Protein AF-0000000074148220 (afdb_homodimer)

Sequence (652 aa):
MRYFLGVDAGGTKTEAVILNEKGEIVGIGRSGPGNYEGIGIEEAKKNWIDAIEKAKGPLKNIEFDFACFGLAGADFPEDFVMLEKEVGDLSIAKEFVVENDAPIALRAGNKEFWGVIIVMGTGNNGYGRSKDGRWYRYFGEGYIFGDWGGASSIVQEMLFSAFRSYDGRGEKTVLEEMVLSFFGEKDYINLAKRLYYNSSEYHRALGLAPLLFEAVKMGDKVAIRIVERIVDETVISAYNLMKKLDLLNEETPVVIAGSIYKGAAWLPEYIQAKLRVYAERCRVVPLKIPPAVGAALIAYEKGGYILTEDMWSYLWDFDYNSAIRSMRYFLGVDAGGTKTEAVILNEKGEIVGIGRSGPGNYEGIGIEEAKKNWIDAIEKAKGPLKNIEFDFACFGLAGADFPEDFVMLEKEVGDLSIAKEFVVENDAPIALRAGNKEFWGVIIVMGTGNNGYGRSKDGRWYRYFGEGYIFGDWGGASSIVQEMLFSAFRSYDGRGEKTVLEEMVLSFFGEKDYINLAKRLYYNSSEYHRALGLAPLLFEAVKMGDKVAIRIVERIVDETVISAYNLMKKLDLLNEETPVVIAGSIYKGAAWLPEYIQAKLRVYAERCRVVPLKIPPAVGAALIAYEKGGYILTEDMWSYLWDFDYNSAIRS

Solvent-accessible surface area (backbone atoms only — not comparable to full-atom values): 32724 Å² total; per-residue (Å²): 136,57,34,15,31,4,29,30,19,29,77,72,35,14,34,17,26,32,28,40,83,78,57,43,79,76,24,52,13,65,40,44,38,25,19,32,87,80,65,35,60,70,53,13,49,52,17,51,49,46,4,43,52,48,14,38,56,85,57,71,86,73,64,26,57,20,25,16,39,15,28,34,76,44,77,49,74,68,36,44,56,54,49,48,50,56,53,54,71,64,62,68,39,78,38,71,46,78,41,31,48,57,62,21,34,36,30,33,46,33,96,50,79,43,30,33,28,41,35,23,37,62,45,30,40,40,34,26,28,23,90,87,66,54,68,52,65,58,84,47,77,38,49,52,60,45,35,69,35,22,25,56,47,45,28,41,51,48,35,17,47,17,39,16,28,71,74,54,64,39,67,79,49,66,51,36,59,52,54,34,57,74,71,69,41,93,46,68,67,61,42,49,51,50,54,70,76,30,70,69,48,56,67,60,42,43,70,48,35,67,54,44,46,57,41,36,74,72,65,30,67,65,40,42,52,54,50,50,47,50,41,49,45,50,36,41,52,50,51,41,43,28,57,77,51,72,35,52,90,34,74,31,44,33,24,38,39,46,62,58,64,68,54,42,90,59,48,58,57,53,38,39,60,58,36,30,78,80,24,67,48,48,40,68,33,74,49,82,48,59,35,17,52,11,13,15,48,52,13,36,41,72,70,71,47,79,87,46,70,68,39,47,52,50,58,73,68,51,63,64,72,64,52,62,77,99,137,58,35,15,31,4,28,28,19,29,78,73,34,13,34,17,25,30,28,39,83,78,59,44,78,76,24,52,14,66,39,45,38,24,19,32,86,80,65,34,60,68,54,12,49,50,18,51,49,47,4,44,54,48,16,41,54,84,55,69,88,73,65,27,57,19,25,17,38,14,27,34,76,45,76,48,74,68,36,43,57,53,50,48,50,57,54,55,73,64,63,67,38,78,37,72,47,76,41,31,48,57,62,21,35,36,31,32,47,34,95,50,77,43,30,34,27,41,36,23,36,64,46,31,41,41,34,26,28,24,92,87,67,54,68,52,65,57,83,47,78,37,49,52,61,45,32,69,35,22,24,57,46,46,28,41,50,47,36,17,47,17,39,16,27,71,74,54,65,40,68,80,48,66,50,35,59,50,54,33,58,75,71,69,43,92,47,69,68,61,42,48,51,50,54,69,76,31,69,71,47,56,68,60,44,44,70,46,36,66,53,45,46,56,40,36,74,72,64,30,66,64,42,42,52,54,51,50,46,48,40,49,44,50,36,41,50,50,50,40,42,28,56,76,50,72,35,50,90,33,75,32,44,34,24,39,40,46,63,58,64,67,56,41,89,60,49,59,57,52,40,38,62,59,34,30,76,81,22,67,48,48,41,69,33,76,48,83,48,59,36,17,55,12,13,16,48,52,13,35,41,73,69,71,46,80,86,46,72,68,38,48,53,50,59,72,68,51,63,63,71,66,53,61,78,99

Structure (mmCIF, N/CA/C/O backbone):
data_AF-0000000074148220-model_v1
#
loop_
_entity.id
_entity.type
_entity.pdbx_description
1 polymer 'Putative kinase'
#
loop_
_atom_site.group_PDB
_atom_site.id
_atom_site.type_symbol
_atom_site.label_atom_id
_atom_site.label_alt_id
_atom_site.label_comp_id
_atom_site.label_asym_id
_atom_site.label_entity_id
_atom_site.label_seq_id
_atom_site.pdbx_PDB_ins_code
_atom_site.Cartn_x
_atom_site.Cartn_y
_atom_site.Cartn_z
_atom_site.occupancy
_atom_site.B_iso_or_equiv
_atom_site.auth_seq_id
_atom_site.auth_comp_id
_atom_site.auth_asym_id
_atom_site.auth_atom_id
_atom_site.pdbx_PDB_model_num
ATOM 1 N N . MET A 1 1 ? 5.207 -38.625 -35.781 1 77.31 1 MET A N 1
ATOM 2 C CA . MET A 1 1 ? 5.539 -38.25 -34.406 1 77.31 1 MET A CA 1
ATOM 3 C C . MET A 1 1 ? 4.543 -37.25 -33.875 1 77.31 1 MET A C 1
ATOM 5 O O . MET A 1 1 ? 4.023 -36.406 -34.625 1 77.31 1 MET A O 1
ATOM 9 N N . ARG A 1 2 ? 4.125 -37.5 -32.531 1 90.62 2 ARG A N 1
ATOM 10 C CA . ARG A 1 2 ? 3.17 -36.594 -31.953 1 90.62 2 ARG A CA 1
ATOM 11 C C . ARG A 1 2 ? 3.879 -35.531 -31.094 1 90.62 2 ARG A C 1
ATOM 13 O O . ARG A 1 2 ? 4.891 -35.844 -30.453 1 90.62 2 ARG A O 1
ATOM 20 N N . TYR A 1 3 ? 3.398 -34.344 -31.156 1 94.62 3 TYR A N 1
ATOM 21 C CA . TYR A 1 3 ? 4.012 -33.25 -30.438 1 94.62 3 TYR A CA 1
ATOM 22 C C . TYR A 1 3 ? 2.99 -32.531 -29.547 1 94.62 3 TYR A C 1
ATOM 24 O O . TYR A 1 3 ? 1.806 -32.469 -29.891 1 94.62 3 TYR A O 1
ATOM 32 N N . PHE A 1 4 ? 3.463 -32.094 -28.406 1 96.88 4 PHE A N 1
ATOM 33 C CA . PHE A 1 4 ? 2.646 -31.406 -27.422 1 96.88 4 PHE A CA 1
ATOM 34 C C . PHE A 1 4 ? 3.236 -30.031 -27.094 1 96.88 4 PHE A C 1
ATOM 36 O O . PHE A 1 4 ? 4.43 -29.922 -26.812 1 96.88 4 PHE A O 1
ATOM 43 N N . LEU A 1 5 ? 2.375 -29.047 -27.094 1 97.62 5 LEU A N 1
ATOM 44 C CA . LEU A 1 5 ? 2.83 -27.656 -26.953 1 97.62 5 LEU A CA 1
ATOM 45 C C . LEU A 1 5 ? 2.396 -27.078 -25.625 1 97.62 5 LEU A C 1
ATOM 47 O O . LEU A 1 5 ? 1.241 -27.234 -25.219 1 97.62 5 LEU A O 1
ATOM 51 N N . GLY A 1 6 ? 3.354 -26.516 -24.891 1 98.31 6 GLY A N 1
ATOM 52 C CA . GLY A 1 6 ? 3.078 -25.688 -23.734 1 98.31 6 GLY A CA 1
ATOM 53 C C . GLY A 1 6 ? 3.551 -24.266 -23.891 1 98.31 6 GLY A C 1
ATOM 54 O O . GLY A 1 6 ? 4.688 -24.016 -24.297 1 98.31 6 GLY A O 1
ATOM 55 N N . VAL A 1 7 ? 2.668 -23.312 -23.609 1 98.06 7 VAL A N 1
ATOM 56 C CA . VAL A 1 7 ? 3.004 -21.906 -23.703 1 98.06 7 VAL A CA 1
ATOM 57 C C . VAL A 1 7 ? 2.783 -21.234 -22.344 1 98.06 7 VAL A C 1
ATOM 59 O O . VAL A 1 7 ? 1.74 -21.406 -21.719 1 98.06 7 VAL A O 1
ATOM 62 N N . ASP A 1 8 ? 3.742 -20.562 -21.828 1 97.38 8 ASP A N 1
ATOM 63 C CA . ASP A 1 8 ? 3.648 -19.656 -20.688 1 97.38 8 ASP A CA 1
ATOM 64 C C . ASP A 1 8 ? 3.787 -18.203 -21.125 1 97.38 8 ASP A C 1
ATOM 66 O O . ASP A 1 8 ? 4.879 -17.75 -21.469 1 97.38 8 ASP A O 1
ATOM 70 N N . ALA A 1 9 ? 2.689 -17.484 -21.078 1 96.5 9 ALA A N 1
ATOM 71 C CA . ALA A 1 9 ? 2.678 -16.094 -21.531 1 96.5 9 ALA A CA 1
ATOM 72 C C . ALA A 1 9 ? 2.445 -15.148 -20.359 1 96.5 9 ALA A C 1
ATOM 74 O O . ALA A 1 9 ? 1.321 -15.023 -19.859 1 96.5 9 ALA A O 1
ATOM 75 N N . GLY A 1 10 ? 3.465 -14.414 -19.969 1 90.81 10 GLY A N 1
ATOM 76 C CA . GLY A 1 10 ? 3.4 -13.492 -18.828 1 90.81 10 GLY A CA 1
ATOM 77 C C . GLY A 1 10 ? 3.514 -12.039 -19.25 1 90.81 10 GLY A C 1
ATOM 78 O O . GLY A 1 10 ? 3.367 -11.703 -20.422 1 90.81 10 GLY A O 1
ATOM 79 N N . GLY A 1 11 ? 3.652 -11.188 -18.312 1 85.38 11 GLY A N 1
ATOM 80 C CA . GLY A 1 11 ? 3.742 -9.75 -18.547 1 85.38 11 GLY A CA 1
ATOM 81 C C . GLY A 1 11 ? 5.055 -9.336 -19.188 1 85.38 11 GLY A C 1
ATOM 82 O O . GLY A 1 11 ? 5.117 -8.312 -19.859 1 85.38 11 GLY A O 1
ATOM 83 N N . THR A 1 12 ? 6.09 -10.141 -19.016 1 81.62 12 THR A N 1
ATOM 84 C CA . THR A 1 12 ? 7.414 -9.727 -19.453 1 81.62 12 THR A CA 1
ATOM 85 C C . THR A 1 12 ? 7.875 -10.57 -20.641 1 81.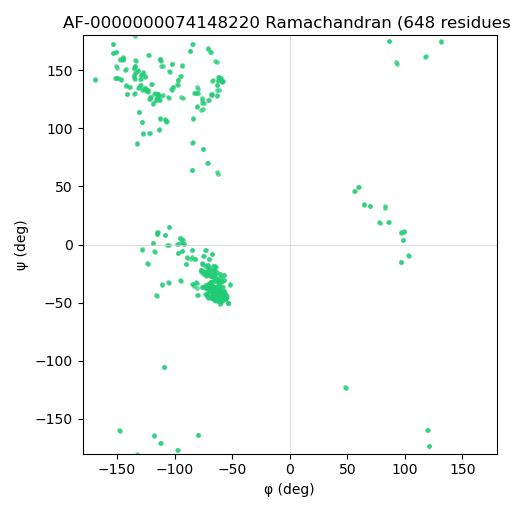62 12 THR A C 1
ATOM 87 O O . THR A 1 12 ? 8.586 -10.086 -21.516 1 81.62 12 THR A O 1
ATOM 90 N N . LYS A 1 13 ? 7.488 -11.828 -20.641 1 90.44 13 LYS A N 1
ATOM 91 C CA . LYS A 1 13 ? 7.953 -12.727 -21.703 1 90.44 13 LYS A CA 1
ATOM 92 C C . LYS A 1 13 ? 6.938 -13.828 -21.969 1 90.44 13 LYS A C 1
ATOM 94 O O . LYS A 1 13 ? 6.023 -14.055 -21.172 1 90.44 13 LYS A O 1
ATOM 99 N N . THR A 1 14 ? 7.156 -14.445 -23.062 1 96.25 14 THR A N 1
ATOM 100 C CA . THR A 1 14 ? 6.434 -15.648 -23.469 1 96.25 14 THR A CA 1
ATOM 101 C C . THR A 1 14 ? 7.406 -16.781 -23.766 1 96.25 14 THR A C 1
ATOM 103 O O . THR A 1 14 ? 8.438 -16.578 -24.406 1 96.25 14 THR A O 1
ATOM 106 N N . GLU A 1 15 ? 7.125 -17.922 -23.234 1 96.62 15 GLU A N 1
ATOM 107 C CA . GLU A 1 15 ? 7.949 -19.109 -23.469 1 96.62 15 GLU A CA 1
ATOM 108 C C . GLU A 1 15 ? 7.109 -20.266 -23.984 1 96.62 15 GLU A C 1
ATOM 110 O O . GLU A 1 15 ? 6.004 -20.516 -23.5 1 96.62 15 GLU A O 1
ATOM 115 N N . ALA A 1 16 ? 7.605 -20.922 -25 1 97.06 16 ALA A N 1
ATOM 116 C CA . ALA A 1 16 ? 6.969 -22.109 -25.562 1 97.06 16 ALA A CA 1
ATOM 117 C C . ALA A 1 16 ? 7.891 -23.328 -25.469 1 97.06 16 ALA A C 1
ATOM 119 O O . ALA A 1 16 ? 9.102 -23.203 -25.688 1 97.06 16 ALA A O 1
ATOM 120 N N . VAL A 1 17 ? 7.316 -24.422 -25.109 1 96.81 17 VAL A N 1
ATOM 121 C CA . VAL A 1 17 ? 8.055 -25.672 -25 1 96.81 17 VAL A CA 1
ATOM 122 C C . VAL A 1 17 ? 7.312 -26.766 -25.781 1 96.81 17 VAL A C 1
ATOM 124 O O . VAL A 1 17 ? 6.086 -26.859 -25.719 1 96.81 17 VAL A O 1
ATOM 127 N N . ILE A 1 18 ? 8.055 -27.594 -26.531 1 96.06 18 ILE A N 1
ATOM 128 C CA . ILE A 1 18 ? 7.48 -28.688 -27.297 1 96.06 18 ILE A CA 1
ATOM 129 C C . ILE A 1 18 ? 8.008 -30.016 -26.766 1 96.06 18 ILE A C 1
ATOM 131 O O . ILE A 1 18 ? 9.227 -30.219 -26.688 1 96.06 18 ILE A O 1
ATOM 135 N N . LEU A 1 19 ? 7.102 -30.875 -26.406 1 95.5 19 LEU A N 1
ATOM 136 C CA . LEU A 1 19 ? 7.441 -32.25 -26.016 1 95.5 19 LEU A CA 1
ATOM 137 C C . LEU A 1 19 ? 7.078 -33.219 -27.125 1 95.5 19 LEU A C 1
ATOM 139 O O . LEU A 1 19 ? 6.082 -33.031 -27.828 1 95.5 19 LEU A O 1
ATOM 143 N N . ASN A 1 20 ? 7.855 -34.344 -27.25 1 93.62 20 ASN A N 1
ATOM 144 C CA . ASN A 1 20 ? 7.453 -35.438 -28.109 1 93.62 20 ASN A CA 1
ATOM 145 C C . ASN A 1 20 ? 6.77 -36.562 -27.312 1 93.62 20 ASN A C 1
ATOM 147 O O . ASN A 1 20 ? 6.508 -36.375 -26.125 1 93.62 20 ASN A O 1
ATOM 151 N N . GLU A 1 21 ? 6.418 -37.656 -27.984 1 92.75 21 GLU A N 1
ATOM 152 C CA . GLU A 1 21 ? 5.66 -38.75 -27.375 1 92.75 21 GLU A CA 1
ATOM 153 C C . GLU A 1 21 ? 6.453 -39.406 -26.266 1 92.75 21 GLU A C 1
ATOM 155 O O . GLU A 1 21 ? 5.879 -40.094 -25.391 1 92.75 21 GLU A O 1
ATOM 160 N N . LYS A 1 22 ? 7.777 -39.219 -26.266 1 93.88 22 LYS A N 1
ATOM 161 C CA . LYS A 1 22 ? 8.625 -39.844 -25.25 1 93.88 22 LYS A CA 1
ATOM 162 C C . LYS A 1 22 ? 8.836 -38.906 -24.062 1 93.88 22 LYS A C 1
ATOM 164 O O . LYS A 1 22 ? 9.602 -39.219 -23.141 1 93.88 22 LYS A O 1
ATOM 169 N N . GLY A 1 23 ? 8.203 -37.75 -24.047 1 93.56 23 GLY A N 1
ATOM 170 C CA . GLY A 1 23 ? 8.344 -36.812 -22.953 1 93.56 23 GLY A CA 1
ATOM 171 C C . GLY A 1 23 ? 9.633 -36.031 -23.016 1 93.56 23 GLY A C 1
ATOM 172 O O . GLY A 1 23 ? 10.062 -35.469 -22 1 93.56 23 GLY A O 1
ATOM 173 N N . GLU A 1 24 ? 10.258 -36 -24.188 1 93.5 24 GLU A N 1
ATOM 174 C CA . GLU A 1 24 ? 11.5 -35.25 -24.375 1 93.5 24 GLU A CA 1
ATOM 175 C C . GLU A 1 24 ? 11.227 -33.844 -24.922 1 93.5 24 GLU A C 1
ATOM 177 O O . GLU A 1 24 ? 10.336 -33.656 -25.75 1 93.5 24 GLU A O 1
ATOM 182 N N . ILE A 1 25 ? 12.039 -32.906 -24.469 1 94.62 25 ILE A N 1
ATOM 183 C CA . ILE A 1 25 ? 11.953 -31.547 -25 1 94.62 25 ILE A CA 1
ATOM 184 C C . ILE A 1 25 ? 12.594 -31.5 -26.391 1 94.62 25 ILE A C 1
ATOM 186 O O . ILE A 1 25 ? 13.773 -31.812 -26.547 1 94.62 25 ILE A O 1
ATOM 190 N N . VAL A 1 26 ? 11.875 -31.031 -27.344 1 92.25 26 VAL A N 1
ATOM 191 C CA . VAL A 1 26 ? 12.406 -31.016 -28.703 1 92.25 26 VAL A CA 1
ATOM 192 C C . VAL A 1 26 ? 12.5 -29.578 -29.203 1 92.25 26 VAL A C 1
ATOM 194 O O . VAL A 1 26 ? 13.047 -29.312 -30.266 1 92.25 26 VAL A O 1
ATOM 197 N N . GLY A 1 27 ? 11.984 -28.641 -28.391 1 92.81 27 GLY A N 1
ATOM 198 C CA . GLY A 1 27 ? 12.07 -27.25 -28.766 1 92.81 27 GLY A CA 1
ATOM 199 C C . GLY A 1 27 ? 11.688 -26.297 -27.641 1 92.81 27 GLY A C 1
ATOM 200 O O . GLY A 1 27 ? 10.766 -26.578 -26.859 1 92.81 27 GLY A O 1
ATOM 201 N N . ILE A 1 28 ? 12.406 -25.203 -27.562 1 94.88 28 ILE A N 1
ATOM 202 C CA . ILE A 1 28 ? 12.109 -24.109 -26.656 1 94.88 28 ILE A CA 1
ATOM 203 C C . ILE A 1 28 ? 12.219 -22.766 -27.375 1 94.88 28 ILE A C 1
ATOM 205 O O . ILE A 1 28 ? 13.133 -22.562 -28.172 1 94.88 28 ILE A O 1
ATOM 209 N N . GLY A 1 29 ? 11.188 -21.938 -27.219 1 94.69 29 GLY A N 1
ATOM 210 C CA . GLY A 1 29 ? 11.195 -20.609 -27.812 1 94.69 29 GLY A CA 1
ATOM 211 C C . GLY A 1 29 ? 10.742 -19.531 -26.859 1 94.69 29 GLY A C 1
ATOM 212 O O . GLY A 1 29 ? 9.93 -19.781 -25.969 1 94.69 29 GLY A O 1
ATOM 213 N N . ARG A 1 30 ? 11.32 -18.344 -27.047 1 95.31 30 ARG A N 1
ATOM 214 C CA . ARG A 1 30 ? 10.953 -17.203 -26.219 1 95.31 30 ARG A CA 1
ATOM 215 C C . ARG A 1 30 ? 10.664 -15.969 -27.062 1 95.31 30 ARG A C 1
ATOM 217 O O . ARG A 1 30 ? 11.188 -15.828 -28.172 1 95.31 30 ARG A O 1
ATOM 224 N N . SER A 1 31 ? 9.805 -15.18 -26.547 1 96.19 31 SER A N 1
ATOM 225 C CA . SER A 1 31 ? 9.453 -13.914 -27.188 1 96.19 31 SER A CA 1
ATOM 226 C C . SER A 1 31 ? 9.086 -12.852 -26.156 1 96.19 31 SER A C 1
ATOM 228 O O . SER A 1 31 ? 9.523 -12.922 -25 1 96.19 31 SER A O 1
ATOM 230 N N . GLY A 1 32 ? 8.359 -11.812 -26.609 1 93 32 GLY A N 1
ATOM 231 C CA . GLY A 1 32 ? 8.031 -10.688 -25.75 1 93 32 GLY A CA 1
ATOM 232 C C . GLY A 1 32 ? 6.863 -10.969 -24.828 1 93 32 GLY A C 1
ATOM 233 O O . GLY A 1 32 ? 6.496 -12.133 -24.609 1 93 32 GLY A O 1
ATOM 234 N N . PRO A 1 33 ? 6.316 -9.875 -24.266 1 93.25 33 PRO A N 1
ATOM 235 C CA . PRO A 1 33 ? 5.207 -10.023 -23.328 1 93.25 33 PRO A CA 1
ATOM 236 C C . PRO A 1 33 ? 3.969 -10.656 -23.953 1 93.25 33 PRO A C 1
ATOM 238 O O . PRO A 1 33 ? 3.652 -10.383 -25.125 1 93.25 33 PRO A O 1
ATOM 241 N N . GLY A 1 34 ? 3.334 -11.492 -23.188 1 94.19 34 GLY A N 1
ATOM 242 C CA . GLY A 1 34 ? 2.186 -12.195 -23.719 1 94.19 34 GLY A CA 1
ATOM 243 C C . GLY A 1 34 ? 0.897 -11.906 -22.984 1 94.19 34 GLY A C 1
ATOM 244 O O . GLY A 1 34 ? -0.136 -12.523 -23.25 1 94.19 34 GLY A O 1
ATOM 245 N N . ASN A 1 35 ? 0.927 -11.047 -21.984 1 92.38 35 ASN A N 1
ATOM 246 C CA . ASN A 1 35 ? -0.279 -10.641 -21.266 1 92.38 35 ASN A CA 1
ATOM 247 C C . ASN A 1 35 ? -1.051 -9.57 -22.031 1 92.38 35 ASN A C 1
ATOM 249 O O . ASN A 1 35 ? -0.584 -8.438 -22.156 1 92.38 35 ASN A O 1
ATOM 253 N N . TYR A 1 36 ? -2.219 -9.859 -22.375 1 92.12 36 TYR A N 1
ATOM 254 C CA . TYR A 1 36 ? -3.012 -8.977 -23.219 1 92.12 36 TYR A CA 1
ATOM 255 C C . TYR A 1 36 ? -3.422 -7.715 -22.469 1 92.12 36 TYR A C 1
ATOM 257 O O . TYR A 1 36 ? -3.697 -6.68 -23.078 1 92.12 36 TYR A O 1
ATOM 265 N N . GLU A 1 37 ? -3.484 -7.766 -21.203 1 88.31 37 GLU A N 1
ATOM 266 C CA . GLU A 1 37 ? -3.938 -6.629 -20.406 1 88.31 37 GLU A CA 1
ATOM 267 C C . GLU A 1 37 ? -2.955 -5.465 -20.484 1 88.31 37 GLU A C 1
ATOM 269 O O . GLU A 1 37 ? -3.355 -4.301 -20.406 1 88.31 37 GLU A O 1
ATOM 274 N N . GLY A 1 38 ? -1.793 -5.785 -20.703 1 85.5 38 GLY A N 1
ATOM 275 C CA . GLY A 1 38 ? -0.766 -4.758 -20.734 1 85.5 38 GLY A CA 1
ATOM 276 C C . GLY A 1 38 ? -0.483 -4.234 -22.125 1 85.5 38 GLY A C 1
ATOM 277 O O . GLY A 1 38 ? -0.178 -3.053 -22.312 1 85.5 38 GLY A O 1
ATOM 278 N N . ILE A 1 39 ? -0.64 -5.074 -23.141 1 90.56 39 ILE A N 1
ATOM 279 C CA . ILE A 1 39 ? -0.099 -4.691 -24.438 1 90.56 39 ILE A CA 1
ATOM 280 C C . ILE A 1 39 ? -1.179 -4.828 -25.5 1 90.56 39 ILE A C 1
ATOM 282 O O . ILE A 1 39 ? -0.955 -4.492 -26.672 1 90.56 39 ILE A O 1
ATOM 286 N N . GLY A 1 40 ? -2.281 -5.309 -25.141 1 93.81 40 GLY A N 1
ATOM 287 C CA . GLY A 1 40 ? -3.338 -5.566 -26.094 1 93.81 40 GLY A CA 1
ATOM 288 C C . GLY A 1 40 ? -3.314 -6.984 -26.641 1 93.81 40 GLY A C 1
ATOM 289 O O . GLY A 1 40 ? -2.252 -7.605 -26.734 1 93.81 40 GLY A O 1
ATOM 290 N N . ILE A 1 41 ? -4.434 -7.445 -27.109 1 95.12 41 ILE A N 1
ATOM 291 C CA . ILE A 1 41 ? -4.613 -8.844 -27.469 1 95.12 41 ILE A CA 1
ATOM 292 C C . ILE A 1 41 ? -3.857 -9.141 -28.766 1 95.12 41 ILE A C 1
ATOM 294 O O . ILE A 1 41 ? -3.291 -10.219 -28.938 1 95.12 41 ILE A O 1
ATOM 298 N N . GLU A 1 42 ? -3.822 -8.266 -29.688 1 96.5 42 GLU A N 1
ATOM 299 C CA . GLU A 1 42 ? -3.166 -8.508 -30.953 1 96.5 42 GLU A CA 1
ATOM 300 C C . GLU A 1 42 ? -1.658 -8.664 -30.781 1 96.5 42 GLU A C 1
ATOM 302 O O . GLU A 1 42 ? -1.057 -9.586 -31.344 1 96.5 42 GLU A O 1
ATOM 307 N N . GLU A 1 43 ? -1.124 -7.781 -30 1 96.88 43 GLU A N 1
ATOM 308 C CA . GLU A 1 43 ? 0.308 -7.875 -29.734 1 96.88 43 GLU A CA 1
ATOM 309 C C . GLU A 1 43 ? 0.636 -9.133 -28.938 1 96.88 43 GLU A C 1
ATOM 311 O O . GLU A 1 43 ? 1.662 -9.773 -29.156 1 96.88 43 GLU A O 1
ATOM 316 N N . ALA A 1 44 ? -0.156 -9.445 -28.016 1 97 44 ALA A N 1
ATOM 317 C CA . ALA A 1 44 ? 0.03 -10.664 -27.234 1 97 44 ALA A CA 1
ATOM 318 C C . ALA A 1 44 ? 0.038 -11.898 -28.141 1 97 44 ALA A C 1
ATOM 320 O O . ALA A 1 44 ? 0.929 -12.742 -28.031 1 97 44 ALA A O 1
ATOM 321 N N . LYS A 1 45 ? -0.868 -11.938 -29.031 1 97.25 45 LYS A N 1
ATOM 322 C CA . LYS A 1 45 ? -0.973 -13.07 -29.953 1 97.25 45 LYS A CA 1
ATOM 323 C C . LYS A 1 45 ? 0.278 -13.188 -30.812 1 97.25 45 LYS A C 1
ATOM 325 O O . LYS A 1 45 ? 0.754 -14.297 -31.078 1 97.25 45 LYS A O 1
ATOM 330 N N . LYS A 1 46 ? 0.706 -12.07 -31.25 1 97.69 46 LYS A N 1
ATOM 331 C CA . LYS A 1 46 ? 1.937 -12.078 -32.031 1 97.69 46 LYS A CA 1
ATOM 332 C C . LYS A 1 46 ? 3.086 -12.703 -31.25 1 97.69 46 LYS A C 1
ATOM 334 O O . LYS A 1 46 ? 3.865 -13.484 -31.797 1 97.69 46 LYS A O 1
ATOM 339 N N . ASN A 1 47 ? 3.152 -12.406 -30.031 1 97.62 47 ASN A N 1
ATOM 340 C CA . ASN A 1 47 ? 4.227 -12.93 -29.188 1 97.62 47 ASN A CA 1
ATOM 341 C C . ASN A 1 47 ? 4.031 -14.414 -28.891 1 97.62 47 ASN A C 1
ATOM 343 O O . ASN A 1 47 ? 5.008 -15.156 -28.766 1 97.62 47 ASN A O 1
ATOM 347 N N . TRP A 1 48 ? 2.756 -14.836 -28.734 1 97.81 48 TRP A N 1
ATOM 348 C CA . TRP A 1 48 ? 2.496 -16.266 -28.594 1 97.81 48 TRP A CA 1
ATOM 349 C C . TRP A 1 48 ? 3.02 -17.047 -29.797 1 97.81 48 TRP A C 1
ATOM 351 O O . TRP A 1 48 ? 3.77 -18 -29.625 1 97.81 48 TRP A O 1
ATOM 361 N N . ILE A 1 49 ? 2.672 -16.5 -30.953 1 96.44 49 ILE A N 1
ATOM 362 C CA . ILE A 1 49 ? 3.014 -17.172 -32.188 1 96.44 49 ILE A CA 1
ATOM 363 C C . ILE A 1 49 ? 4.531 -17.156 -32.406 1 96.44 49 ILE A C 1
ATOM 365 O O . ILE A 1 49 ? 5.117 -18.172 -32.781 1 96.44 49 ILE A O 1
ATOM 369 N N . ASP A 1 50 ? 5.086 -16.031 -32.062 1 97.06 50 ASP A N 1
ATOM 370 C CA . ASP A 1 50 ? 6.531 -15.898 -32.219 1 97.06 50 ASP A CA 1
ATOM 371 C C . ASP A 1 50 ? 7.273 -16.922 -31.344 1 97.06 50 ASP A C 1
ATOM 373 O O . ASP A 1 50 ? 8.219 -17.562 -31.812 1 97.06 50 ASP A O 1
ATOM 377 N N . ALA A 1 51 ? 6.906 -17.094 -30.109 1 96.81 51 ALA A N 1
ATOM 378 C CA . ALA A 1 51 ? 7.531 -18.062 -29.219 1 96.81 51 ALA A CA 1
ATOM 379 C C . ALA A 1 51 ? 7.359 -19.484 -29.75 1 96.81 51 ALA A C 1
ATOM 381 O O . ALA A 1 51 ? 8.289 -20.297 -29.688 1 96.81 51 ALA A O 1
ATOM 382 N N . ILE A 1 52 ? 6.191 -19.75 -30.281 1 96.19 52 ILE A N 1
ATOM 383 C CA . ILE A 1 52 ? 5.875 -21.078 -30.781 1 96.19 52 ILE A CA 1
ATOM 384 C C . ILE A 1 52 ? 6.727 -21.375 -32.031 1 96.19 52 ILE A C 1
ATOM 386 O O . ILE A 1 52 ? 7.293 -22.469 -32.156 1 96.19 52 ILE A O 1
ATOM 390 N N . GLU A 1 53 ? 6.824 -20.391 -32.938 1 94.81 53 GLU A N 1
ATOM 391 C CA . GLU A 1 53 ? 7.613 -20.578 -34.125 1 94.81 53 GLU A CA 1
ATOM 392 C C . GLU A 1 53 ? 9.086 -20.781 -33.812 1 94.81 53 GLU A C 1
ATOM 394 O O . GLU A 1 53 ? 9.766 -21.609 -34.438 1 94.81 53 GLU A O 1
ATOM 399 N N . LYS A 1 54 ? 9.555 -20.062 -32.875 1 94.12 54 LYS A N 1
ATOM 400 C CA . LYS A 1 54 ? 10.945 -20.234 -32.438 1 94.12 54 LYS A CA 1
ATOM 401 C C . LYS A 1 54 ? 11.172 -21.609 -31.812 1 94.12 54 LYS A C 1
ATOM 403 O O . LYS A 1 54 ? 12.25 -22.188 -31.969 1 94.12 54 LYS A O 1
ATOM 408 N N . ALA A 1 55 ? 10.203 -22.078 -31.094 1 94.62 55 ALA A N 1
ATOM 409 C CA . ALA A 1 55 ? 10.305 -23.406 -30.5 1 94.62 55 ALA A CA 1
ATOM 410 C C . ALA A 1 55 ? 10.328 -24.484 -31.578 1 94.62 55 ALA A C 1
ATOM 412 O O . ALA A 1 55 ? 11.031 -25.484 -31.438 1 94.62 55 ALA A O 1
ATOM 413 N N . LYS A 1 56 ? 9.555 -24.297 -32.625 1 93.25 56 LYS A N 1
ATOM 414 C CA . LYS A 1 56 ? 9.539 -25.266 -33.719 1 93.25 56 LYS A CA 1
ATOM 415 C C . LYS A 1 56 ? 10.906 -25.375 -34.375 1 93.25 56 LYS A C 1
ATOM 417 O O . LYS A 1 56 ? 11.32 -26.469 -34.781 1 93.25 56 LYS A O 1
ATOM 422 N N . GLY A 1 57 ? 11.578 -24.188 -34.438 1 85.75 57 GLY A N 1
ATOM 423 C CA . GLY A 1 57 ? 12.883 -24.203 -35.094 1 85.75 57 GLY A CA 1
ATOM 424 C C . GLY A 1 57 ? 12.883 -24.891 -36.438 1 85.75 57 GLY A C 1
ATOM 425 O O . GLY A 1 57 ? 12.055 -24.578 -37.312 1 85.75 57 GLY A O 1
ATOM 426 N N . PRO A 1 58 ? 13.82 -25.906 -36.438 1 77.69 58 PRO A N 1
ATOM 427 C CA . PRO A 1 58 ? 13.945 -26.625 -37.719 1 77.69 58 PRO A CA 1
ATOM 428 C C . PRO A 1 58 ? 12.805 -27.625 -37.938 1 77.69 58 PRO A C 1
ATOM 430 O O . PRO A 1 58 ? 12.625 -28.125 -39.031 1 77.69 58 PRO A O 1
ATOM 433 N N . LEU A 1 59 ? 12.172 -28.031 -36.875 1 75 59 LEU A N 1
ATOM 434 C CA . LEU A 1 59 ? 11.047 -28.953 -37 1 75 59 LEU A CA 1
ATOM 435 C C . LEU A 1 59 ? 9.898 -28.312 -37.781 1 75 59 LEU A C 1
ATOM 437 O O . LEU A 1 59 ? 8.859 -27.984 -37.188 1 75 59 LEU A O 1
ATOM 441 N N . LYS A 1 60 ? 10.141 -27.953 -39.062 1 67.81 60 LYS A N 1
ATOM 442 C CA . LYS A 1 60 ? 9.156 -27.25 -39.875 1 67.81 60 LYS A CA 1
ATOM 443 C C . LYS A 1 60 ? 7.918 -28.109 -40.094 1 67.81 60 LYS A C 1
ATOM 445 O O . LYS A 1 60 ? 8.008 -29.344 -40.125 1 67.81 60 LYS A O 1
ATOM 450 N N . ASN A 1 61 ? 6.734 -27.656 -39.938 1 73.12 61 ASN A N 1
ATOM 451 C CA . ASN A 1 61 ? 5.445 -28.234 -40.281 1 73.12 61 ASN A CA 1
ATOM 452 C C . ASN A 1 61 ? 4.938 -29.203 -39.25 1 73.12 61 ASN A C 1
ATOM 454 O O . ASN A 1 61 ? 4.434 -30.281 -39.562 1 73.12 61 ASN A O 1
ATOM 458 N N . ILE A 1 62 ? 5.293 -28.891 -37.969 1 81.94 62 ILE A N 1
ATOM 459 C CA . ILE A 1 62 ? 4.734 -29.734 -36.938 1 81.94 62 ILE A CA 1
ATOM 460 C C . ILE A 1 62 ? 3.301 -29.297 -36.625 1 81.94 62 ILE A C 1
ATOM 462 O O . ILE A 1 62 ? 2.984 -28.109 -36.656 1 81.94 62 ILE A O 1
ATOM 466 N N . GLU A 1 63 ? 2.525 -30.328 -36.531 1 83.94 63 GLU A N 1
ATOM 467 C CA . GLU A 1 63 ? 1.167 -30.125 -36.062 1 83.94 63 GLU A CA 1
ATOM 468 C C . GLU A 1 63 ? 1.03 -30.578 -34.594 1 83.94 63 GLU A C 1
ATOM 470 O O . GLU A 1 63 ? 1.499 -31.672 -34.25 1 83.94 63 GLU A O 1
ATOM 475 N N . PHE A 1 64 ? 0.432 -29.812 -33.812 1 93.44 64 PHE A N 1
ATOM 476 C CA . PHE A 1 64 ? 0.251 -30.188 -32.406 1 93.44 64 PHE A CA 1
ATOM 477 C C . PHE A 1 64 ? -1.097 -30.859 -32.188 1 93.44 64 PHE A C 1
ATOM 479 O O . PHE A 1 64 ? -2.137 -30.328 -32.594 1 93.44 64 PHE A O 1
ATOM 486 N N . ASP A 1 65 ? -1.017 -32.031 -31.594 1 89.44 65 ASP A N 1
ATOM 487 C CA . ASP A 1 65 ? -2.264 -32.688 -31.234 1 89.44 65 ASP A CA 1
ATOM 488 C C . ASP A 1 65 ? -2.967 -31.969 -30.094 1 89.44 65 ASP A C 1
ATOM 490 O O . ASP A 1 65 ? -4.184 -31.766 -30.125 1 89.44 65 ASP A O 1
ATOM 494 N N . PHE A 1 66 ? -2.131 -31.656 -29.125 1 95.88 66 PHE A N 1
ATOM 495 C CA . PHE A 1 66 ? -2.662 -30.953 -27.953 1 95.88 66 PHE A CA 1
ATOM 496 C C . PHE A 1 66 ? -1.752 -29.797 -27.562 1 95.88 66 PHE A C 1
ATOM 498 O O . PHE A 1 66 ? -0.528 -29.906 -27.672 1 95.88 66 PHE A O 1
ATOM 505 N N . ALA A 1 67 ? -2.355 -28.719 -27.125 1 97.94 67 ALA A N 1
ATOM 506 C CA . ALA A 1 67 ? -1.615 -27.562 -26.625 1 97.94 67 ALA A CA 1
ATOM 507 C C . ALA A 1 67 ? -2.234 -27.031 -25.328 1 97.94 67 ALA A C 1
ATOM 509 O O . ALA A 1 67 ? -3.439 -27.172 -25.109 1 97.94 67 ALA A O 1
ATOM 510 N N . CYS A 1 68 ? -1.399 -26.578 -24.484 1 98.31 68 CYS A N 1
ATOM 511 C CA . CYS A 1 68 ? -1.849 -25.859 -23.297 1 98.31 68 CYS A CA 1
ATOM 512 C C . CYS A 1 68 ? -1.251 -24.453 -23.25 1 98.31 68 CYS A C 1
ATOM 514 O O . CYS A 1 68 ? -0.033 -24.297 -23.344 1 98.31 68 CYS A O 1
ATOM 516 N N . PHE A 1 69 ? -2.141 -23.484 -23.141 1 98.06 69 PHE A N 1
ATOM 517 C CA . PHE A 1 69 ? -1.729 -22.094 -23.016 1 98.06 69 PHE A CA 1
ATOM 518 C C . PHE A 1 69 ? -1.938 -21.578 -21.609 1 98.06 69 PHE A C 1
ATOM 520 O O . PHE A 1 69 ? -3.076 -21.406 -21.172 1 98.06 69 PHE A O 1
ATOM 527 N N . GLY A 1 70 ? -0.82 -21.422 -20.859 1 97.62 70 GLY A N 1
ATOM 528 C CA . GLY A 1 70 ? -0.866 -20.688 -19.594 1 97.62 70 GLY A CA 1
ATOM 529 C C . GLY A 1 70 ? -0.746 -19.188 -19.781 1 97.62 70 GLY A C 1
ATOM 530 O O . GLY A 1 70 ? 0.347 -18.672 -20.031 1 97.62 70 GLY A O 1
ATOM 531 N N . LEU A 1 71 ? -1.794 -18.5 -19.578 1 95.5 71 LEU A N 1
ATOM 532 C CA . LEU A 1 71 ? -1.846 -17.094 -19.969 1 95.5 71 LEU A CA 1
ATOM 533 C C . LEU A 1 71 ? -2.086 -16.203 -18.75 1 95.5 71 LEU A C 1
ATOM 535 O O . LEU A 1 71 ? -3.115 -16.328 -18.078 1 95.5 71 LEU A O 1
ATOM 539 N N . ALA A 1 72 ? -1.122 -15.281 -18.531 1 90.12 72 ALA A N 1
ATOM 540 C CA . ALA A 1 72 ? -1.402 -14.211 -17.578 1 90.12 72 ALA A CA 1
ATOM 541 C C . ALA A 1 72 ? -2.633 -13.414 -17.984 1 90.12 72 ALA A C 1
ATOM 543 O O . ALA A 1 72 ? -2.84 -13.148 -19.172 1 90.12 72 ALA A O 1
ATOM 544 N N . GLY A 1 73 ? -3.447 -13.039 -17 1 88.12 73 GLY A N 1
ATOM 545 C CA . GLY A 1 73 ? -4.652 -12.273 -17.297 1 88.12 73 GLY A CA 1
ATOM 546 C C . GLY A 1 73 ? -5.891 -13.141 -17.406 1 88.12 73 GLY A C 1
ATOM 547 O O . GLY A 1 73 ? -7.008 -12.633 -17.516 1 88.12 73 GLY A O 1
ATOM 548 N N . ALA A 1 74 ? -5.688 -14.461 -17.531 1 91.88 74 ALA A N 1
ATOM 549 C CA . ALA A 1 74 ? -6.824 -15.367 -17.438 1 91.88 74 ALA A CA 1
ATOM 550 C C . ALA A 1 74 ? -7.297 -15.531 -16 1 91.88 74 ALA A C 1
ATOM 552 O O . ALA A 1 74 ? -7.031 -16.562 -15.367 1 91.88 74 ALA A O 1
ATOM 553 N N . ASP A 1 75 ? -8.07 -14.641 -15.531 1 87 75 ASP A N 1
ATOM 554 C CA . ASP A 1 75 ? -8.359 -14.562 -14.102 1 87 75 ASP A CA 1
ATOM 555 C C . ASP A 1 75 ? -9.836 -14.836 -13.828 1 87 75 ASP A C 1
ATOM 557 O O . ASP A 1 75 ? -10.172 -15.57 -12.898 1 87 75 ASP A O 1
ATOM 561 N N . PHE A 1 76 ? -10.695 -14.242 -14.641 1 87.25 76 PHE A N 1
ATOM 562 C CA . PHE A 1 76 ? -12.141 -14.367 -14.461 1 87.25 76 PHE A CA 1
ATOM 563 C C . PHE A 1 76 ? -12.766 -15.156 -15.594 1 87.25 76 PHE A C 1
ATOM 565 O O . PHE A 1 76 ? -12.148 -15.344 -16.641 1 87.25 76 PHE A O 1
ATOM 572 N N . PRO A 1 77 ? -13.93 -15.68 -15.375 1 87.81 77 PRO A N 1
ATOM 573 C CA . PRO A 1 77 ? -14.578 -16.484 -16.406 1 87.81 77 PRO A CA 1
ATOM 574 C C . PRO A 1 77 ? -14.656 -15.781 -17.75 1 87.81 77 PRO A C 1
ATOM 576 O O . PRO A 1 77 ? -14.453 -16.406 -18.797 1 87.81 77 PRO A O 1
ATOM 579 N N . GLU A 1 78 ? -14.82 -14.531 -17.641 1 90.25 78 GLU A N 1
ATOM 580 C CA . GLU A 1 78 ? -14.93 -13.758 -18.875 1 90.25 78 GLU A CA 1
ATOM 581 C C . GLU A 1 78 ? -13.602 -13.719 -19.625 1 90.25 78 GLU A C 1
ATOM 583 O O . GLU A 1 78 ? -13.578 -13.719 -20.844 1 90.25 78 GLU A O 1
ATOM 588 N N . ASP A 1 79 ? -12.547 -13.711 -18.906 1 91.38 79 ASP A N 1
ATOM 589 C CA . ASP A 1 79 ? -11.219 -13.734 -19.516 1 91.38 79 ASP A CA 1
ATOM 590 C C . ASP A 1 79 ? -10.984 -15.047 -20.266 1 91.38 79 ASP A C 1
ATOM 592 O O . ASP A 1 79 ? -10.43 -15.047 -21.359 1 91.38 79 ASP A O 1
ATOM 596 N N . PHE A 1 80 ? -11.398 -16.125 -19.688 1 93.69 80 PHE A N 1
ATOM 597 C CA . PHE A 1 80 ? -11.211 -17.438 -20.281 1 93.69 80 PHE A CA 1
ATOM 598 C C . PHE A 1 80 ? -11.977 -17.562 -21.594 1 93.69 80 PHE A C 1
ATOM 600 O O . PHE A 1 80 ? -11.445 -18.047 -22.594 1 93.69 80 PHE A O 1
ATOM 607 N N . VAL A 1 81 ? -13.188 -17.109 -21.562 1 94.94 81 VAL A N 1
ATOM 608 C CA . VAL A 1 81 ? -14.016 -17.172 -22.766 1 94.94 81 VAL A CA 1
ATOM 609 C C . VAL A 1 81 ? -13.344 -16.406 -23.891 1 94.94 81 VAL A C 1
ATOM 611 O O . VAL A 1 81 ? -13.219 -16.922 -25.016 1 94.94 81 VAL A O 1
ATOM 614 N N . MET A 1 82 ? -12.883 -15.289 -23.578 1 95.12 82 MET A N 1
ATOM 615 C CA . MET A 1 82 ? -12.234 -14.445 -24.578 1 95.12 82 MET A CA 1
ATOM 616 C C . MET A 1 82 ? -10.93 -15.07 -25.047 1 95.12 82 MET A C 1
ATOM 618 O O . MET A 1 82 ? -10.695 -15.172 -26.25 1 95.12 82 MET A O 1
ATOM 622 N N . LEU A 1 83 ? -10.148 -15.531 -24.172 1 96 83 LEU A N 1
ATOM 623 C CA . LEU A 1 83 ? -8.828 -16.062 -24.5 1 96 83 LEU A CA 1
ATOM 624 C C . LEU A 1 83 ? -8.945 -17.391 -25.234 1 96 83 LEU A C 1
ATOM 626 O O . LEU A 1 83 ? -8.141 -17.688 -26.125 1 96 83 LEU A O 1
ATOM 630 N N . GLU A 1 84 ? -9.914 -18.188 -24.844 1 96.5 84 GLU A N 1
ATOM 631 C CA . GLU A 1 84 ? -10.164 -19.453 -25.547 1 96.5 84 GLU A CA 1
ATOM 632 C C . GLU A 1 84 ? -10.547 -19.203 -27 1 96.5 84 GLU A C 1
ATOM 634 O O . GLU A 1 84 ? -10.117 -19.938 -27.891 1 96.5 84 GLU A O 1
ATOM 639 N N . LYS A 1 85 ? -11.359 -18.188 -27.188 1 96.94 85 LYS A N 1
ATOM 640 C CA . LYS A 1 85 ? -11.719 -17.828 -28.562 1 96.94 85 LYS A CA 1
ATOM 641 C C . LYS A 1 85 ? -10.492 -17.391 -29.344 1 96.94 85 LYS A C 1
ATOM 643 O O . LYS A 1 85 ? -10.289 -17.812 -30.484 1 96.94 85 LYS A O 1
ATOM 648 N N . GLU A 1 86 ? -9.688 -16.562 -28.766 1 96.56 86 GLU A N 1
ATOM 649 C CA . GLU A 1 86 ? -8.5 -16.031 -29.438 1 96.56 86 GLU A CA 1
ATOM 650 C C . GLU A 1 86 ? -7.508 -17.141 -29.766 1 96.56 86 GLU A C 1
ATOM 652 O O . GLU A 1 86 ? -6.934 -17.172 -30.844 1 96.56 86 GLU A O 1
ATOM 657 N N . VAL A 1 87 ? -7.289 -18.031 -28.828 1 96.44 87 VAL A N 1
ATOM 658 C CA . VAL A 1 87 ? -6.379 -19.141 -29.047 1 96.44 87 VAL A CA 1
ATOM 659 C C . VAL A 1 87 ? -6.938 -20.078 -30.109 1 96.44 87 VAL A C 1
ATOM 661 O O . VAL A 1 87 ? -6.199 -20.562 -30.969 1 96.44 87 VAL A O 1
ATOM 664 N N . GLY A 1 88 ? -8.203 -20.328 -30.031 1 95.69 88 GLY A N 1
ATOM 665 C CA . GLY A 1 88 ? -8.867 -21.156 -31.031 1 95.69 88 GLY A CA 1
ATOM 666 C C . GLY A 1 88 ? -8.703 -20.625 -32.438 1 95.69 88 GLY A C 1
ATOM 667 O O . GLY A 1 88 ? -8.477 -21.406 -33.375 1 95.69 88 GLY A O 1
ATOM 668 N N . ASP A 1 89 ? -8.836 -19.359 -32.562 1 95.5 89 ASP A N 1
ATOM 669 C CA . ASP A 1 89 ? -8.758 -18.719 -33.844 1 95.5 89 ASP A CA 1
ATOM 670 C C . ASP A 1 89 ? -7.371 -18.891 -34.469 1 95.5 89 ASP A C 1
ATOM 672 O O . ASP A 1 89 ? -7.211 -18.797 -35.688 1 95.5 89 ASP A O 1
ATOM 676 N N . LEU A 1 90 ? -6.391 -19.109 -33.688 1 93.62 90 LEU A N 1
ATOM 677 C CA . LEU A 1 90 ? -5.027 -19.266 -34.188 1 93.62 90 LEU A CA 1
ATOM 678 C C . LEU A 1 90 ? -4.848 -20.625 -34.875 1 93.62 90 LEU A C 1
ATOM 680 O O . LEU A 1 90 ? -3.914 -20.812 -35.656 1 93.62 90 LEU A O 1
ATOM 684 N N . SER A 1 91 ? -5.652 -21.609 -34.5 1 93.19 91 SER A N 1
ATOM 685 C CA . SER A 1 91 ? -5.648 -22.938 -35.094 1 93.19 91 SER A CA 1
ATOM 686 C C . SER A 1 91 ? -4.266 -23.578 -35 1 93.19 91 SER A C 1
ATOM 688 O O . SER A 1 91 ? -3.771 -24.125 -36 1 93.19 91 SER A O 1
ATOM 690 N N . ILE A 1 92 ? -3.689 -23.469 -33.812 1 92.88 92 ILE A N 1
ATOM 691 C CA . ILE A 1 92 ? -2.324 -23.938 -33.625 1 92.88 92 ILE A CA 1
ATOM 692 C C . ILE A 1 92 ? -2.326 -25.438 -33.375 1 92.88 92 ILE A C 1
ATOM 694 O O . ILE A 1 92 ? -1.43 -26.141 -33.844 1 92.88 92 ILE A O 1
ATOM 698 N N . ALA A 1 93 ? -3.324 -25.922 -32.688 1 94.81 93 ALA A N 1
ATOM 699 C CA . ALA A 1 93 ? -3.408 -27.328 -32.312 1 94.81 93 ALA A CA 1
ATOM 700 C C . ALA A 1 93 ? -4.801 -27.891 -32.594 1 94.81 93 ALA A C 1
ATOM 702 O O . ALA A 1 93 ? -5.77 -27.141 -32.719 1 94.81 93 ALA A O 1
ATOM 703 N N . LYS A 1 94 ? -4.812 -29.188 -32.719 1 93.25 94 LYS A N 1
ATOM 704 C CA . LYS A 1 94 ? -6.109 -29.844 -32.875 1 93.25 94 LYS A CA 1
ATOM 705 C C . LYS A 1 94 ? -7.016 -29.594 -31.688 1 93.25 94 LYS A C 1
ATOM 707 O O . LYS A 1 94 ? -8.203 -29.312 -31.844 1 93.25 94 LYS A O 1
ATOM 712 N N . GLU A 1 95 ? -6.492 -29.812 -30.531 1 95.75 95 GLU A N 1
ATOM 713 C CA . GLU A 1 95 ? -7.16 -29.5 -29.266 1 95.75 95 GLU A CA 1
ATOM 714 C C . GLU A 1 95 ? -6.262 -28.656 -28.375 1 95.75 95 GLU A C 1
ATOM 716 O O . GLU A 1 95 ? -5.035 -28.781 -28.422 1 95.75 95 GLU A O 1
ATOM 721 N N . PHE A 1 96 ? -6.926 -27.812 -27.594 1 97.06 96 PHE A N 1
ATOM 722 C CA . PHE A 1 96 ? -6.125 -26.984 -26.703 1 97.06 96 PHE A CA 1
ATOM 723 C C . PHE A 1 96 ? -6.875 -26.703 -25.406 1 97.06 96 PHE A C 1
ATOM 725 O O . PHE A 1 96 ? -8.094 -26.906 -25.328 1 97.06 96 PHE A O 1
ATOM 732 N N . VAL A 1 97 ? -6.09 -26.328 -24.375 1 96.44 97 VAL A N 1
ATOM 733 C CA . VAL A 1 97 ? -6.652 -25.844 -23.125 1 96.44 97 VAL A CA 1
ATOM 734 C C . VAL A 1 97 ? -5.984 -24.531 -22.734 1 96.44 97 VAL A C 1
ATOM 736 O O . VAL A 1 97 ? -4.809 -24.312 -23.031 1 96.44 97 VAL A O 1
ATOM 739 N N . VAL A 1 98 ? -6.754 -23.656 -22.188 1 97.06 98 VAL A N 1
ATOM 740 C CA . VAL A 1 98 ? -6.242 -22.406 -21.641 1 97.06 98 VAL A CA 1
ATOM 741 C C . VAL A 1 98 ? -6.242 -22.469 -20.109 1 97.06 98 VAL A C 1
ATOM 743 O O . VAL A 1 98 ? -7.238 -22.859 -19.5 1 97.06 98 VAL A O 1
ATOM 746 N N . GLU A 1 99 ? -5.125 -22.188 -19.547 1 95.25 99 GLU A N 1
ATOM 747 C CA . GLU A 1 99 ? -4.957 -22.109 -18.094 1 95.25 99 GLU A CA 1
ATOM 748 C C . GLU A 1 99 ? -4.422 -20.734 -17.688 1 95.25 99 GLU A C 1
ATOM 750 O O . GLU A 1 99 ? -3.904 -19.984 -18.516 1 95.25 99 GLU A O 1
ATOM 755 N N . ASN A 1 100 ? -4.57 -20.422 -16.375 1 93.44 100 ASN A N 1
ATOM 756 C CA . ASN A 1 100 ? -3.824 -19.328 -15.773 1 93.44 100 ASN A CA 1
ATOM 757 C C . ASN A 1 100 ? -2.344 -19.672 -15.625 1 93.44 100 ASN A C 1
ATOM 759 O O . ASN A 1 100 ? -1.952 -20.828 -15.789 1 93.44 100 ASN A O 1
ATOM 763 N N . ASP A 1 101 ? -1.598 -18.688 -15.32 1 90.56 101 ASP A N 1
ATOM 764 C CA . ASP A 1 101 ? -0.157 -18.906 -15.219 1 90.56 101 ASP A CA 1
ATOM 765 C C . ASP A 1 101 ? 0.194 -19.672 -13.945 1 90.56 101 ASP A C 1
ATOM 767 O O . ASP A 1 101 ? 1.224 -20.344 -13.883 1 90.56 101 ASP A O 1
ATOM 771 N N . ALA A 1 102 ? -0.647 -19.734 -12.938 1 93.38 102 ALA A N 1
ATOM 772 C CA . ALA A 1 102 ? -0.324 -20.391 -11.672 1 93.38 102 ALA A CA 1
ATOM 773 C C . ALA A 1 102 ? -0.471 -21.906 -11.789 1 93.38 102 ALA A C 1
ATOM 775 O O . ALA A 1 102 ? 0.424 -22.656 -11.391 1 93.38 102 ALA A O 1
ATOM 776 N N . PRO A 1 103 ? -1.512 -22.422 -12.414 1 96.25 103 PRO A N 1
ATOM 777 C CA . PRO A 1 103 ? -1.648 -23.875 -12.523 1 96.25 103 PRO A CA 1
ATOM 778 C C . PRO A 1 103 ? -0.518 -24.5 -13.328 1 96.25 103 PRO A C 1
ATOM 780 O O . PRO A 1 103 ? -0.033 -25.578 -12.969 1 96.25 103 PRO A O 1
ATOM 783 N N . ILE A 1 104 ? -0.114 -23.891 -14.398 1 97.12 104 ILE A N 1
ATOM 784 C CA . ILE A 1 104 ? 0.929 -24.516 -15.211 1 97.12 104 ILE A CA 1
ATOM 785 C C . ILE A 1 104 ? 2.246 -24.516 -14.438 1 97.12 104 ILE A C 1
ATOM 787 O O . ILE A 1 104 ? 3.059 -25.438 -14.586 1 97.12 104 ILE A O 1
ATOM 791 N N . ALA A 1 105 ? 2.465 -23.531 -13.617 1 96.44 105 ALA A N 1
ATOM 792 C CA . ALA A 1 105 ? 3.648 -23.516 -12.758 1 96.44 105 ALA A CA 1
ATOM 793 C C . ALA A 1 105 ? 3.592 -24.625 -11.719 1 96.44 105 ALA A C 1
ATOM 795 O O . ALA A 1 105 ? 4.602 -25.266 -11.43 1 96.44 105 ALA A O 1
ATOM 796 N N . LEU A 1 106 ? 2.42 -24.844 -11.117 1 97.75 106 LEU A N 1
ATOM 797 C CA . LEU A 1 106 ? 2.262 -25.953 -10.18 1 97.75 106 LEU A CA 1
ATOM 798 C C . LEU A 1 106 ? 2.598 -27.281 -10.852 1 97.75 106 LEU A C 1
ATOM 800 O O . LEU A 1 106 ? 3.338 -28.094 -10.297 1 97.75 106 LEU A O 1
ATOM 804 N N . ARG A 1 107 ? 2.068 -27.438 -12.055 1 97.38 107 ARG A N 1
ATOM 805 C CA . ARG A 1 107 ? 2.303 -28.703 -12.766 1 97.38 107 ARG A CA 1
ATOM 806 C C . ARG A 1 107 ? 3.787 -28.891 -13.055 1 97.38 107 ARG A C 1
ATOM 808 O O . ARG A 1 107 ? 4.289 -30.016 -13.031 1 97.38 107 ARG A O 1
ATOM 815 N N . ALA A 1 108 ? 4.469 -27.828 -13.352 1 96.75 108 ALA A N 1
ATOM 816 C CA . ALA A 1 108 ? 5.906 -27.875 -13.594 1 96.75 108 ALA A CA 1
ATOM 817 C C . ALA A 1 108 ? 6.664 -28.266 -12.328 1 96.75 108 ALA A C 1
ATOM 819 O O . ALA A 1 108 ? 7.738 -28.875 -12.398 1 96.75 108 ALA A O 1
ATOM 820 N N . GLY A 1 109 ? 6.121 -27.969 -11.203 1 95.88 109 GLY A N 1
ATOM 821 C CA . GLY A 1 109 ? 6.84 -28.109 -9.945 1 95.88 109 GLY A CA 1
ATOM 822 C C . GLY A 1 109 ? 6.598 -29.453 -9.273 1 95.88 109 GLY A C 1
ATOM 823 O O . GLY A 1 109 ? 7.207 -29.75 -8.242 1 95.88 109 GLY A O 1
ATOM 824 N N . ASN A 1 110 ? 5.73 -30.219 -9.82 1 93.81 110 ASN A N 1
ATOM 825 C CA . ASN A 1 110 ? 5.398 -31.516 -9.219 1 93.81 110 ASN A CA 1
ATOM 826 C C . ASN A 1 110 ? 5.156 -32.594 -10.281 1 93.81 110 ASN A C 1
ATOM 828 O O . ASN A 1 110 ? 4.66 -32.281 -11.367 1 93.81 110 ASN A O 1
ATOM 832 N N . LYS A 1 111 ? 5.422 -33.812 -9.977 1 93.12 111 LYS A N 1
ATOM 833 C CA . LYS A 1 111 ? 5.273 -34.938 -10.891 1 93.12 111 LYS A CA 1
ATOM 834 C C . LYS A 1 111 ? 3.807 -35.188 -11.242 1 93.12 111 LYS A C 1
ATOM 836 O O . LYS A 1 111 ? 3.49 -35.594 -12.359 1 93.12 111 LYS A O 1
ATOM 841 N N . GLU A 1 112 ? 3.016 -34.969 -10.273 1 94.06 112 GLU A N 1
ATOM 842 C CA . GLU A 1 112 ? 1.572 -35.062 -10.477 1 94.06 112 GLU A CA 1
ATOM 843 C C . GLU A 1 112 ? 0.911 -33.688 -10.375 1 94.06 112 GLU A C 1
ATOM 845 O O . GLU A 1 112 ? 1.421 -32.812 -9.703 1 94.06 112 GLU A O 1
ATOM 850 N N . PHE A 1 113 ? -0.187 -33.625 -11.055 1 95.56 113 PHE A N 1
ATOM 851 C CA . PHE A 1 113 ? -0.842 -32.344 -11.148 1 95.56 113 PHE A CA 1
ATOM 852 C C . PHE A 1 113 ? -1.735 -32.094 -9.938 1 95.56 113 PHE A C 1
ATOM 854 O O . PHE A 1 113 ? -2.959 -32 -10.062 1 95.56 113 PHE A O 1
ATOM 861 N N . TRP A 1 114 ? -1.2 -32 -8.781 1 97.19 114 TRP A N 1
ATOM 862 C CA . TRP A 1 114 ? -1.884 -31.625 -7.543 1 97.19 114 TRP A CA 1
ATOM 863 C C . TRP A 1 114 ? -0.913 -31 -6.551 1 97.19 114 TRP A C 1
ATOM 865 O O . TRP A 1 114 ? 0.303 -31.031 -6.758 1 97.19 114 TRP A O 1
ATOM 875 N N . GLY A 1 115 ? -1.394 -30.359 -5.559 1 98.31 115 GLY A N 1
ATOM 876 C CA . GLY A 1 115 ? -0.596 -29.656 -4.574 1 98.31 115 GLY A CA 1
ATOM 877 C C . GLY A 1 115 ? -0.905 -28.172 -4.52 1 98.31 115 GLY A C 1
ATOM 878 O O . GLY A 1 115 ? -2.014 -27.75 -4.855 1 98.31 115 GLY A O 1
ATOM 879 N N . VAL A 1 116 ? 0.06 -27.406 -3.963 1 98.5 116 VAL A N 1
ATOM 880 C CA . VAL A 1 116 ? -0.101 -25.969 -3.801 1 98.5 116 VAL A CA 1
ATOM 881 C C . VAL A 1 116 ? 1.12 -25.234 -4.363 1 98.5 116 VAL A C 1
ATOM 883 O O . VAL A 1 116 ? 2.232 -25.781 -4.34 1 98.5 116 VAL A O 1
ATOM 886 N N . ILE A 1 117 ? 0.839 -24.062 -4.922 1 98.44 117 ILE A N 1
ATOM 887 C CA . ILE A 1 117 ? 1.953 -23.219 -5.34 1 98.44 117 ILE A CA 1
ATOM 888 C C . ILE A 1 117 ? 1.752 -21.797 -4.816 1 98.44 117 ILE A C 1
ATOM 890 O O . ILE A 1 117 ? 0.63 -21.281 -4.812 1 98.44 117 ILE A O 1
ATOM 894 N N . ILE A 1 118 ? 2.777 -21.219 -4.289 1 98.44 118 ILE A N 1
ATOM 895 C CA . ILE A 1 118 ? 2.844 -19.797 -3.961 1 98.44 118 ILE A CA 1
ATOM 896 C C . ILE A 1 118 ? 3.91 -19.125 -4.816 1 98.44 118 ILE A C 1
ATOM 898 O O . ILE A 1 118 ? 5.047 -19.594 -4.891 1 98.44 118 ILE A O 1
ATOM 902 N N . VAL A 1 119 ? 3.527 -18.062 -5.508 1 95.81 119 VAL A N 1
ATOM 903 C CA . VAL A 1 119 ? 4.426 -17.344 -6.406 1 95.81 119 VAL A CA 1
ATOM 904 C C . VAL A 1 119 ? 4.699 -15.945 -5.863 1 95.81 119 VAL A C 1
ATOM 906 O O . VAL A 1 119 ? 3.764 -15.188 -5.578 1 95.81 119 VAL A O 1
ATOM 909 N N . MET A 1 120 ? 5.961 -15.594 -5.672 1 95.12 120 MET A N 1
ATOM 910 C CA . MET A 1 120 ? 6.34 -14.234 -5.316 1 95.12 120 MET A CA 1
ATOM 911 C C . MET A 1 120 ? 7.402 -13.695 -6.27 1 95.12 120 MET A C 1
ATOM 913 O O . MET A 1 120 ? 8.586 -13.984 -6.113 1 95.12 120 MET A O 1
ATOM 917 N N . GLY A 1 121 ? 7.004 -12.977 -7.281 1 91.75 121 GLY A N 1
ATOM 918 C CA . GLY A 1 121 ? 7.855 -12.195 -8.164 1 91.75 121 GLY A CA 1
ATOM 919 C C . GLY A 1 121 ? 7.707 -10.695 -7.969 1 91.75 121 GLY A C 1
ATOM 920 O O . GLY A 1 121 ? 8.07 -10.164 -6.918 1 91.75 121 GLY A O 1
ATOM 921 N N . THR A 1 122 ? 6.984 -10.109 -8.984 1 87.75 122 THR A N 1
ATOM 922 C CA . THR A 1 122 ? 6.602 -8.719 -8.766 1 87.75 122 THR A CA 1
ATOM 923 C C . THR A 1 122 ? 5.477 -8.625 -7.738 1 87.75 122 THR A C 1
ATOM 925 O O . THR A 1 122 ? 5.527 -7.785 -6.832 1 87.75 122 THR A O 1
ATOM 928 N N . GLY A 1 123 ? 4.555 -9.516 -7.898 1 91.44 123 GLY A N 1
ATOM 929 C CA . GLY A 1 123 ? 3.461 -9.641 -6.953 1 91.44 123 GLY A CA 1
ATOM 930 C C . GLY A 1 123 ? 3.428 -10.984 -6.25 1 91.44 123 GLY A C 1
ATOM 931 O O . GLY A 1 123 ? 4.465 -11.633 -6.098 1 91.44 123 GLY A O 1
ATOM 932 N N . ASN A 1 124 ? 2.316 -11.242 -5.652 1 93.5 124 ASN A N 1
ATOM 933 C CA . ASN A 1 124 ? 2.051 -12.477 -4.926 1 93.5 124 ASN A CA 1
ATOM 934 C C . ASN A 1 124 ? 0.807 -13.188 -5.457 1 93.5 124 ASN A C 1
ATOM 936 O O . ASN A 1 124 ? -0.183 -12.531 -5.797 1 93.5 124 ASN A O 1
ATOM 940 N N . ASN A 1 125 ? 0.936 -14.477 -5.668 1 93.25 125 ASN A N 1
ATOM 941 C CA . ASN A 1 125 ? -0.198 -15.297 -6.09 1 93.25 125 ASN A CA 1
ATOM 942 C C . ASN A 1 125 ? -0.137 -16.688 -5.48 1 93.25 125 ASN A C 1
ATOM 944 O O . ASN A 1 125 ? 0.908 -17.109 -4.98 1 93.25 125 ASN A O 1
ATOM 948 N N . GLY A 1 126 ? -1.295 -17.359 -5.469 1 96.94 126 GLY A N 1
ATOM 949 C CA . GLY A 1 126 ? -1.379 -18.719 -4.938 1 96.94 126 GLY A CA 1
ATOM 950 C C . GLY A 1 126 ? -2.471 -19.547 -5.59 1 96.94 126 GLY A C 1
ATOM 951 O O . GLY A 1 126 ? -3.529 -19.016 -5.941 1 96.94 126 GLY A O 1
ATOM 952 N N . TYR A 1 127 ? -2.15 -20.812 -5.75 1 97.69 127 TYR A N 1
ATOM 953 C CA . TYR A 1 127 ? -3.057 -21.766 -6.371 1 97.69 127 TYR A CA 1
ATOM 954 C C . TYR A 1 127 ? -2.895 -23.156 -5.758 1 97.69 127 TYR A C 1
ATOM 956 O O . TYR A 1 127 ? -1.787 -23.547 -5.379 1 97.69 127 TYR A O 1
ATOM 964 N N . GLY A 1 128 ? -4.004 -23.844 -5.609 1 98.38 128 GLY A N 1
ATOM 965 C CA . GLY A 1 128 ? -3.986 -25.234 -5.164 1 98.38 128 GLY A CA 1
ATOM 966 C C . GLY A 1 128 ? -4.906 -26.125 -5.969 1 98.38 128 GLY A C 1
ATOM 967 O O . GLY A 1 128 ? -5.883 -25.656 -6.559 1 98.38 128 GLY A O 1
ATOM 968 N N . ARG A 1 129 ? -4.539 -27.359 -6.039 1 98.12 129 ARG A N 1
ATOM 969 C CA . ARG A 1 129 ? -5.32 -28.375 -6.719 1 98.12 129 ARG A CA 1
ATOM 970 C C . ARG A 1 129 ? -5.277 -29.703 -5.957 1 98.12 129 ARG A C 1
ATOM 972 O O . ARG A 1 129 ? -4.199 -30.188 -5.617 1 98.12 129 ARG A O 1
ATOM 979 N N . SER A 1 130 ? -6.414 -30.219 -5.734 1 98 130 SER A N 1
ATOM 980 C CA . SER A 1 130 ? -6.496 -31.516 -5.055 1 98 130 SER A CA 1
ATOM 981 C C . SER A 1 130 ? -6.332 -32.656 -6.035 1 98 130 SER A C 1
ATOM 983 O O . SER A 1 130 ? -6.324 -32.469 -7.25 1 98 130 SER A O 1
ATOM 985 N N . LYS A 1 131 ? -6.23 -33.875 -5.504 1 95.5 131 LYS A N 1
ATOM 986 C CA . LYS A 1 131 ? -6.051 -35.062 -6.324 1 95.5 131 LYS A CA 1
ATOM 987 C C . LYS A 1 131 ? -7.301 -35.344 -7.148 1 95.5 131 LYS A C 1
ATOM 989 O O . LYS A 1 131 ? -7.211 -35.906 -8.242 1 95.5 131 LYS A O 1
ATOM 994 N N . ASP A 1 132 ? -8.43 -34.906 -6.664 1 95.25 132 ASP A N 1
ATOM 995 C CA . ASP A 1 132 ? -9.688 -35.188 -7.348 1 95.25 132 ASP A CA 1
ATOM 996 C C . ASP A 1 132 ? -10.039 -34.062 -8.328 1 95.25 132 ASP A C 1
ATOM 998 O O . ASP A 1 132 ? -11.102 -34.062 -8.938 1 95.25 132 ASP A O 1
ATOM 1002 N N . GLY A 1 133 ? -9.203 -33.062 -8.422 1 94.44 133 GLY A N 1
ATOM 1003 C CA . GLY A 1 133 ? -9.359 -32.031 -9.453 1 94.44 133 GLY A CA 1
ATOM 1004 C C . GLY A 1 133 ? -9.945 -30.75 -8.938 1 94.44 133 GLY A C 1
ATOM 1005 O O . GLY A 1 133 ? -10.023 -29.766 -9.68 1 94.44 133 GLY A O 1
ATOM 1006 N N . ARG A 1 134 ? -10.438 -30.734 -7.637 1 96.31 134 ARG A N 1
ATOM 1007 C CA . ARG A 1 134 ? -10.867 -29.469 -7.055 1 96.31 134 ARG A CA 1
ATOM 1008 C C . ARG A 1 134 ? -9.711 -28.484 -6.973 1 96.31 134 ARG A C 1
ATOM 1010 O O . ARG A 1 134 ? -8.562 -28.891 -6.781 1 96.31 134 ARG A O 1
ATOM 1017 N N . TRP A 1 135 ? -10 -27.188 -7.184 1 97.06 135 TRP A N 1
ATOM 1018 C CA . TRP A 1 135 ? -8.914 -26.219 -7.121 1 97.06 135 TRP A CA 1
ATOM 1019 C C . TRP A 1 135 ? -9.406 -24.906 -6.523 1 97.06 135 TRP A C 1
ATOM 1021 O O . TRP A 1 135 ? -10.617 -24.672 -6.414 1 97.06 135 TRP A O 1
ATOM 1031 N N . TYR A 1 136 ? -8.484 -24.094 -6.02 1 97.06 136 TYR A N 1
ATOM 1032 C CA . TYR A 1 136 ? -8.719 -22.734 -5.527 1 97.06 136 TYR A CA 1
ATOM 1033 C C . TYR A 1 136 ? -7.551 -21.828 -5.883 1 97.06 136 TYR A C 1
ATOM 1035 O O . TYR A 1 136 ? -6.387 -22.234 -5.812 1 97.06 136 TYR A O 1
ATOM 1043 N N . ARG A 1 137 ? -7.902 -20.703 -6.312 1 96.12 137 ARG A N 1
ATOM 1044 C CA . ARG A 1 137 ? -6.898 -19.688 -6.641 1 96.12 137 ARG A CA 1
ATOM 1045 C C . ARG A 1 137 ? -7.199 -18.375 -5.949 1 96.12 137 ARG A C 1
ATOM 1047 O O . ARG A 1 137 ? -8.359 -17.953 -5.883 1 96.12 137 ARG A O 1
ATOM 1054 N N . TYR A 1 138 ? -6.211 -17.781 -5.352 1 96.06 138 TYR A N 1
ATOM 1055 C CA . TYR A 1 138 ? -6.379 -16.422 -4.855 1 96.06 138 TYR A CA 1
ATOM 1056 C C . TYR A 1 138 ? -6.5 -15.43 -6.012 1 96.06 138 TYR A C 1
ATOM 1058 O O . TYR A 1 138 ? -6.172 -15.758 -7.152 1 96.06 138 TYR A O 1
ATOM 1066 N N . PHE A 1 139 ? -6.938 -14.227 -5.723 1 92.19 139 PHE A N 1
ATOM 1067 C CA . PHE A 1 139 ? -7.113 -13.234 -6.777 1 92.19 139 PHE A CA 1
ATOM 1068 C C . PHE A 1 139 ? -5.766 -12.773 -7.312 1 92.19 139 PHE A C 1
ATOM 1070 O O . PHE A 1 139 ? -5.586 -12.633 -8.523 1 92.19 139 PHE A O 1
ATOM 1077 N N . GLY A 1 140 ? -4.809 -12.586 -6.297 1 92 140 GLY A N 1
ATOM 1078 C CA . GLY A 1 140 ? -3.469 -12.211 -6.715 1 92 140 GLY A CA 1
ATOM 1079 C C . GLY A 1 140 ? -3.412 -10.852 -7.379 1 92 140 GLY A C 1
ATOM 1080 O O . GLY A 1 140 ? -2.652 -10.648 -8.328 1 92 140 GLY A O 1
ATOM 1081 N N . GLU A 1 141 ? -4.215 -9.938 -6.961 1 90.5 141 GLU A N 1
ATOM 1082 C CA . GLU A 1 141 ? -4.352 -8.672 -7.672 1 90.5 141 GLU A CA 1
ATOM 1083 C C . GLU A 1 141 ? -3.84 -7.508 -6.828 1 90.5 141 GLU A C 1
ATOM 1085 O O . GLU A 1 141 ? -4.148 -6.348 -7.105 1 90.5 141 GLU A O 1
ATOM 1090 N N . GLY A 1 142 ? -3.189 -7.855 -5.754 1 93.69 142 GLY A N 1
ATOM 1091 C CA . GLY A 1 142 ? -2.557 -6.785 -5 1 93.69 142 GLY A CA 1
ATOM 1092 C C . GLY A 1 142 ? -3.053 -6.691 -3.568 1 93.69 142 GLY A C 1
ATOM 1093 O O . GLY A 1 142 ? -3.859 -7.516 -3.131 1 93.69 142 GLY A O 1
ATOM 1094 N N . TYR A 1 143 ? -2.648 -5.699 -2.895 1 95.94 143 TYR A N 1
ATOM 1095 C CA . TYR A 1 143 ? -2.781 -5.562 -1.449 1 95.94 143 TYR A CA 1
ATOM 1096 C C . TYR A 1 143 ? -4.25 -5.512 -1.038 1 95.94 143 TYR A C 1
ATOM 1098 O O . TYR A 1 143 ? -4.676 -6.238 -0.136 1 95.94 143 TYR A O 1
ATOM 1106 N N . ILE A 1 144 ? -5.062 -4.723 -1.724 1 95.44 144 ILE A N 1
ATOM 1107 C CA . ILE A 1 144 ? -6.434 -4.516 -1.273 1 95.44 144 ILE A CA 1
ATOM 1108 C C . ILE A 1 144 ? -7.238 -5.797 -1.467 1 95.44 144 ILE A C 1
ATOM 1110 O O . ILE A 1 144 ? -8.336 -5.941 -0.915 1 95.44 144 ILE A O 1
ATOM 1114 N N . PHE A 1 145 ? -6.664 -6.746 -2.219 1 95.69 145 PHE A N 1
ATOM 1115 C CA . PHE A 1 145 ? -7.324 -8.023 -2.434 1 95.69 145 PHE A CA 1
ATOM 1116 C C . PHE A 1 145 ? -6.82 -9.07 -1.44 1 95.69 145 PHE A C 1
ATOM 1118 O O . PHE A 1 145 ? -7.09 -10.258 -1.597 1 95.69 145 PHE A O 1
ATOM 1125 N N . GLY A 1 146 ? -5.984 -8.648 -0.493 1 97.38 146 GLY A N 1
ATOM 1126 C CA . GLY A 1 146 ? -5.508 -9.531 0.562 1 97.38 146 GLY A CA 1
ATOM 1127 C C . GLY A 1 146 ? -4.117 -10.078 0.299 1 97.38 146 GLY A C 1
ATOM 1128 O O . GLY A 1 146 ? -3.648 -10.969 1.015 1 97.38 146 GLY A O 1
ATOM 1129 N N . ASP A 1 147 ? -3.463 -9.516 -0.688 1 97.31 147 ASP A N 1
ATOM 1130 C CA . ASP A 1 147 ? -2.148 -10.039 -1.052 1 97.31 147 ASP A CA 1
ATOM 1131 C C . ASP A 1 147 ? -1.034 -9.148 -0.497 1 97.31 147 ASP A C 1
ATOM 1133 O O . ASP A 1 147 ? -1.148 -7.922 -0.502 1 97.31 147 ASP A O 1
ATOM 1137 N N . TRP A 1 148 ? -0.063 -9.773 0.049 1 97.88 148 TRP A N 1
ATOM 1138 C CA . TRP A 1 148 ? 1.183 -9.102 0.406 1 97.88 148 TRP A CA 1
ATOM 1139 C C . TRP A 1 148 ? 2.387 -9.977 0.075 1 97.88 148 TRP A C 1
ATOM 1141 O O . TRP A 1 148 ? 2.391 -11.172 0.366 1 97.88 148 TRP A O 1
ATOM 1151 N N . GLY A 1 149 ? 3.322 -9.391 -0.479 1 96.56 149 GLY A N 1
ATOM 1152 C CA . GLY A 1 149 ? 4.539 -10.078 -0.89 1 96.56 149 GLY A CA 1
ATOM 1153 C C . GLY A 1 149 ? 4.941 -9.773 -2.32 1 96.56 149 GLY A C 1
ATOM 1154 O O . GLY A 1 149 ? 4.184 -9.148 -3.064 1 96.56 149 GLY A O 1
ATOM 1155 N N . GLY A 1 150 ? 6.074 -10.266 -2.725 1 95.88 150 GLY A N 1
ATOM 1156 C CA . GLY A 1 150 ? 6.641 -9.891 -4.008 1 95.88 150 GLY A CA 1
ATOM 1157 C C . GLY A 1 150 ? 7.477 -8.625 -3.941 1 95.88 150 GLY A C 1
ATOM 1158 O O . GLY A 1 150 ? 7.578 -7.996 -2.885 1 95.88 150 GLY A O 1
ATOM 1159 N N . ALA A 1 151 ? 8.062 -8.336 -5.023 1 95.44 151 ALA A N 1
ATOM 1160 C CA . ALA A 1 151 ? 8.977 -7.195 -5.066 1 95.44 151 ALA A CA 1
ATOM 1161 C C . ALA A 1 151 ? 8.242 -5.895 -4.762 1 95.44 151 ALA A C 1
ATOM 1163 O O . ALA A 1 151 ? 8.789 -5.004 -4.102 1 95.44 151 ALA A O 1
ATOM 1164 N N . SER A 1 152 ? 7.055 -5.766 -5.219 1 94.69 152 SER A N 1
ATOM 1165 C CA . SER A 1 152 ? 6.285 -4.539 -5.023 1 94.69 152 SER A CA 1
ATOM 1166 C C . SER A 1 152 ? 6.07 -4.254 -3.539 1 94.69 152 SER A C 1
ATOM 1168 O O . SER A 1 152 ? 6.379 -3.158 -3.062 1 94.69 152 SER A O 1
ATOM 1170 N N . SER A 1 153 ? 5.59 -5.25 -2.779 1 97.56 153 SER A N 1
ATOM 1171 C CA . SER A 1 153 ? 5.363 -5.082 -1.348 1 97.56 153 SER A CA 1
ATOM 1172 C C . SER A 1 153 ? 6.676 -4.867 -0.601 1 97.56 153 SER A C 1
ATOM 1174 O O . SER A 1 153 ? 6.75 -4.027 0.3 1 97.56 153 SER A O 1
ATOM 1176 N N . ILE A 1 154 ? 7.633 -5.605 -0.973 1 97.94 154 ILE A N 1
ATOM 1177 C CA . ILE A 1 154 ? 8.922 -5.598 -0.29 1 97.94 154 ILE A CA 1
ATOM 1178 C C . ILE A 1 154 ? 9.57 -4.223 -0.432 1 97.94 154 ILE A C 1
ATOM 1180 O O . ILE A 1 154 ? 10.016 -3.635 0.556 1 97.94 154 ILE A O 1
ATOM 1184 N N . VAL A 1 155 ? 9.555 -3.73 -1.609 1 97.69 155 VAL A N 1
ATOM 1185 C CA . VAL A 1 155 ? 10.195 -2.451 -1.89 1 97.69 155 VAL A CA 1
ATOM 1186 C C . VAL A 1 155 ? 9.461 -1.33 -1.164 1 97.69 155 VAL A C 1
ATOM 1188 O O . VAL A 1 155 ? 10.078 -0.397 -0.652 1 97.69 155 VAL A O 1
ATOM 1191 N N . GLN A 1 156 ? 8.156 -1.384 -1.144 1 97.81 156 GLN A N 1
ATOM 1192 C CA . GLN A 1 156 ? 7.391 -0.403 -0.385 1 97.81 156 GLN A CA 1
ATOM 1193 C C . GLN A 1 156 ? 7.793 -0.407 1.087 1 97.81 156 GLN A C 1
ATOM 1195 O O . GLN A 1 156 ? 7.965 0.653 1.691 1 97.81 156 GLN A O 1
ATOM 1200 N N . GLU A 1 157 ? 7.953 -1.615 1.633 1 98.56 157 GLU A N 1
ATOM 1201 C CA . GLU A 1 157 ? 8.359 -1.734 3.031 1 98.56 157 GLU A CA 1
ATOM 1202 C C . GLU A 1 157 ? 9.773 -1.207 3.242 1 98.56 157 GLU A C 1
ATOM 1204 O O . GLU A 1 157 ? 10.062 -0.593 4.27 1 98.56 157 GLU A O 1
ATOM 1209 N N . MET A 1 158 ? 10.617 -1.48 2.305 1 98.62 158 MET A N 1
ATOM 1210 C CA . MET A 1 158 ? 11.992 -0.996 2.404 1 98.62 158 MET A CA 1
ATOM 1211 C C . MET A 1 158 ? 12.031 0.529 2.387 1 98.62 158 MET A C 1
ATOM 1213 O O . MET A 1 158 ? 12.711 1.144 3.209 1 98.62 158 MET A O 1
ATOM 1217 N N . LEU A 1 159 ? 11.312 1.117 1.479 1 98.25 159 LEU A N 1
ATOM 1218 C CA . LEU A 1 159 ? 11.258 2.572 1.385 1 98.25 159 LEU A CA 1
ATOM 1219 C C . LEU A 1 159 ? 10.625 3.174 2.635 1 98.25 159 LEU A C 1
ATOM 1221 O O . LEU A 1 159 ? 11.164 4.121 3.215 1 98.25 159 LEU A O 1
ATOM 1225 N N . PHE A 1 160 ? 9.531 2.594 3.049 1 98.62 160 PHE A N 1
ATOM 1226 C CA . PHE A 1 160 ? 8.844 3.021 4.258 1 98.62 160 PHE A CA 1
ATOM 1227 C C . PHE A 1 160 ? 9.797 3.041 5.449 1 98.62 160 PHE A C 1
ATOM 1229 O O . PHE A 1 160 ? 9.898 4.051 6.148 1 98.62 160 PHE A O 1
ATOM 1236 N N . SER A 1 161 ? 10.484 1.991 5.629 1 98.81 161 SER A N 1
ATOM 1237 C CA . SER A 1 161 ? 11.391 1.834 6.762 1 98.81 161 SER A CA 1
ATOM 1238 C C . SER A 1 161 ? 12.594 2.762 6.641 1 98.81 161 SER A C 1
ATOM 1240 O O . SER A 1 161 ? 13.07 3.307 7.641 1 98.81 161 SER A O 1
ATOM 1242 N N . ALA A 1 162 ? 13.07 2.951 5.441 1 98.75 162 ALA A N 1
ATOM 1243 C CA . ALA A 1 162 ? 14.219 3.818 5.215 1 98.75 162 ALA A CA 1
ATOM 1244 C C . ALA A 1 162 ? 13.883 5.273 5.527 1 98.75 162 ALA A C 1
ATOM 1246 O O . ALA A 1 162 ? 14.648 5.965 6.207 1 98.75 162 ALA A O 1
ATOM 1247 N N . PHE A 1 163 ? 12.766 5.715 5.062 1 98.5 163 PHE A N 1
ATOM 1248 C CA . PHE A 1 163 ? 12.344 7.086 5.324 1 98.5 163 PHE A CA 1
ATOM 1249 C C . PHE A 1 163 ? 12.102 7.305 6.812 1 98.5 163 PHE A C 1
ATOM 1251 O O . PHE A 1 163 ? 12.438 8.359 7.352 1 98.5 163 PHE A O 1
ATOM 1258 N N . ARG A 1 164 ? 11.539 6.277 7.473 1 98.56 164 ARG A N 1
ATOM 1259 C CA . ARG A 1 164 ? 11.289 6.402 8.906 1 98.56 164 ARG A CA 1
ATOM 1260 C C . ARG A 1 164 ? 12.594 6.355 9.695 1 98.56 164 ARG A C 1
ATOM 1262 O O . ARG A 1 164 ? 12.719 7.008 10.734 1 98.56 164 ARG A O 1
ATOM 1269 N N . SER A 1 165 ? 13.492 5.562 9.203 1 98.62 165 SER A N 1
ATOM 1270 C CA . SER A 1 165 ? 14.828 5.59 9.797 1 98.62 165 SER A CA 1
ATOM 1271 C C . SER A 1 165 ? 15.445 6.977 9.695 1 98.62 165 SER A C 1
ATOM 1273 O O . SER A 1 165 ? 16.078 7.453 10.648 1 98.62 165 SER A O 1
ATOM 1275 N N . TYR A 1 166 ? 15.297 7.648 8.609 1 98.19 166 TYR A N 1
ATOM 1276 C CA . TYR A 1 166 ? 15.828 8.977 8.344 1 98.19 166 TYR A CA 1
ATOM 1277 C C . TYR A 1 166 ? 15.188 10.016 9.258 1 98.19 166 TYR A C 1
ATOM 1279 O O . TYR A 1 166 ? 15.891 10.836 9.859 1 98.19 166 TYR A O 1
ATOM 1287 N N . ASP A 1 167 ? 13.82 9.953 9.414 1 97.5 167 ASP A N 1
ATOM 1288 C CA . ASP A 1 167 ? 13.172 11.062 10.102 1 97.5 167 ASP A CA 1
ATOM 1289 C C . ASP A 1 167 ? 12.945 10.742 11.578 1 97.5 167 ASP A C 1
ATOM 1291 O O . ASP A 1 167 ? 12.461 11.586 12.336 1 97.5 167 ASP A O 1
ATOM 1295 N N . GLY A 1 168 ? 13.219 9.508 11.969 1 97.44 168 GLY A N 1
ATOM 1296 C CA . GLY A 1 168 ? 13.219 9.18 13.391 1 97.44 168 GLY A CA 1
ATOM 1297 C C . GLY A 1 168 ? 11.93 8.531 13.852 1 97.44 168 GLY A C 1
ATOM 1298 O O . GLY A 1 168 ? 11.789 8.18 15.023 1 97.44 168 GLY A O 1
ATOM 1299 N N . ARG A 1 169 ? 10.984 8.258 12.938 1 97.56 169 ARG A N 1
ATOM 1300 C CA . ARG A 1 169 ? 9.711 7.652 13.32 1 97.56 169 ARG A CA 1
ATOM 1301 C C . ARG A 1 169 ? 9.844 6.141 13.461 1 97.56 169 ARG A C 1
ATOM 1303 O O . ARG A 1 169 ? 8.945 5.48 13.992 1 97.56 169 ARG A O 1
ATOM 1310 N N . GLY A 1 170 ? 10.969 5.633 12.984 1 97.69 170 GLY A N 1
ATOM 1311 C CA . GLY A 1 170 ? 11.195 4.199 13.047 1 97.69 170 GLY A CA 1
ATOM 1312 C C . GLY A 1 170 ? 12.586 3.838 13.547 1 97.69 170 GLY A C 1
ATOM 1313 O O . GLY A 1 170 ? 13.383 4.723 13.859 1 97.69 170 GLY A O 1
ATOM 1314 N N . GLU A 1 171 ? 12.859 2.537 13.641 1 97.94 171 GLU A N 1
ATOM 1315 C CA . GLU A 1 171 ? 14.164 2.025 14.062 1 97.94 171 GLU A CA 1
ATOM 1316 C C . GLU A 1 171 ? 15.242 2.35 13.031 1 97.94 171 GLU A C 1
ATOM 1318 O O . GLU A 1 171 ? 14.984 2.334 11.828 1 97.94 171 GLU A O 1
ATOM 1323 N N . LYS A 1 172 ? 16.406 2.684 13.562 1 98.31 172 LYS A N 1
ATOM 1324 C CA . LYS A 1 172 ? 17.531 2.826 12.656 1 98.31 172 LYS A CA 1
ATOM 1325 C C . LYS A 1 172 ? 17.797 1.526 11.898 1 98.31 172 LYS A C 1
ATOM 1327 O O . LYS A 1 172 ? 17.703 0.439 12.469 1 98.31 172 LYS A O 1
ATOM 1332 N N . THR A 1 173 ? 18.125 1.618 10.617 1 98.81 173 THR A N 1
ATOM 1333 C CA . THR A 1 173 ? 18.312 0.465 9.75 1 98.81 173 THR A CA 1
ATOM 1334 C C . THR A 1 173 ? 19.328 0.777 8.656 1 98.81 173 THR A C 1
ATOM 1336 O O . THR A 1 173 ? 19.438 1.919 8.203 1 98.81 173 THR A O 1
ATOM 1339 N N . VAL A 1 174 ? 20 -0.235 8.18 1 98.69 174 VAL A N 1
ATOM 1340 C CA . VAL A 1 174 ? 20.984 -0.069 7.113 1 98.69 174 VAL A CA 1
ATOM 1341 C C . VAL A 1 174 ? 20.266 0.238 5.797 1 98.69 174 VAL A C 1
ATOM 1343 O O . VAL A 1 174 ? 20.891 0.754 4.859 1 98.69 174 VAL A O 1
ATOM 1346 N N . LEU A 1 175 ? 18.969 -0.084 5.738 1 98.75 175 LEU A N 1
ATOM 1347 C CA . LEU A 1 175 ? 18.188 0.221 4.555 1 98.75 175 LEU A CA 1
ATOM 1348 C C . LEU A 1 175 ? 18.234 1.711 4.234 1 98.75 175 LEU A C 1
ATOM 1350 O O . LEU A 1 175 ? 18.109 2.105 3.07 1 98.75 175 LEU A O 1
ATOM 1354 N N . GLU A 1 176 ? 18.375 2.561 5.285 1 98.62 176 GLU A N 1
ATOM 1355 C CA . GLU A 1 176 ? 18.453 4.004 5.082 1 98.62 176 GLU A CA 1
ATOM 1356 C C . GLU A 1 176 ? 19.547 4.363 4.078 1 98.62 176 GLU A C 1
ATOM 1358 O O . GLU A 1 176 ? 19.281 5.02 3.068 1 98.62 176 GLU A O 1
ATOM 1363 N N . GLU A 1 177 ? 20.719 3.834 4.281 1 98.31 177 GLU A N 1
ATOM 1364 C CA . GLU A 1 177 ? 21.844 4.125 3.408 1 98.31 177 GLU A CA 1
ATOM 1365 C C . GLU A 1 177 ? 21.734 3.359 2.092 1 98.31 177 GLU A C 1
ATOM 1367 O O . GLU A 1 177 ? 22.094 3.881 1.032 1 98.31 177 GLU A O 1
ATOM 1372 N N . MET A 1 178 ? 21.25 2.156 2.098 1 98.25 178 MET A N 1
ATOM 1373 C CA . MET A 1 178 ? 21.141 1.316 0.908 1 98.25 178 MET A CA 1
ATOM 1374 C C . MET A 1 178 ? 20.203 1.942 -0.12 1 98.25 178 MET A C 1
ATOM 1376 O O . MET A 1 178 ? 20.516 1.956 -1.314 1 98.25 178 MET A O 1
ATOM 1380 N N . VAL A 1 179 ? 19.094 2.484 0.359 1 98.06 179 VAL A N 1
ATOM 1381 C CA . VAL A 1 179 ? 18.109 3.098 -0.523 1 98.06 179 VAL A CA 1
ATOM 1382 C C . VAL A 1 179 ? 18.703 4.355 -1.158 1 98.06 179 VAL A C 1
ATOM 1384 O O . VAL A 1 179 ? 18.562 4.574 -2.365 1 98.06 179 VAL A O 1
ATOM 1387 N N . LEU A 1 180 ? 19.328 5.152 -0.333 1 97.62 180 LEU A N 1
ATOM 1388 C CA . LEU A 1 180 ? 19.953 6.367 -0.847 1 97.62 180 LEU A CA 1
ATOM 1389 C C . LEU A 1 180 ? 20.984 6.031 -1.919 1 97.62 180 LEU A C 1
ATOM 1391 O O . LEU A 1 180 ? 21.016 6.66 -2.979 1 97.62 180 LEU A O 1
ATOM 1395 N N . SER A 1 181 ? 21.828 5.035 -1.621 1 97.75 181 SER A N 1
ATOM 1396 C CA . SER A 1 181 ? 22.875 4.609 -2.541 1 97.75 181 SER A CA 1
ATOM 1397 C C . SER A 1 181 ? 22.281 4.043 -3.828 1 97.75 181 SER A C 1
ATOM 1399 O O . SER A 1 181 ? 22.797 4.305 -4.918 1 97.75 181 SER A O 1
ATOM 1401 N N . PHE A 1 182 ? 21.297 3.264 -3.756 1 97.62 182 PHE A N 1
ATOM 1402 C CA . PHE A 1 182 ? 20.641 2.646 -4.91 1 97.62 182 PHE A CA 1
ATOM 1403 C C . PHE A 1 182 ? 20.172 3.707 -5.895 1 97.62 182 PHE A C 1
ATOM 1405 O O . PHE A 1 182 ? 20.312 3.549 -7.105 1 97.62 182 PHE A O 1
ATOM 1412 N N . PHE A 1 183 ? 19.609 4.812 -5.336 1 96.5 183 PHE A N 1
ATOM 1413 C CA . PHE A 1 183 ? 19.062 5.852 -6.195 1 96.5 183 PHE A CA 1
ATOM 1414 C C . PHE A 1 183 ? 20.125 6.883 -6.555 1 96.5 183 PHE A C 1
ATOM 1416 O O . PHE A 1 183 ? 19.875 7.77 -7.375 1 96.5 183 PHE A O 1
ATOM 1423 N N . GLY A 1 184 ? 21.266 6.836 -5.898 1 96.25 184 GLY A N 1
ATOM 1424 C CA . GLY A 1 184 ? 22.344 7.77 -6.156 1 96.25 184 GLY A CA 1
ATOM 1425 C C . GLY A 1 184 ? 22.031 9.18 -5.691 1 96.25 184 GLY A C 1
ATOM 1426 O O . GLY A 1 184 ? 22.391 10.156 -6.363 1 96.25 184 GLY A O 1
ATOM 1427 N N . GLU A 1 185 ? 21.297 9.289 -4.652 1 95.25 185 GLU A N 1
ATOM 1428 C CA . GLU A 1 185 ? 20.938 10.602 -4.129 1 95.25 185 GLU A CA 1
ATOM 1429 C C . GLU A 1 185 ? 21.781 10.961 -2.91 1 95.25 185 GLU A C 1
ATOM 1431 O O . GLU A 1 185 ? 22.297 10.078 -2.225 1 95.25 185 GLU A O 1
ATOM 1436 N N . LYS A 1 186 ? 21.938 12.227 -2.652 1 94.81 186 LYS A N 1
ATOM 1437 C CA . LYS A 1 186 ? 22.797 12.711 -1.584 1 94.81 186 LYS A CA 1
ATOM 1438 C C . LYS A 1 186 ? 22.078 12.711 -0.243 1 94.81 186 LYS A C 1
ATOM 1440 O O . LYS A 1 186 ? 22.703 12.578 0.811 1 94.81 186 LYS A O 1
ATOM 1445 N N . ASP A 1 187 ? 20.812 12.969 -0.286 1 96.06 187 ASP A N 1
ATOM 1446 C CA . ASP A 1 187 ? 20.031 13.023 0.949 1 96.06 187 ASP A CA 1
ATOM 1447 C C . ASP A 1 187 ? 18.562 12.695 0.688 1 96.06 187 ASP A C 1
ATOM 1449 O O . ASP A 1 187 ? 18.156 12.469 -0.457 1 96.06 187 ASP A O 1
ATOM 1453 N N . TYR A 1 188 ? 17.797 12.562 1.721 1 96.12 188 TYR A N 1
ATOM 1454 C CA . TYR A 1 188 ? 16.422 12.062 1.633 1 96.12 188 TYR A CA 1
ATOM 1455 C C . TYR A 1 188 ? 15.484 13.141 1.113 1 96.12 188 TYR A C 1
ATOM 1457 O O . TYR A 1 188 ? 14.391 12.844 0.642 1 96.12 188 TYR A O 1
ATOM 1465 N N . ILE A 1 189 ? 15.836 14.422 1.217 1 93.75 189 ILE A N 1
ATOM 1466 C CA . ILE A 1 189 ? 15.031 15.492 0.64 1 93.75 189 ILE A CA 1
ATOM 1467 C C . ILE A 1 189 ? 15.039 15.391 -0.883 1 93.75 189 ILE A C 1
ATOM 1469 O O . ILE A 1 189 ? 13.984 15.414 -1.521 1 93.75 189 ILE A O 1
ATOM 1473 N N . ASN A 1 190 ? 16.234 15.211 -1.374 1 94.06 190 ASN A N 1
ATOM 1474 C CA . ASN A 1 190 ? 16.375 15.055 -2.818 1 94.06 190 ASN A CA 1
ATOM 1475 C C . ASN A 1 190 ? 15.719 13.758 -3.303 1 94.06 190 ASN A C 1
ATOM 1477 O O . ASN A 1 190 ? 15.109 13.727 -4.371 1 94.06 190 ASN A O 1
ATOM 1481 N N . LEU A 1 191 ? 15.883 12.703 -2.537 1 95.44 191 LEU A N 1
ATOM 1482 C CA . LEU A 1 191 ? 15.258 11.438 -2.898 1 95.44 191 LEU A CA 1
ATOM 1483 C C . LEU A 1 191 ? 13.734 11.57 -2.92 1 95.44 191 LEU A C 1
ATOM 1485 O O . LEU A 1 191 ? 13.078 11.094 -3.85 1 95.44 191 LEU A O 1
ATOM 1489 N N . ALA A 1 192 ? 13.188 12.219 -1.932 1 94.38 192 ALA A N 1
ATOM 1490 C CA . ALA A 1 192 ? 11.742 12.414 -1.852 1 94.38 192 ALA A CA 1
ATOM 1491 C C . ALA A 1 192 ? 11.219 13.18 -3.066 1 94.38 192 ALA A C 1
ATOM 1493 O O . ALA A 1 192 ? 10.203 12.805 -3.652 1 94.38 192 ALA A O 1
ATOM 1494 N N . LYS A 1 193 ? 11.922 14.195 -3.422 1 91.38 193 LYS A N 1
ATOM 1495 C CA . LYS A 1 193 ? 11.555 14.984 -4.594 1 91.38 193 LYS A CA 1
ATOM 1496 C C . LYS A 1 193 ? 11.531 14.125 -5.852 1 91.38 193 LYS A C 1
ATOM 1498 O O . LYS A 1 193 ? 10.586 14.188 -6.641 1 91.38 193 LYS A O 1
ATOM 1503 N N . ARG A 1 194 ? 12.57 13.375 -5.957 1 92.56 194 ARG A N 1
ATOM 1504 C CA . ARG A 1 194 ? 12.711 12.508 -7.121 1 92.56 194 ARG A CA 1
ATOM 1505 C C . ARG A 1 194 ? 11.562 11.508 -7.195 1 92.56 194 ARG A C 1
ATOM 1507 O O . ARG A 1 194 ? 10.945 11.336 -8.25 1 92.56 194 ARG A O 1
ATOM 1514 N N . LEU A 1 195 ? 11.25 10.836 -6.074 1 92.94 195 LEU A N 1
ATOM 1515 C CA . LEU A 1 195 ? 10.195 9.82 -6.035 1 92.94 195 LEU A CA 1
ATOM 1516 C C . LEU A 1 195 ? 8.82 10.453 -6.23 1 92.94 195 LEU A C 1
ATOM 1518 O O . LEU A 1 195 ? 7.93 9.844 -6.82 1 92.94 195 LEU A O 1
ATOM 1522 N N . TYR A 1 196 ? 8.664 11.617 -5.727 1 89.44 196 TYR A N 1
ATOM 1523 C CA . TYR A 1 196 ? 7.371 12.297 -5.781 1 89.44 196 TYR A CA 1
ATOM 1524 C C . TYR A 1 196 ? 7.059 12.758 -7.199 1 89.44 196 TYR A C 1
ATOM 1526 O O . TYR A 1 196 ? 5.941 12.57 -7.688 1 89.44 196 TYR A O 1
ATOM 1534 N N . TYR A 1 197 ? 7.996 13.32 -7.875 1 86.31 197 TYR A N 1
ATOM 1535 C CA . TYR A 1 197 ? 7.742 13.969 -9.156 1 86.31 197 TYR A CA 1
ATOM 1536 C C . TYR A 1 197 ? 7.902 12.977 -10.305 1 86.31 197 TYR A C 1
ATOM 1538 O O . TYR A 1 197 ? 7.461 13.242 -11.43 1 86.31 197 TYR A O 1
ATOM 1546 N N . ASN A 1 198 ? 8.531 11.883 -10.047 1 87.25 198 ASN A N 1
ATOM 1547 C CA . ASN A 1 198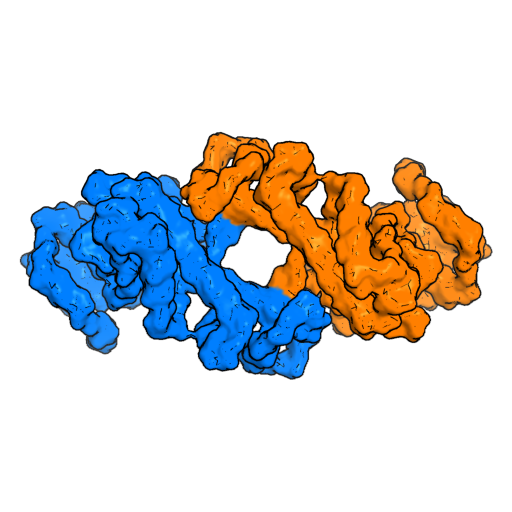 ? 8.789 10.922 -11.109 1 87.25 198 ASN A CA 1
ATOM 1548 C C . ASN A 1 198 ? 8.195 9.555 -10.781 1 87.25 198 ASN A C 1
ATOM 1550 O O . ASN A 1 198 ? 8.883 8.68 -10.258 1 87.25 198 ASN A O 1
ATOM 1554 N N . SER A 1 199 ? 7.047 9.328 -11.289 1 79.88 199 SER A N 1
ATOM 1555 C CA . SER A 1 199 ? 6.332 8.102 -10.977 1 79.88 199 SER A CA 1
ATOM 1556 C C . SER A 1 199 ? 7.035 6.887 -11.578 1 79.88 199 SER A C 1
ATOM 1558 O O . SER A 1 199 ? 6.891 5.766 -11.078 1 79.88 199 SER A O 1
ATOM 1560 N N . SER A 1 200 ? 7.762 7.129 -12.633 1 81.88 200 SER A N 1
ATOM 1561 C CA . SER A 1 200 ? 8.477 6.039 -13.297 1 81.88 200 SER A CA 1
ATOM 1562 C C . SER A 1 200 ? 9.57 5.477 -12.398 1 81.88 200 SER A C 1
ATOM 1564 O O . SER A 1 200 ? 10.055 4.363 -12.625 1 81.88 200 SER A O 1
ATOM 1566 N N . GLU A 1 201 ? 9.93 6.258 -11.43 1 83.69 201 GLU A N 1
ATOM 1567 C CA . GLU A 1 201 ? 10.984 5.828 -10.508 1 83.69 201 GLU A CA 1
ATOM 1568 C C . GLU A 1 201 ? 10.547 4.617 -9.688 1 83.69 201 GLU A C 1
ATOM 1570 O O . GLU A 1 201 ? 11.383 3.867 -9.188 1 83.69 201 GLU A O 1
ATOM 1575 N N . TYR A 1 202 ? 9.297 4.469 -9.594 1 80.44 202 TYR A N 1
ATOM 1576 C CA . TYR A 1 202 ? 8.82 3.322 -8.828 1 80.44 202 TYR A CA 1
ATOM 1577 C C . TYR A 1 202 ? 9.203 2.016 -9.516 1 80.44 202 TYR A C 1
ATOM 1579 O O . TYR A 1 202 ? 9.531 1.031 -8.844 1 80.44 202 TYR A O 1
ATOM 1587 N N . HIS A 1 203 ? 9.148 2.002 -10.781 1 84 203 HIS A N 1
ATOM 1588 C CA . HIS A 1 203 ? 9.578 0.81 -11.508 1 84 203 HIS A CA 1
ATOM 1589 C C . HIS A 1 203 ? 11.047 0.504 -11.25 1 84 203 HIS A C 1
ATOM 1591 O O . HIS A 1 203 ? 11.43 -0.659 -11.102 1 84 203 HIS A O 1
ATOM 1597 N N . ARG A 1 204 ? 1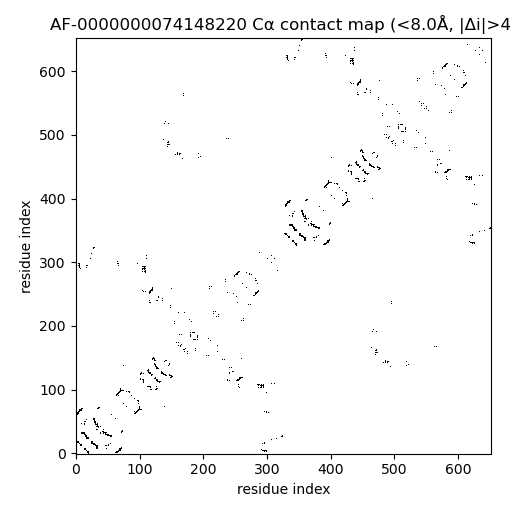1.781 1.572 -11.219 1 88.31 204 ARG A N 1
ATOM 1598 C CA . ARG A 1 204 ? 13.195 1.417 -10.898 1 88.31 204 ARG A CA 1
ATOM 1599 C C . ARG A 1 204 ? 13.383 0.9 -9.477 1 88.31 204 ARG A C 1
ATOM 1601 O O . ARG A 1 204 ? 14.305 0.121 -9.211 1 88.31 204 ARG A O 1
ATOM 1608 N N . ALA A 1 205 ? 12.508 1.257 -8.641 1 92.81 205 ALA A N 1
ATOM 1609 C CA . ALA A 1 205 ? 12.609 0.907 -7.227 1 92.81 205 ALA A CA 1
ATOM 1610 C C . ALA A 1 205 ? 12.469 -0.599 -7.02 1 92.81 205 ALA A C 1
ATOM 1612 O O . ALA A 1 205 ? 12.953 -1.145 -6.027 1 92.81 205 ALA A O 1
ATOM 1613 N N . LEU A 1 206 ? 11.867 -1.258 -7.953 1 91.19 206 LEU A N 1
ATOM 1614 C CA . LEU A 1 206 ? 11.688 -2.701 -7.84 1 91.19 206 LEU A CA 1
ATOM 1615 C C . LEU A 1 206 ? 13.039 -3.408 -7.758 1 91.19 206 LEU A C 1
ATOM 1617 O O . LEU A 1 206 ? 13.141 -4.492 -7.18 1 91.19 206 LEU A O 1
ATOM 1621 N N . GLY A 1 207 ? 14.039 -2.801 -8.281 1 93.12 207 GLY A N 1
ATOM 1622 C CA . GLY A 1 207 ? 15.391 -3.334 -8.234 1 93.12 207 GLY A CA 1
ATOM 1623 C C . GLY A 1 207 ? 15.977 -3.355 -6.832 1 93.12 207 GLY A C 1
ATOM 1624 O O . GLY A 1 207 ? 17 -3.998 -6.59 1 93.12 207 GLY A O 1
ATOM 1625 N N . LEU A 1 208 ? 15.281 -2.762 -5.906 1 96 208 LEU A N 1
ATOM 1626 C CA . LEU A 1 208 ? 15.711 -2.734 -4.508 1 96 208 LEU A CA 1
ATOM 1627 C C . LEU A 1 208 ? 15.477 -4.086 -3.846 1 96 208 LEU A C 1
ATOM 1629 O O . LEU A 1 208 ? 16.125 -4.41 -2.844 1 96 208 LEU A O 1
ATOM 1633 N N . ALA A 1 209 ? 14.602 -4.871 -4.34 1 96.5 209 ALA A N 1
ATOM 1634 C CA . ALA A 1 209 ? 14.086 -6.051 -3.646 1 96.5 209 ALA A CA 1
ATOM 1635 C C . ALA A 1 209 ? 15.211 -7.027 -3.312 1 96.5 209 ALA A C 1
ATOM 1637 O O . ALA A 1 209 ? 15.32 -7.492 -2.176 1 96.5 209 ALA A O 1
ATOM 1638 N N . PRO A 1 210 ? 16.172 -7.273 -4.273 1 95.88 210 PRO A N 1
ATOM 1639 C CA . PRO A 1 210 ? 17.25 -8.211 -3.938 1 95.88 210 PRO A CA 1
ATOM 1640 C C . PRO A 1 210 ? 18.141 -7.691 -2.818 1 95.88 210 PRO A C 1
ATOM 1642 O O . PRO A 1 210 ? 18.734 -8.484 -2.076 1 95.88 210 PRO A O 1
ATOM 1645 N N . LEU A 1 211 ? 18.219 -6.422 -2.656 1 97.69 211 LEU A N 1
ATOM 1646 C CA . LEU A 1 211 ? 19.094 -5.816 -1.667 1 97.69 211 LEU A CA 1
ATOM 1647 C C . LEU A 1 211 ? 18.578 -6.066 -0.253 1 97.69 211 LEU A C 1
ATOM 1649 O O . LEU A 1 211 ? 19.328 -5.922 0.718 1 97.69 211 LEU A O 1
ATOM 1653 N N . LEU A 1 212 ? 17.328 -6.434 -0.129 1 98.5 212 LEU A N 1
ATOM 1654 C CA . LEU A 1 212 ? 16.781 -6.797 1.176 1 98.5 212 LEU A CA 1
ATOM 1655 C C . LEU A 1 212 ? 17.609 -7.91 1.814 1 98.5 212 LEU A C 1
ATOM 1657 O O . LEU A 1 212 ? 17.906 -7.859 3.012 1 98.5 212 LEU A O 1
ATOM 1661 N N . PHE A 1 213 ? 17.969 -8.883 1.079 1 98.31 213 PHE A N 1
ATOM 1662 C CA . PHE A 1 213 ? 18.672 -10.055 1.598 1 98.31 213 PHE A CA 1
ATOM 1663 C C . PHE A 1 213 ? 20.109 -9.719 1.962 1 98.31 213 PHE A C 1
ATOM 1665 O O . PHE A 1 213 ? 20.688 -10.352 2.844 1 98.31 213 PHE A O 1
ATOM 1672 N N . GLU A 1 214 ? 20.703 -8.688 1.305 1 98.25 214 GLU A N 1
ATOM 1673 C CA . GLU A 1 214 ? 22 -8.188 1.73 1 98.25 214 GLU A CA 1
ATOM 1674 C C . GLU A 1 214 ? 21.922 -7.555 3.115 1 98.25 214 GLU A C 1
ATOM 1676 O O . GLU A 1 214 ? 22.812 -7.754 3.949 1 98.25 214 GLU A O 1
ATOM 1681 N N . ALA A 1 215 ? 20.875 -6.82 3.342 1 98.62 215 ALA A N 1
ATOM 1682 C CA . ALA A 1 215 ? 20.656 -6.211 4.652 1 98.62 215 ALA A CA 1
ATOM 1683 C C . ALA A 1 215 ? 20.484 -7.273 5.73 1 98.62 215 ALA A C 1
ATOM 1685 O O . ALA A 1 215 ? 20.953 -7.117 6.855 1 98.62 215 ALA A O 1
ATOM 1686 N N . VAL A 1 216 ? 19.797 -8.336 5.418 1 98.44 216 VAL A N 1
ATOM 1687 C CA . VAL A 1 216 ? 19.594 -9.445 6.344 1 98.44 216 VAL A CA 1
ATOM 1688 C C . VAL A 1 216 ? 20.938 -10.078 6.695 1 98.44 216 VAL A C 1
ATOM 1690 O O . VAL A 1 216 ? 21.203 -10.375 7.859 1 98.44 216 VAL A O 1
ATOM 1693 N N . LYS A 1 217 ? 21.766 -10.242 5.695 1 97.94 217 LYS A N 1
ATOM 1694 C CA . LYS A 1 217 ? 23.094 -10.812 5.914 1 97.94 217 LYS A CA 1
ATOM 1695 C C . LYS A 1 217 ? 23.906 -9.961 6.887 1 97.94 217 LYS A C 1
ATOM 1697 O O . LYS A 1 217 ? 24.719 -10.484 7.641 1 97.94 217 LYS A O 1
ATOM 1702 N N . MET A 1 218 ? 23.609 -8.719 6.895 1 98.12 218 MET A N 1
ATOM 1703 C CA . MET A 1 218 ? 24.328 -7.773 7.762 1 98.12 218 MET A CA 1
ATOM 1704 C C . MET A 1 218 ? 23.719 -7.766 9.164 1 98.12 218 MET A C 1
ATOM 1706 O O . MET A 1 218 ? 24.188 -7.039 10.039 1 98.12 218 MET A O 1
ATOM 1710 N N . GLY A 1 219 ? 22.625 -8.5 9.359 1 98.19 219 GLY A N 1
ATOM 1711 C CA . GLY A 1 219 ? 22.016 -8.625 10.672 1 98.19 219 GLY A CA 1
ATOM 1712 C C . GLY A 1 219 ? 21.047 -7.508 10.992 1 98.19 219 GLY A C 1
ATOM 1713 O O . GLY A 1 219 ? 20.734 -7.254 12.156 1 98.19 219 GLY A O 1
ATOM 1714 N N . ASP A 1 220 ? 20.562 -6.816 9.992 1 98.69 220 ASP A N 1
ATOM 1715 C CA . ASP A 1 220 ? 19.641 -5.699 10.211 1 98.69 220 ASP A CA 1
ATOM 1716 C C . ASP A 1 220 ? 18.281 -6.195 10.688 1 98.69 220 ASP A C 1
ATOM 1718 O O . ASP A 1 220 ? 17.594 -6.938 9.977 1 98.69 220 ASP A O 1
ATOM 1722 N N . LYS A 1 221 ? 17.812 -5.715 11.805 1 98.75 221 LYS A N 1
ATOM 1723 C CA . LYS A 1 221 ? 16.594 -6.219 12.438 1 98.75 221 LYS A CA 1
ATOM 1724 C C . LYS A 1 221 ? 15.359 -5.859 11.625 1 98.75 221 LYS A C 1
ATOM 1726 O O . LYS A 1 221 ? 14.406 -6.637 11.555 1 98.75 221 LYS A O 1
ATOM 1731 N N . VAL A 1 222 ? 15.367 -4.672 11.023 1 98.81 222 VAL A N 1
ATOM 1732 C CA . VAL A 1 222 ? 14.234 -4.234 10.219 1 98.81 222 VAL A CA 1
ATOM 1733 C C . VAL A 1 222 ? 14.109 -5.113 8.977 1 98.81 222 VAL A C 1
ATOM 1735 O O . VAL A 1 222 ? 13.016 -5.582 8.648 1 98.81 222 VAL A O 1
ATOM 1738 N N . ALA A 1 223 ? 15.188 -5.375 8.328 1 98.81 223 ALA A N 1
ATOM 1739 C CA . ALA A 1 223 ? 15.203 -6.234 7.145 1 98.81 223 ALA A CA 1
ATOM 1740 C C . ALA A 1 223 ? 14.766 -7.656 7.492 1 98.81 223 ALA A C 1
ATOM 1742 O O . ALA A 1 223 ? 14 -8.273 6.746 1 98.81 223 ALA A O 1
ATOM 1743 N N . ILE A 1 224 ? 15.211 -8.133 8.617 1 98.75 224 ILE A N 1
ATOM 1744 C CA . ILE A 1 224 ? 14.867 -9.477 9.07 1 98.75 224 ILE A CA 1
ATOM 1745 C C . ILE A 1 224 ? 13.359 -9.586 9.273 1 98.75 224 ILE A C 1
ATOM 1747 O O . ILE A 1 224 ? 12.742 -10.57 8.883 1 98.75 224 ILE A O 1
ATOM 1751 N N . ARG A 1 225 ? 12.758 -8.578 9.82 1 98.75 225 ARG A N 1
ATOM 1752 C CA . ARG A 1 225 ? 11.312 -8.578 10.039 1 98.75 225 ARG A CA 1
ATOM 1753 C C . ARG A 1 225 ? 10.555 -8.602 8.719 1 98.75 225 ARG A C 1
ATOM 1755 O O . ARG A 1 225 ? 9.492 -9.219 8.617 1 98.75 225 ARG A O 1
ATOM 1762 N N . ILE A 1 226 ? 11.078 -7.914 7.711 1 98.75 226 ILE A N 1
ATOM 1763 C CA . ILE A 1 226 ? 10.438 -7.926 6.398 1 98.75 226 ILE A CA 1
ATOM 1764 C C . ILE A 1 226 ? 10.492 -9.336 5.812 1 98.75 226 ILE A C 1
ATOM 1766 O O . ILE A 1 226 ? 9.5 -9.828 5.277 1 98.75 226 ILE A O 1
ATOM 1770 N N . VAL A 1 227 ? 11.602 -10.031 5.969 1 98.69 227 VAL A N 1
ATOM 1771 C CA . VAL A 1 227 ? 11.758 -11.383 5.445 1 98.69 227 VAL A CA 1
ATOM 1772 C C . VAL A 1 227 ? 10.875 -12.344 6.234 1 98.69 227 VAL A C 1
ATOM 1774 O O . VAL A 1 227 ? 10.289 -13.273 5.664 1 98.69 227 VAL A O 1
ATOM 1777 N N . GLU A 1 228 ? 10.797 -12.125 7.531 1 98.75 228 GLU A N 1
ATOM 1778 C CA . GLU A 1 228 ? 9.891 -12.93 8.344 1 98.75 228 GLU A CA 1
ATOM 1779 C C . GLU A 1 228 ? 8.453 -12.812 7.848 1 98.75 228 GLU A C 1
ATOM 1781 O O . GLU A 1 228 ? 7.703 -13.789 7.836 1 98.75 228 GLU A O 1
ATOM 1786 N N . ARG A 1 229 ? 8.109 -11.641 7.414 1 98.69 229 ARG A N 1
ATOM 1787 C CA . ARG A 1 229 ? 6.762 -11.461 6.887 1 98.69 229 ARG A CA 1
ATOM 1788 C C . ARG A 1 229 ? 6.59 -12.188 5.562 1 98.69 229 ARG A C 1
ATOM 1790 O O . ARG A 1 229 ? 5.512 -12.719 5.273 1 98.69 229 ARG A O 1
ATOM 1797 N N . ILE A 1 230 ? 7.609 -12.219 4.703 1 98.62 230 ILE A N 1
ATOM 1798 C CA . ILE A 1 230 ? 7.582 -13.008 3.475 1 98.62 230 ILE A CA 1
ATOM 1799 C C . ILE A 1 230 ? 7.27 -14.469 3.797 1 98.62 230 ILE A C 1
ATOM 1801 O O . ILE A 1 230 ? 6.387 -15.07 3.18 1 98.62 230 ILE A O 1
ATOM 1805 N N . VAL A 1 231 ? 7.957 -14.969 4.832 1 98.75 231 VAL A N 1
ATOM 1806 C CA . VAL A 1 231 ? 7.777 -16.359 5.25 1 98.75 231 VAL A CA 1
ATOM 1807 C C . VAL A 1 231 ? 6.359 -16.547 5.789 1 98.75 231 VAL A C 1
ATOM 1809 O O . VAL A 1 231 ? 5.668 -17.484 5.395 1 98.75 231 VAL A O 1
ATOM 1812 N N . ASP A 1 232 ? 5.953 -15.648 6.621 1 98.75 232 ASP A N 1
ATOM 1813 C CA . ASP A 1 232 ? 4.629 -15.742 7.227 1 98.75 232 ASP A CA 1
ATOM 1814 C C . ASP A 1 232 ? 3.535 -15.758 6.16 1 98.75 232 ASP A C 1
ATOM 1816 O O . ASP A 1 232 ? 2.609 -16.562 6.223 1 98.75 232 ASP A O 1
ATOM 1820 N N . GLU A 1 233 ? 3.648 -14.875 5.211 1 98.69 233 GLU A N 1
ATOM 1821 C CA . GLU A 1 233 ? 2.643 -14.766 4.16 1 98.69 233 GLU A CA 1
ATOM 1822 C C . GLU A 1 233 ? 2.625 -16.016 3.287 1 98.69 233 GLU A C 1
ATOM 1824 O O . GLU A 1 233 ? 1.561 -16.453 2.846 1 98.69 233 GLU A O 1
ATOM 1829 N N . THR A 1 234 ? 3.783 -16.562 2.996 1 98.69 234 THR A N 1
ATOM 1830 C CA . THR A 1 234 ? 3.873 -17.797 2.238 1 98.69 234 THR A CA 1
ATOM 1831 C C . THR A 1 234 ? 3.195 -18.938 2.992 1 98.69 234 THR A C 1
ATOM 1833 O O . THR A 1 234 ? 2.389 -19.672 2.422 1 98.69 234 THR A O 1
ATOM 1836 N N . VAL A 1 235 ? 3.479 -19.031 4.266 1 98.75 235 VAL A N 1
ATOM 1837 C CA . VAL A 1 235 ? 2.975 -20.109 5.109 1 98.75 235 VAL A CA 1
ATOM 1838 C C . VAL A 1 235 ? 1.459 -19.984 5.25 1 98.75 235 VAL A C 1
ATOM 1840 O O . VAL A 1 235 ? 0.736 -20.969 5.09 1 98.75 235 VAL A O 1
ATOM 1843 N N . ILE A 1 236 ? 0.988 -18.797 5.477 1 98.38 236 ILE A N 1
ATOM 1844 C CA . ILE A 1 236 ? -0.443 -18.578 5.66 1 98.38 236 ILE A CA 1
ATOM 1845 C C . ILE A 1 236 ? -1.19 -18.953 4.383 1 98.38 236 ILE A C 1
ATOM 1847 O O . ILE A 1 236 ? -2.225 -19.625 4.434 1 98.38 236 ILE A O 1
ATOM 1851 N N . SER A 1 237 ? -0.689 -18.562 3.275 1 98.56 237 SER A N 1
ATOM 1852 C CA . SER A 1 237 ? -1.339 -18.828 1.994 1 98.56 237 SER A CA 1
ATOM 1853 C C . SER A 1 237 ? -1.327 -20.312 1.661 1 98.56 237 SER A C 1
ATOM 1855 O O . SER A 1 237 ? -2.35 -20.875 1.257 1 98.56 237 SER A O 1
ATOM 1857 N N . ALA A 1 238 ? -0.166 -20.922 1.852 1 98.69 238 ALA A N 1
ATOM 1858 C CA . ALA A 1 238 ? -0.046 -22.344 1.559 1 98.69 238 ALA A CA 1
ATOM 1859 C C . ALA A 1 238 ? -0.938 -23.172 2.48 1 98.69 238 ALA A C 1
ATOM 1861 O O . ALA A 1 238 ? -1.669 -24.062 2.021 1 98.69 238 ALA A O 1
ATOM 1862 N N . TYR A 1 239 ? -0.86 -22.906 3.77 1 98.56 239 TYR A N 1
ATOM 1863 C CA . TYR A 1 239 ? -1.661 -23.609 4.762 1 98.56 239 TYR A CA 1
ATOM 1864 C C . TYR A 1 239 ? -3.146 -23.516 4.434 1 98.56 239 TYR A C 1
ATOM 1866 O O . TYR A 1 239 ? -3.863 -24.516 4.469 1 98.56 239 TYR A O 1
ATOM 1874 N N . ASN A 1 240 ? -3.562 -22.328 4.129 1 98.5 240 ASN A N 1
ATOM 1875 C CA . ASN A 1 240 ? -4.977 -22.109 3.844 1 98.5 240 ASN A CA 1
ATOM 1876 C C . ASN A 1 240 ? -5.422 -22.875 2.6 1 98.5 240 ASN A C 1
ATOM 1878 O O . ASN A 1 240 ? -6.523 -23.422 2.568 1 98.5 240 ASN A O 1
ATOM 1882 N N . LEU A 1 241 ? -4.625 -22.875 1.573 1 98.62 241 LEU A N 1
ATOM 1883 C CA . LEU A 1 241 ? -4.941 -23.641 0.372 1 98.62 241 LEU A CA 1
ATOM 1884 C C . LEU A 1 241 ? -5.035 -25.141 0.687 1 98.62 241 LEU A C 1
ATOM 1886 O O . LEU A 1 241 ? -5.957 -25.812 0.228 1 98.62 241 LEU A O 1
ATOM 1890 N N . MET A 1 242 ? -4.082 -25.609 1.479 1 98.5 242 MET A N 1
ATOM 1891 C CA . MET A 1 242 ? -4.098 -27.031 1.855 1 98.5 242 MET A CA 1
ATOM 1892 C C . MET A 1 242 ? -5.344 -27.359 2.67 1 98.5 242 MET A C 1
ATOM 1894 O O . MET A 1 242 ? -5.949 -28.406 2.484 1 98.5 242 MET A O 1
ATOM 1898 N N . LYS A 1 243 ? -5.699 -26.484 3.5 1 98.12 243 LYS A N 1
ATOM 1899 C CA . LYS A 1 243 ? -6.895 -26.672 4.316 1 98.12 243 LYS A CA 1
ATOM 1900 C C . LYS A 1 243 ? -8.148 -26.703 3.453 1 98.12 243 LYS A C 1
ATOM 1902 O O . LYS A 1 243 ? -8.977 -27.625 3.578 1 98.12 243 LYS A O 1
ATOM 1907 N N . LYS A 1 244 ? -8.289 -25.844 2.564 1 97.69 244 LYS A N 1
ATOM 1908 C CA . LYS A 1 244 ? -9.461 -25.719 1.697 1 97.69 244 LYS A CA 1
ATOM 1909 C C . LYS A 1 244 ? -9.609 -26.938 0.798 1 97.69 244 LYS A C 1
ATOM 1911 O O . LYS A 1 244 ? -10.711 -27.281 0.369 1 97.69 244 LYS A O 1
ATOM 1916 N N . LEU A 1 245 ? -8.5 -27.547 0.482 1 98.25 245 LEU A N 1
ATOM 1917 C CA . LEU A 1 245 ? -8.5 -28.609 -0.516 1 98.25 245 LEU A CA 1
ATOM 1918 C C . LEU A 1 245 ? -8.289 -29.969 0.138 1 98.25 245 LEU A C 1
ATOM 1920 O O . LEU A 1 245 ? -8.031 -30.969 -0.549 1 98.25 245 LEU A O 1
ATOM 1924 N N . ASP A 1 246 ? -8.305 -30.016 1.499 1 97.44 246 ASP A N 1
ATOM 1925 C CA . ASP A 1 246 ? -8.195 -31.234 2.291 1 97.44 246 ASP A CA 1
ATOM 1926 C C . ASP A 1 246 ? -6.871 -31.953 2.014 1 97.44 246 ASP A C 1
ATOM 1928 O O . ASP A 1 246 ? -6.855 -33.156 1.76 1 97.44 246 ASP A O 1
ATOM 1932 N N . LEU A 1 247 ? -5.824 -31.156 2.084 1 97.81 247 LEU A N 1
ATOM 1933 C CA . LEU A 1 247 ? -4.516 -31.703 1.739 1 97.81 247 LEU A CA 1
ATOM 1934 C C . LEU A 1 247 ? -3.594 -31.703 2.955 1 97.81 247 LEU A C 1
ATOM 1936 O O . LEU A 1 247 ? -2.402 -32 2.836 1 97.81 247 LEU A O 1
ATOM 1940 N N . LEU A 1 248 ? -4.074 -31.422 4.117 1 96.69 248 LEU A N 1
ATOM 1941 C CA . LEU A 1 248 ? -3.248 -31.234 5.305 1 96.69 248 LEU A CA 1
ATOM 1942 C C . LEU A 1 248 ? -2.668 -32.562 5.777 1 96.69 248 LEU A C 1
ATOM 1944 O O . LEU A 1 248 ? -1.611 -32.594 6.414 1 96.69 248 LEU A O 1
ATOM 1948 N N . ASN A 1 249 ? -3.27 -33.594 5.438 1 94 249 ASN A N 1
ATOM 1949 C CA . ASN A 1 249 ? -2.854 -34.906 5.945 1 94 249 ASN A CA 1
ATOM 1950 C C . ASN A 1 249 ? -2.105 -35.719 4.887 1 94 249 ASN A C 1
ATOM 1952 O O . ASN A 1 249 ? -1.915 -36.906 5.035 1 94 249 ASN A O 1
ATOM 1956 N N . GLU A 1 250 ? -1.697 -35.031 3.861 1 93.75 250 GLU A N 1
ATOM 1957 C CA . GLU A 1 250 ? -0.937 -35.656 2.773 1 93.75 250 GLU A CA 1
ATOM 1958 C C . GLU A 1 250 ? 0.493 -35.125 2.734 1 93.75 250 GLU A C 1
ATOM 1960 O O . GLU A 1 250 ? 0.796 -34.094 3.352 1 93.75 250 GLU A O 1
ATOM 1965 N N . GLU A 1 251 ? 1.303 -35.938 2.104 1 96.5 251 GLU A N 1
ATOM 1966 C CA . GLU A 1 251 ? 2.592 -35.375 1.73 1 96.5 251 GLU A CA 1
ATOM 1967 C C . GLU A 1 251 ? 2.441 -34.375 0.587 1 96.5 251 GLU A C 1
ATOM 1969 O O . GLU A 1 251 ? 2.855 -34.625 -0.542 1 96.5 251 GLU A O 1
ATOM 1974 N N . THR A 1 252 ? 1.854 -33.281 0.911 1 97.75 252 THR A N 1
ATOM 1975 C CA . THR A 1 252 ? 1.447 -32.281 -0.087 1 97.75 252 THR A CA 1
ATOM 1976 C C . THR A 1 252 ? 2.654 -31.516 -0.6 1 97.75 252 THR A C 1
ATOM 1978 O O . THR A 1 252 ? 3.383 -30.891 0.183 1 97.75 252 THR A O 1
ATOM 1981 N N . PRO A 1 253 ? 2.906 -31.547 -1.893 1 98.12 253 PRO A N 1
ATOM 1982 C CA . PRO A 1 253 ? 3.928 -30.656 -2.439 1 98.12 253 PRO A CA 1
ATOM 1983 C C . PRO A 1 253 ? 3.514 -29.188 -2.381 1 98.12 253 PRO A C 1
ATOM 1985 O O . PRO A 1 253 ? 2.4 -28.828 -2.783 1 98.12 253 PRO A O 1
ATOM 1988 N N . VAL A 1 254 ? 4.363 -28.375 -1.838 1 98.62 254 VAL A N 1
ATOM 1989 C CA . VAL A 1 254 ? 4.203 -26.922 -1.814 1 98.62 254 VAL A CA 1
ATOM 1990 C C . VAL A 1 254 ? 5.289 -26.266 -2.666 1 98.62 254 VAL A C 1
ATOM 1992 O O . VAL A 1 254 ? 6.395 -26.016 -2.184 1 98.62 254 VAL A O 1
ATOM 1995 N N . VAL A 1 255 ? 4.871 -25.938 -3.848 1 98.5 255 VAL A N 1
ATOM 1996 C CA . VAL A 1 255 ? 5.809 -25.359 -4.801 1 98.5 255 VAL A CA 1
ATOM 1997 C C . VAL A 1 255 ? 5.945 -23.859 -4.547 1 98.5 255 VAL A C 1
ATOM 1999 O O . VAL A 1 255 ? 4.945 -23.172 -4.344 1 98.5 255 VAL A O 1
ATOM 2002 N N . ILE A 1 256 ? 7.184 -23.375 -4.449 1 98.38 256 ILE A N 1
ATOM 2003 C CA . ILE A 1 256 ? 7.422 -21.953 -4.352 1 98.38 256 ILE A CA 1
ATOM 2004 C C . ILE A 1 256 ? 8.172 -21.469 -5.59 1 98.38 256 ILE A C 1
ATOM 2006 O O . ILE A 1 256 ? 9.141 -22.094 -6.02 1 98.38 256 ILE A O 1
ATOM 2010 N N . ALA A 1 257 ? 7.621 -20.391 -6.195 1 96 257 ALA A N 1
ATOM 2011 C CA . ALA A 1 257 ? 8.188 -19.844 -7.422 1 96 257 ALA A CA 1
ATOM 2012 C C . ALA A 1 257 ? 8.297 -18.328 -7.348 1 96 257 ALA A C 1
ATOM 2014 O O . ALA A 1 257 ? 7.523 -17.672 -6.633 1 96 257 ALA A O 1
ATOM 2015 N N . GLY A 1 258 ? 9.273 -17.781 -8.117 1 93.44 258 GLY A N 1
ATOM 2016 C CA . GLY A 1 258 ? 9.477 -16.344 -8.148 1 93.44 258 GLY A CA 1
ATOM 2017 C C . GLY A 1 258 ? 10.844 -15.93 -7.648 1 93.44 258 GLY A C 1
ATOM 2018 O O . GLY A 1 258 ? 11.469 -16.641 -6.855 1 93.44 258 GLY A O 1
ATOM 2019 N N . SER A 1 259 ? 11.211 -14.758 -7.98 1 92.94 259 SER A N 1
ATOM 2020 C CA . SER A 1 259 ? 12.57 -14.297 -7.742 1 92.94 259 SER A CA 1
ATOM 2021 C C . SER A 1 259 ? 12.82 -14.039 -6.262 1 92.94 259 SER A C 1
ATOM 2023 O O . SER A 1 259 ? 13.953 -14.141 -5.789 1 92.94 259 SER A O 1
ATOM 2025 N N . ILE A 1 260 ? 11.797 -13.773 -5.527 1 96.19 260 ILE A N 1
ATOM 2026 C CA . ILE A 1 260 ? 11.961 -13.453 -4.113 1 96.19 260 ILE A CA 1
ATOM 2027 C C . ILE A 1 260 ? 12.523 -14.656 -3.373 1 96.19 260 ILE A C 1
ATOM 2029 O O . ILE A 1 260 ? 13.391 -14.516 -2.506 1 96.19 260 ILE A O 1
ATOM 2033 N N . TYR A 1 261 ? 12.117 -15.836 -3.744 1 97 261 TYR A N 1
ATOM 2034 C CA . TYR A 1 261 ? 12.508 -17.047 -3.035 1 97 261 TYR A CA 1
ATOM 2035 C C . TYR A 1 261 ? 13.945 -17.422 -3.352 1 97 261 TYR A C 1
ATOM 2037 O O . TYR A 1 261 ? 14.531 -18.281 -2.693 1 97 261 TYR A O 1
ATOM 2045 N N . LYS A 1 262 ? 14.5 -16.766 -4.301 1 94.69 262 LYS A N 1
ATOM 2046 C CA . LYS A 1 262 ? 15.891 -17.016 -4.676 1 94.69 262 LYS A CA 1
ATOM 2047 C C . LYS A 1 262 ? 16.828 -16.047 -3.957 1 94.69 262 LYS A C 1
ATOM 2049 O O . LYS A 1 262 ? 18.047 -16.078 -4.176 1 94.69 262 LYS A O 1
ATOM 2054 N N . GLY A 1 263 ? 16.328 -15.234 -3.148 1 94.25 263 GLY A N 1
ATOM 2055 C CA . GLY A 1 263 ? 17.109 -14.203 -2.492 1 94.25 263 GLY A CA 1
ATOM 2056 C C . GLY A 1 263 ? 18.078 -14.75 -1.47 1 94.25 263 GLY A C 1
ATOM 2057 O O . GLY A 1 263 ? 19.094 -14.102 -1.158 1 94.25 263 GLY A O 1
ATOM 2058 N N . ALA A 1 264 ? 17.75 -15.93 -0.902 1 95.56 264 ALA A N 1
ATOM 2059 C CA . ALA A 1 264 ? 18.641 -16.609 0.041 1 95.56 264 ALA A CA 1
ATOM 2060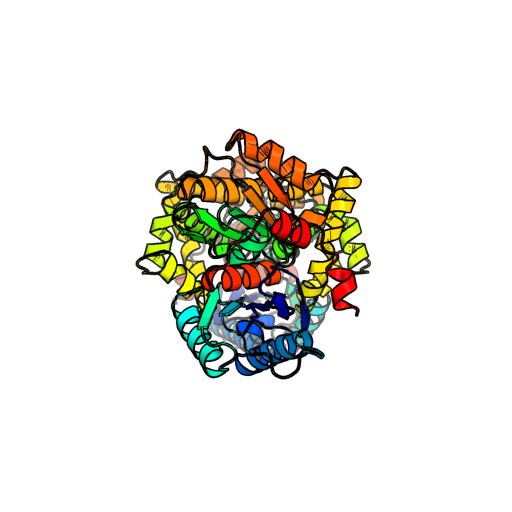 C C . ALA A 1 264 ? 18.453 -18.125 -0.032 1 95.56 264 ALA A C 1
ATOM 2062 O O . ALA A 1 264 ? 17.328 -18.609 -0.127 1 95.56 264 ALA A O 1
ATOM 2063 N N . ALA A 1 265 ? 19.531 -18.781 0.119 1 95.88 265 ALA A N 1
ATOM 2064 C CA . ALA A 1 265 ? 19.516 -20.234 0.001 1 95.88 265 ALA A CA 1
ATOM 2065 C C . ALA A 1 265 ? 18.734 -20.875 1.146 1 95.88 265 ALA A C 1
ATOM 2067 O O . ALA A 1 265 ? 18.172 -21.953 0.991 1 95.88 265 ALA A O 1
ATOM 2068 N N . TRP A 1 266 ? 18.703 -20.188 2.24 1 97.44 266 TRP A N 1
ATOM 2069 C CA . TRP A 1 266 ? 18.078 -20.75 3.439 1 97.44 266 TRP A CA 1
ATOM 2070 C C . TRP A 1 266 ? 16.578 -20.5 3.445 1 97.44 266 TRP A C 1
ATOM 2072 O O . TRP A 1 266 ? 15.844 -21.062 4.262 1 97.44 266 TRP A O 1
ATOM 2082 N N . LEU A 1 267 ? 16.062 -19.688 2.58 1 97.94 267 LEU A N 1
ATOM 2083 C CA . LEU A 1 267 ? 14.68 -19.203 2.645 1 97.94 267 LEU A CA 1
ATOM 2084 C C . LEU A 1 267 ? 13.695 -20.344 2.469 1 97.94 267 LEU A C 1
ATOM 2086 O O . LEU A 1 267 ? 12.75 -20.484 3.25 1 97.94 267 LEU A O 1
ATOM 2090 N N . PRO A 1 268 ? 13.867 -21.297 1.515 1 98 268 PRO A N 1
ATOM 2091 C CA . PRO A 1 268 ? 12.938 -22.422 1.379 1 98 268 PRO A CA 1
ATOM 2092 C C . PRO A 1 268 ? 12.891 -23.312 2.627 1 98 268 PRO A C 1
ATOM 2094 O O . PRO A 1 268 ? 11.812 -23.766 3.021 1 98 268 PRO A O 1
ATOM 2097 N N . GLU A 1 269 ? 14 -23.531 3.184 1 98.06 269 GLU A N 1
ATOM 2098 C CA . GLU A 1 269 ? 14.07 -24.344 4.398 1 98.06 269 GLU A CA 1
ATOM 2099 C C . GLU A 1 269 ? 13.328 -23.656 5.551 1 98.06 269 GLU A C 1
ATOM 2101 O O . GLU A 1 269 ? 12.672 -24.328 6.352 1 98.06 269 GLU A O 1
ATOM 2106 N N . TYR A 1 270 ? 13.492 -22.391 5.664 1 98.5 270 TYR A N 1
ATOM 2107 C CA . TYR A 1 270 ? 12.781 -21.625 6.684 1 98.5 270 TYR A CA 1
ATOM 2108 C C . TYR A 1 270 ? 11.273 -21.734 6.496 1 98.5 270 TYR A C 1
ATOM 2110 O O . TYR A 1 270 ? 10.539 -21.969 7.457 1 98.5 270 TYR A O 1
ATOM 2118 N N . ILE A 1 271 ? 10.82 -21.672 5.305 1 98.75 271 ILE A N 1
ATOM 2119 C CA . ILE A 1 271 ? 9.398 -21.781 4.984 1 98.75 271 ILE A CA 1
ATOM 2120 C C . ILE A 1 271 ? 8.906 -23.188 5.332 1 98.75 271 ILE A C 1
ATOM 2122 O O . ILE A 1 271 ? 7.844 -23.344 5.945 1 98.75 271 ILE A O 1
ATOM 2126 N N . GLN A 1 272 ? 9.672 -24.188 4.984 1 98.31 272 GLN A N 1
ATOM 2127 C CA . GLN A 1 272 ? 9.312 -25.578 5.266 1 98.31 272 GLN A CA 1
ATOM 2128 C C . GLN A 1 272 ? 9.164 -25.812 6.766 1 98.31 272 GLN A C 1
ATOM 2130 O O . GLN A 1 272 ? 8.18 -26.391 7.215 1 98.31 272 GLN A O 1
ATOM 2135 N N . ALA A 1 273 ? 10.156 -25.359 7.508 1 98.5 273 ALA A N 1
ATOM 2136 C CA . ALA A 1 273 ? 10.156 -25.562 8.953 1 98.5 273 ALA A CA 1
ATOM 2137 C C . ALA A 1 273 ? 8.93 -24.922 9.602 1 98.5 273 ALA A C 1
ATOM 2139 O O . ALA A 1 273 ? 8.289 -25.531 10.453 1 98.5 273 ALA A O 1
ATOM 2140 N N . LYS A 1 274 ? 8.641 -23.766 9.18 1 98.56 274 LYS A N 1
ATOM 2141 C CA . LYS A 1 274 ? 7.5 -23.078 9.766 1 98.56 274 LYS A CA 1
ATOM 2142 C C . LYS A 1 274 ? 6.184 -23.703 9.32 1 98.56 274 LYS A C 1
ATOM 2144 O O . LYS A 1 274 ? 5.258 -23.844 10.117 1 98.56 274 LYS A O 1
ATOM 2149 N N . LEU A 1 275 ? 6.074 -24.031 8.047 1 98.5 275 LEU A N 1
ATOM 2150 C CA . LEU A 1 275 ? 4.852 -24.594 7.492 1 98.5 275 LEU A CA 1
ATOM 2151 C C . LEU A 1 275 ? 4.543 -25.953 8.125 1 98.5 275 LEU A C 1
ATOM 2153 O O . LEU A 1 275 ? 3.375 -26.297 8.305 1 98.5 275 LEU A O 1
ATOM 2157 N N . ARG A 1 276 ? 5.516 -26.703 8.555 1 97.56 276 ARG A N 1
ATOM 2158 C CA . ARG A 1 276 ? 5.355 -28.047 9.102 1 97.56 276 ARG A CA 1
ATOM 2159 C C . ARG A 1 276 ? 4.672 -28.016 10.461 1 97.56 276 ARG A C 1
ATOM 2161 O O . ARG A 1 276 ? 4.105 -29.016 10.906 1 97.56 276 ARG A O 1
ATOM 2168 N N . VAL A 1 277 ? 4.723 -26.875 11.117 1 97.06 277 VAL A N 1
ATOM 2169 C CA . VAL A 1 277 ? 4.008 -26.703 12.383 1 97.06 277 VAL A CA 1
ATOM 2170 C C . VAL A 1 277 ? 2.514 -26.938 12.164 1 97.06 277 VAL A C 1
ATOM 2172 O O . VAL A 1 277 ? 1.828 -27.484 13.031 1 97.06 277 VAL A O 1
ATOM 2175 N N . TYR A 1 278 ? 2.045 -26.594 11.008 1 95.12 278 TYR A N 1
ATOM 2176 C CA . TYR A 1 278 ? 0.62 -26.656 10.703 1 95.12 278 TYR A CA 1
ATOM 2177 C C . TYR A 1 278 ? 0.308 -27.844 9.797 1 95.12 278 TYR A C 1
ATOM 2179 O O . TYR A 1 278 ? -0.811 -28.359 9.805 1 95.12 278 TYR A O 1
ATOM 2187 N N . ALA A 1 279 ? 1.247 -28.156 8.945 1 96.88 279 ALA A N 1
ATOM 2188 C CA . ALA A 1 279 ? 1.141 -29.25 7.973 1 96.88 279 ALA A CA 1
ATOM 2189 C C . ALA A 1 279 ? 2.395 -30.109 7.984 1 96.88 279 ALA A C 1
ATOM 2191 O O . ALA A 1 279 ? 3.262 -29.969 7.121 1 96.88 279 ALA A O 1
ATOM 2192 N N . GLU A 1 280 ? 2.41 -31.047 8.812 1 96.38 280 GLU A N 1
ATOM 2193 C CA . GLU A 1 280 ? 3.607 -31.781 9.188 1 96.38 280 GLU A CA 1
ATOM 2194 C C . GLU A 1 280 ? 4.203 -32.5 7.984 1 96.38 280 GLU A C 1
ATOM 2196 O O . GLU A 1 280 ? 5.426 -32.594 7.852 1 96.38 280 GLU A O 1
ATOM 2201 N N . ARG A 1 281 ? 3.395 -32.969 7.094 1 97 281 ARG A N 1
ATOM 2202 C CA . ARG A 1 281 ? 3.869 -33.844 6.051 1 97 281 ARG A CA 1
ATOM 2203 C C . ARG A 1 281 ? 4.16 -33.094 4.762 1 97 281 ARG A C 1
ATOM 2205 O O . ARG A 1 281 ? 4.586 -33.688 3.766 1 97 281 ARG A O 1
ATOM 2212 N N . CYS A 1 282 ? 3.949 -31.797 4.785 1 97.19 282 CYS A N 1
ATOM 2213 C CA . CYS A 1 282 ? 4.121 -31.047 3.551 1 97.19 282 CYS A CA 1
ATOM 2214 C C . CYS A 1 282 ? 5.574 -31.078 3.088 1 97.19 282 CYS A C 1
ATOM 2216 O O . CYS A 1 282 ? 6.473 -31.375 3.873 1 97.19 282 CYS A O 1
ATOM 2218 N N . ARG A 1 283 ? 5.77 -30.844 1.828 1 97.31 283 ARG A N 1
ATOM 2219 C CA . ARG A 1 283 ? 7.098 -30.766 1.226 1 97.31 283 ARG A CA 1
ATOM 2220 C C . ARG A 1 283 ? 7.238 -29.516 0.369 1 97.31 283 ARG A C 1
ATOM 2222 O O . ARG A 1 283 ? 6.625 -29.406 -0.696 1 97.31 283 ARG A O 1
ATOM 2229 N N . VAL A 1 284 ? 8.109 -28.609 0.807 1 98.25 284 VAL A N 1
ATOM 2230 C CA . VAL A 1 284 ? 8.352 -27.375 0.049 1 98.25 284 VAL A CA 1
ATOM 2231 C C . VAL A 1 284 ? 9.305 -27.656 -1.104 1 98.25 284 VAL A C 1
ATOM 2233 O O . VAL A 1 284 ? 10.367 -28.266 -0.905 1 98.25 284 VAL A O 1
ATOM 2236 N N . VAL A 1 285 ? 8.922 -27.219 -2.295 1 97.19 285 VAL A N 1
ATOM 2237 C CA . VAL A 1 285 ? 9.672 -27.5 -3.514 1 97.19 285 VAL A CA 1
ATOM 2238 C C . VAL A 1 285 ? 9.938 -26.219 -4.277 1 97.19 285 VAL A C 1
ATOM 2240 O O . VAL A 1 285 ? 9.062 -25.703 -4.988 1 97.19 285 VAL A O 1
ATOM 2243 N N . PRO A 1 286 ? 11.164 -25.688 -4.258 1 96.94 286 PRO A N 1
ATOM 2244 C CA . PRO A 1 286 ? 11.477 -24.562 -5.152 1 96.94 286 PRO A CA 1
ATOM 2245 C C . PRO A 1 286 ? 11.375 -24.953 -6.629 1 96.94 286 PRO A C 1
ATOM 2247 O O . PRO A 1 286 ? 11.945 -25.953 -7.051 1 96.94 286 PRO A O 1
ATOM 2250 N N . LEU A 1 287 ? 10.664 -24.203 -7.328 1 95.81 287 LEU A N 1
ATOM 2251 C CA . LEU A 1 287 ? 10.477 -24.484 -8.75 1 95.81 287 LEU A CA 1
ATOM 2252 C C . LEU A 1 287 ? 11.773 -24.297 -9.523 1 95.81 287 LEU A C 1
ATOM 2254 O O . LEU A 1 287 ? 12.398 -23.234 -9.438 1 95.81 287 LEU A O 1
ATOM 2258 N N . LYS A 1 288 ? 12.117 -25.219 -10.273 1 90.81 288 LYS A N 1
ATOM 2259 C CA . LYS A 1 288 ? 13.359 -25.094 -11.031 1 90.81 288 LYS A CA 1
ATOM 2260 C C . LYS A 1 288 ? 13.109 -25.266 -12.523 1 90.81 288 LYS A C 1
ATOM 2262 O O . LYS A 1 288 ? 13.984 -25 -13.344 1 90.81 288 LYS A O 1
ATOM 2267 N N . ILE A 1 289 ? 11.922 -25.812 -12.82 1 92.31 289 ILE A N 1
ATOM 2268 C CA . ILE A 1 289 ? 11.5 -26.047 -14.195 1 92.31 289 ILE A CA 1
ATOM 2269 C C . ILE A 1 289 ? 10.594 -24.922 -14.664 1 92.31 289 ILE A C 1
ATOM 2271 O O . ILE A 1 289 ? 9.75 -24.422 -13.906 1 92.31 289 ILE A O 1
ATOM 2275 N N . PRO A 1 290 ? 10.82 -24.469 -15.938 1 94 290 PRO A N 1
ATOM 2276 C CA . PRO A 1 290 ? 9.953 -23.391 -16.422 1 94 290 PRO A CA 1
ATOM 2277 C C . PRO A 1 290 ? 8.477 -23.797 -16.438 1 94 290 PRO A C 1
ATOM 2279 O O . PRO A 1 290 ? 8.148 -24.938 -16.797 1 94 290 PRO A O 1
ATOM 2282 N N . PRO A 1 291 ? 7.633 -22.875 -16.125 1 96.31 291 PRO A N 1
ATOM 2283 C CA . PRO A 1 291 ? 6.195 -23.156 -16.125 1 96.31 291 PRO A CA 1
ATOM 2284 C C . PRO A 1 291 ? 5.699 -23.656 -17.484 1 96.31 291 PRO A C 1
ATOM 2286 O O . PRO A 1 291 ? 4.754 -24.438 -17.531 1 96.31 291 PRO A O 1
ATOM 2289 N N . ALA A 1 292 ? 6.379 -23.297 -18.547 1 97.12 292 ALA A N 1
ATOM 2290 C CA . ALA A 1 292 ? 5.988 -23.75 -19.891 1 97.12 292 ALA A CA 1
ATOM 2291 C C . ALA A 1 292 ? 6.055 -25.266 -19.984 1 97.12 292 ALA A C 1
ATOM 2293 O O . ALA A 1 292 ? 5.277 -25.891 -20.703 1 97.12 292 ALA A O 1
ATOM 2294 N N . VAL A 1 293 ? 6.965 -25.812 -19.266 1 97.12 293 VAL A N 1
ATOM 2295 C CA . VAL A 1 293 ? 7.059 -27.281 -19.234 1 97.12 293 VAL A CA 1
ATOM 2296 C C . VAL A 1 293 ? 5.805 -27.859 -18.578 1 97.12 293 VAL A C 1
ATOM 2298 O O . VAL A 1 293 ? 5.289 -28.891 -19.031 1 97.12 293 VAL A O 1
ATOM 2301 N N . GLY A 1 294 ? 5.332 -27.203 -17.5 1 97.69 294 GLY A N 1
ATOM 2302 C CA . GLY A 1 294 ? 4.07 -27.609 -16.906 1 97.69 294 GLY A CA 1
ATOM 2303 C C . GLY A 1 294 ? 2.906 -27.562 -17.875 1 97.69 294 GLY A C 1
ATOM 2304 O O . GLY A 1 294 ? 2.088 -28.484 -17.891 1 97.69 294 GLY A O 1
ATOM 2305 N N . ALA A 1 295 ? 2.863 -26.547 -18.641 1 98.12 295 ALA A N 1
ATOM 2306 C CA . ALA A 1 295 ? 1.836 -26.453 -19.672 1 98.12 295 ALA A CA 1
ATOM 2307 C C . ALA A 1 295 ? 1.953 -27.578 -20.672 1 98.12 295 ALA A C 1
ATOM 2309 O O . ALA A 1 295 ? 0.954 -28.219 -21.031 1 98.12 295 ALA A O 1
ATOM 2310 N N . ALA A 1 296 ? 3.154 -27.875 -21.125 1 97.5 296 ALA A N 1
ATOM 2311 C CA . ALA A 1 296 ? 3.387 -28.953 -22.078 1 97.5 296 ALA A CA 1
ATOM 2312 C C . ALA A 1 296 ? 2.975 -30.297 -21.5 1 97.5 296 ALA A C 1
ATOM 2314 O O . ALA A 1 296 ? 2.443 -31.156 -22.203 1 97.5 296 ALA A O 1
ATOM 2315 N N . LEU A 1 297 ? 3.199 -30.453 -20.266 1 97.56 297 LEU A N 1
ATOM 2316 C CA . LEU A 1 297 ? 2.832 -31.688 -19.594 1 97.56 297 LEU A CA 1
ATOM 2317 C C . LEU A 1 297 ? 1.315 -31.844 -19.516 1 97.56 297 LEU A C 1
ATOM 2319 O O . LEU A 1 297 ? 0.789 -32.938 -19.672 1 97.56 297 LEU A O 1
ATOM 2323 N N . ILE A 1 298 ? 0.654 -30.766 -19.25 1 97.38 298 ILE A N 1
ATOM 2324 C CA . ILE A 1 298 ? -0.804 -30.797 -19.25 1 97.38 298 ILE A CA 1
ATOM 2325 C C . ILE A 1 298 ? -1.311 -31.234 -20.625 1 97.38 298 ILE A C 1
ATOM 2327 O O . ILE A 1 298 ? -2.197 -32.094 -20.719 1 97.38 298 ILE A O 1
ATOM 2331 N N . ALA A 1 299 ? -0.768 -30.672 -21.656 1 97.44 299 ALA A N 1
ATOM 2332 C CA . ALA A 1 299 ? -1.109 -31.062 -23.031 1 97.44 299 ALA A CA 1
ATOM 2333 C C . ALA A 1 299 ? -0.792 -32.531 -23.281 1 97.44 299 ALA A C 1
ATOM 2335 O O . ALA A 1 299 ? -1.592 -33.25 -23.875 1 97.44 299 ALA A O 1
ATOM 2336 N N . TYR A 1 300 ? 0.352 -32.938 -22.812 1 96.69 300 TYR A N 1
ATOM 2337 C CA . TYR A 1 300 ? 0.827 -34.312 -22.938 1 96.69 300 TYR A CA 1
ATOM 2338 C C . TYR A 1 300 ? -0.16 -35.281 -22.312 1 96.69 300 TYR A C 1
ATOM 2340 O O . TYR A 1 300 ? -0.519 -36.281 -22.938 1 96.69 300 TYR A O 1
ATOM 2348 N N . GLU A 1 301 ? -0.644 -34.938 -21.203 1 95.88 301 GLU A N 1
ATOM 2349 C CA . GLU A 1 301 ? -1.581 -35.812 -20.469 1 95.88 301 GLU A CA 1
ATOM 2350 C C . GLU A 1 301 ? -2.961 -35.781 -21.109 1 95.88 301 GLU A C 1
ATOM 2352 O O . GLU A 1 301 ? -3.654 -36.812 -21.125 1 95.88 301 GLU A O 1
ATOM 2357 N N . LYS A 1 302 ? -3.365 -34.719 -21.578 1 93.75 302 LYS A N 1
ATOM 2358 C CA . LYS A 1 302 ? -4.633 -34.625 -22.281 1 93.75 302 LYS A CA 1
ATOM 2359 C C . LYS A 1 302 ? -4.621 -35.5 -23.531 1 93.75 302 LYS A C 1
ATOM 2361 O O . LYS A 1 302 ? -5.668 -35.969 -23.969 1 93.75 302 LYS A O 1
ATOM 2366 N N . GLY A 1 303 ? -3.48 -35.594 -24.062 1 91.75 303 GLY A N 1
ATOM 2367 C CA . GLY A 1 303 ? -3.312 -36.469 -25.234 1 91.75 303 GLY A CA 1
ATOM 2368 C C . GLY A 1 303 ? -3.346 -37.938 -24.891 1 91.75 303 GLY A C 1
ATOM 2369 O O . GLY A 1 303 ? -3.279 -38.781 -25.781 1 91.75 303 GLY A O 1
ATOM 2370 N N . GLY A 1 304 ? -3.428 -38.281 -23.625 1 92.88 304 GLY A N 1
ATOM 2371 C CA . GLY A 1 304 ? -3.557 -39.656 -23.172 1 92.88 304 GLY A CA 1
ATOM 2372 C C . GLY A 1 304 ? -2.232 -40.281 -22.781 1 92.88 304 GLY A C 1
ATOM 2373 O O . GLY A 1 304 ? -2.148 -41.5 -22.578 1 92.88 304 GLY A O 1
ATOM 2374 N N . TYR A 1 305 ? -1.248 -39.438 -22.703 1 94 305 TYR A N 1
ATOM 2375 C CA . TYR A 1 305 ? 0.068 -39.969 -22.359 1 94 305 TYR A CA 1
ATOM 2376 C C . TYR A 1 305 ? 0.302 -39.875 -20.844 1 94 305 TYR A C 1
ATOM 2378 O O . TYR A 1 305 ? -0.259 -39 -20.172 1 94 305 TYR A O 1
ATOM 2386 N N . ILE A 1 306 ? 1.155 -40.75 -20.375 1 92.94 306 ILE A N 1
ATOM 2387 C CA . ILE A 1 306 ? 1.438 -40.844 -18.938 1 92.94 306 ILE A CA 1
ATOM 2388 C C . ILE A 1 306 ? 2.895 -40.469 -18.688 1 92.94 306 ILE A C 1
ATOM 2390 O O . ILE A 1 306 ? 3.803 -40.969 -19.344 1 92.94 306 ILE A O 1
ATOM 2394 N N . LEU A 1 307 ? 3.053 -39.625 -17.812 1 94.31 307 LEU A N 1
ATOM 2395 C CA . LEU A 1 307 ? 4.398 -39.219 -17.406 1 94.31 307 LEU A CA 1
ATOM 2396 C C . LEU A 1 307 ? 5.023 -40.281 -16.5 1 94.31 307 LEU A C 1
ATOM 2398 O O . LEU A 1 307 ? 4.543 -40.5 -15.383 1 94.31 307 LEU A O 1
ATOM 2402 N N . THR A 1 308 ? 6.117 -40.906 -16.969 1 94.5 308 THR A N 1
ATOM 2403 C CA . THR A 1 308 ? 6.801 -41.906 -16.156 1 94.5 308 THR A CA 1
ATOM 2404 C C . THR A 1 308 ? 7.82 -41.25 -15.227 1 94.5 308 THR A C 1
ATOM 2406 O O . THR A 1 308 ? 8.156 -40.062 -15.398 1 94.5 308 THR A O 1
ATOM 2409 N N . GLU A 1 309 ? 8.258 -42 -14.312 1 95 309 GLU A N 1
ATOM 2410 C CA . GLU A 1 309 ? 9.273 -41.531 -13.383 1 95 309 GLU A CA 1
ATOM 2411 C C . GLU A 1 309 ? 10.547 -41.125 -14.117 1 95 309 GLU A C 1
ATOM 2413 O O . GLU A 1 309 ? 11.188 -40.125 -13.766 1 95 309 GLU A O 1
ATOM 2418 N N . ASP A 1 310 ? 10.898 -41.906 -15.102 1 94.62 310 ASP A N 1
ATOM 2419 C CA . ASP A 1 310 ? 12.102 -41.625 -15.875 1 94.62 310 ASP A CA 1
ATOM 2420 C C . ASP A 1 310 ? 11.953 -40.312 -16.656 1 94.62 310 ASP A C 1
ATOM 2422 O O . ASP A 1 310 ? 12.898 -39.531 -16.734 1 94.62 310 ASP A O 1
ATOM 2426 N N . MET A 1 311 ? 10.828 -40.125 -17.203 1 94.38 311 MET A N 1
ATOM 2427 C CA . MET A 1 311 ? 10.555 -38.906 -17.953 1 94.38 311 MET A CA 1
ATOM 2428 C C . MET A 1 311 ? 10.617 -37.688 -17.031 1 94.38 311 MET A C 1
ATOM 2430 O O . MET A 1 311 ? 11.195 -36.656 -17.391 1 94.38 311 MET A O 1
ATOM 2434 N N . TRP A 1 312 ? 10.023 -37.844 -15.844 1 94.88 312 TRP A N 1
ATOM 2435 C CA . TRP A 1 312 ? 10.023 -36.75 -14.875 1 94.88 312 TRP A CA 1
ATOM 2436 C C . TRP A 1 312 ? 11.445 -36.406 -14.445 1 94.88 312 TRP A C 1
ATOM 2438 O O . TRP A 1 312 ? 11.812 -35.219 -14.398 1 94.88 312 TRP A O 1
ATOM 2448 N N . SER A 1 313 ? 12.242 -37.406 -14.156 1 95.12 313 SER A N 1
ATOM 2449 C CA . SER A 1 313 ? 13.633 -37.188 -13.773 1 95.12 313 SER A CA 1
ATOM 2450 C C . SER A 1 313 ? 14.406 -36.469 -14.867 1 95.12 313 SER A C 1
ATOM 2452 O O . SER A 1 313 ? 15.211 -35.594 -14.578 1 95.12 313 SER A O 1
ATOM 2454 N N . TYR A 1 314 ? 14.156 -36.875 -16.094 1 94.38 314 TYR A N 1
ATOM 2455 C CA . TYR A 1 314 ? 14.781 -36.219 -17.234 1 94.38 314 TYR A CA 1
ATOM 2456 C C . TYR A 1 314 ? 14.414 -34.75 -17.281 1 94.38 314 TYR A C 1
ATOM 2458 O O . TYR A 1 314 ? 15.297 -33.875 -17.391 1 94.38 314 TYR A O 1
ATOM 2466 N N . LEU A 1 315 ? 13.156 -34.406 -17.156 1 94.56 315 LEU A N 1
ATOM 2467 C CA . LEU A 1 315 ? 12.688 -33.031 -17.25 1 94.56 315 LEU A CA 1
ATOM 2468 C C . LEU A 1 315 ? 13.203 -32.188 -16.078 1 94.56 315 LEU A C 1
ATOM 2470 O O . LEU A 1 315 ? 13.555 -31.031 -16.25 1 94.56 315 LEU A O 1
ATOM 2474 N N . TRP A 1 316 ? 13.227 -32.812 -14.898 1 92.94 316 TRP A N 1
ATOM 2475 C CA . TRP A 1 316 ? 13.641 -32.125 -13.672 1 92.94 316 TRP A CA 1
ATOM 2476 C C . TRP A 1 316 ? 15.117 -31.766 -13.727 1 92.94 316 TRP A C 1
ATOM 2478 O O . TRP A 1 316 ? 15.531 -30.75 -13.156 1 92.94 316 TRP A O 1
ATOM 2488 N N . ASP A 1 317 ? 15.938 -32.531 -14.469 1 92.06 317 ASP A N 1
ATOM 2489 C CA . ASP A 1 317 ? 17.391 -32.344 -14.484 1 92.06 317 ASP A CA 1
ATOM 2490 C C . ASP A 1 317 ? 17.828 -31.703 -15.797 1 92.06 317 ASP A C 1
ATOM 2492 O O . ASP A 1 317 ? 19.031 -31.5 -16.016 1 92.06 317 ASP A O 1
ATOM 2496 N N . PHE A 1 318 ? 16.906 -31.438 -16.656 1 90.31 318 PHE A N 1
ATOM 2497 C CA . PHE A 1 318 ? 17.203 -30.859 -17.953 1 90.31 318 PHE A CA 1
ATOM 2498 C C . PHE A 1 318 ? 17.812 -29.469 -17.797 1 90.31 318 PHE A C 1
ATOM 2500 O O . PHE A 1 318 ? 17.391 -28.688 -16.938 1 90.31 318 PHE A O 1
ATOM 2507 N N . ASP A 1 319 ? 18.828 -29.109 -18.531 1 87.69 319 ASP A N 1
ATOM 2508 C CA . ASP A 1 319 ? 19.453 -27.781 -18.516 1 87.69 319 ASP A CA 1
ATOM 2509 C C . ASP A 1 319 ? 18.719 -26.812 -19.438 1 87.69 319 ASP A C 1
ATOM 2511 O O . ASP A 1 319 ? 19.156 -26.594 -20.578 1 87.69 319 ASP A O 1
ATOM 2515 N N . TYR A 1 320 ? 17.766 -26.188 -18.953 1 85.56 320 TYR A N 1
ATOM 2516 C CA . TYR A 1 320 ? 16.875 -25.328 -19.734 1 85.56 320 TYR A CA 1
ATOM 2517 C C . TYR A 1 320 ? 17.625 -24.094 -20.219 1 85.56 320 TYR A C 1
ATOM 2519 O O . TYR A 1 320 ? 17.344 -23.578 -21.312 1 85.56 320 TYR A O 1
ATOM 2527 N N . ASN A 1 321 ? 18.578 -23.594 -19.5 1 78.69 321 ASN A N 1
ATOM 2528 C CA . ASN A 1 321 ? 19.312 -22.406 -19.875 1 78.69 321 ASN A CA 1
ATOM 2529 C C . ASN A 1 321 ? 20.188 -22.641 -21.094 1 78.69 321 ASN A C 1
ATOM 2531 O O . ASN A 1 321 ? 20.281 -21.781 -21.984 1 78.69 321 ASN A O 1
ATOM 2535 N N . SER A 1 322 ? 20.781 -23.797 -21.172 1 75.81 322 SER A N 1
ATOM 2536 C CA . SER A 1 322 ? 21.641 -24.141 -22.312 1 75.81 322 SER A CA 1
ATOM 2537 C C . SER A 1 322 ? 20.812 -24.391 -23.562 1 75.81 322 SER A C 1
ATOM 2539 O O . SER A 1 322 ? 21.281 -24.109 -24.672 1 75.81 322 SER A O 1
ATOM 2541 N N . ALA A 1 323 ? 19.609 -24.734 -23.422 1 74.75 323 ALA A N 1
ATOM 2542 C CA . ALA A 1 323 ? 18.75 -25.078 -24.562 1 74.75 323 ALA A CA 1
ATOM 2543 C C . ALA A 1 323 ? 18.203 -23.828 -25.234 1 74.75 323 ALA A C 1
ATOM 2545 O O . ALA A 1 323 ? 17.969 -23.812 -26.438 1 74.75 323 ALA A O 1
ATOM 2546 N N . ILE A 1 324 ? 17.953 -22.828 -24.531 1 68.94 324 ILE A N 1
ATOM 2547 C CA . ILE A 1 324 ? 17.438 -21.562 -25.062 1 68.94 324 ILE A CA 1
ATOM 2548 C C . ILE A 1 324 ? 18.516 -20.844 -25.859 1 68.94 324 ILE A C 1
ATOM 2550 O O . ILE A 1 324 ? 18.234 -20.141 -26.828 1 68.94 324 ILE A O 1
ATOM 2554 N N . ARG A 1 325 ? 19.766 -20.953 -25.484 1 60.84 325 ARG A N 1
ATOM 2555 C CA . ARG A 1 325 ? 20.891 -20.266 -26.125 1 60.84 325 ARG A CA 1
ATOM 2556 C C . ARG A 1 325 ? 21.266 -20.938 -27.438 1 60.84 325 ARG A C 1
ATOM 2558 O O . ARG A 1 325 ? 21.922 -20.328 -28.281 1 60.84 325 ARG A O 1
ATOM 2565 N N . SER A 1 326 ? 20.812 -22.109 -27.625 1 50.47 326 SER A N 1
ATOM 2566 C CA . SER A 1 326 ? 21.156 -22.844 -28.844 1 50.47 326 SER A CA 1
ATOM 2567 C C . SER A 1 326 ? 20.125 -22.609 -29.938 1 50.47 326 SER A C 1
ATOM 2569 O O . SER A 1 326 ? 18.938 -22.484 -29.672 1 50.47 326 SER A O 1
ATOM 2571 N N . MET B 1 1 ? -9.758 51.25 8.969 1 77.62 1 MET B N 1
ATOM 2572 C CA . MET B 1 1 ? -9.719 49.938 9.602 1 77.62 1 MET B CA 1
ATOM 2573 C C . MET B 1 1 ? -8.766 49 8.867 1 77.62 1 MET B C 1
ATOM 2575 O O . MET B 1 1 ? -8.609 49.094 7.645 1 77.62 1 MET B O 1
ATOM 2579 N N . ARG B 1 2 ? -7.949 48.25 9.734 1 90.5 2 ARG B N 1
ATOM 2580 C CA . ARG B 1 2 ? -6.996 47.344 9.117 1 90.5 2 ARG B CA 1
ATOM 2581 C C . ARG B 1 2 ? -7.562 45.938 9.062 1 90.5 2 ARG B C 1
ATOM 2583 O O . ARG B 1 2 ? -8.297 45.5 9.961 1 90.5 2 ARG B O 1
ATOM 2590 N N . TYR B 1 3 ? -7.289 45.25 7.988 1 94.56 3 TYR B N 1
ATOM 2591 C CA . TYR B 1 3 ? -7.805 43.906 7.781 1 94.56 3 TYR B CA 1
ATOM 2592 C C . TYR B 1 3 ? -6.676 42.938 7.488 1 94.56 3 TYR B C 1
ATOM 2594 O O . TYR B 1 3 ? -5.656 43.312 6.898 1 94.56 3 TYR B O 1
ATOM 2602 N N . PHE B 1 4 ? -6.852 41.75 7.973 1 96.81 4 PHE B N 1
ATOM 2603 C CA . PHE B 1 4 ? -5.883 40.656 7.809 1 96.81 4 PHE B CA 1
ATOM 2604 C C . PHE B 1 4 ? -6.531 39.438 7.148 1 96.81 4 PHE B C 1
ATOM 2606 O O . PHE B 1 4 ? -7.598 39 7.574 1 96.81 4 PHE B O 1
ATOM 2613 N N . LEU B 1 5 ? -5.852 38.938 6.152 1 97.62 5 LEU B N 1
ATOM 2614 C CA . LEU B 1 5 ? -6.426 37.875 5.336 1 97.62 5 LEU B CA 1
ATOM 2615 C C . LEU B 1 5 ? -5.707 36.531 5.574 1 97.62 5 LEU B C 1
ATOM 2617 O O . LEU B 1 5 ? -4.473 36.5 5.598 1 97.62 5 LEU B O 1
ATOM 2621 N N . GLY B 1 6 ? -6.477 35.5 5.855 1 98.31 6 GLY B N 1
ATOM 2622 C CA . GLY B 1 6 ? -5.988 34.125 5.859 1 98.31 6 GLY B CA 1
ATOM 2623 C C . GLY B 1 6 ? -6.676 33.25 4.832 1 98.31 6 GLY B C 1
ATOM 2624 O O . GLY B 1 6 ? -7.906 33.25 4.73 1 98.31 6 GLY B O 1
ATOM 2625 N N . VAL B 1 7 ? -5.883 32.562 4.043 1 98.06 7 VAL B N 1
ATOM 2626 C CA . VAL B 1 7 ? -6.418 31.656 3.023 1 98.06 7 VAL B CA 1
ATOM 2627 C C . VAL B 1 7 ? -5.91 30.234 3.27 1 98.06 7 VAL B C 1
ATOM 2629 O O . VAL B 1 7 ? -4.715 30.031 3.486 1 98.06 7 VAL B O 1
ATOM 2632 N N . ASP B 1 8 ? -6.758 29.281 3.352 1 97.38 8 ASP B N 1
ATOM 2633 C CA . ASP B 1 8 ? -6.461 27.844 3.336 1 97.38 8 ASP B CA 1
ATOM 2634 C C . ASP B 1 8 ? -6.914 27.203 2.027 1 97.38 8 ASP B C 1
ATOM 2636 O O . ASP B 1 8 ? -8.117 27.047 1.794 1 97.38 8 ASP B O 1
ATOM 2640 N N . ALA B 1 9 ? -5.969 26.859 1.196 1 96.5 9 ALA B N 1
ATOM 2641 C CA . ALA B 1 9 ? -6.277 26.297 -0.114 1 96.5 9 ALA B CA 1
ATOM 2642 C C . ALA B 1 9 ? -5.844 24.844 -0.197 1 96.5 9 ALA B C 1
ATOM 2644 O O . ALA B 1 9 ? -4.652 24.547 -0.318 1 96.5 9 ALA B O 1
ATOM 2645 N N . GLY B 1 10 ? -6.797 23.922 -0.205 1 90.94 10 GLY B N 1
ATOM 2646 C CA . GLY B 1 10 ? -6.531 22.484 -0.241 1 90.94 10 GLY B CA 1
ATOM 2647 C C . GLY B 1 10 ? -6.961 21.844 -1.543 1 90.94 10 GLY B C 1
ATOM 2648 O O . GLY B 1 10 ? -7.207 22.531 -2.535 1 90.94 10 GLY B O 1
ATOM 2649 N N . GLY B 1 11 ? -6.93 20.547 -1.582 1 85.44 11 GLY B N 1
ATOM 2650 C CA . GLY B 1 11 ? -7.281 19.797 -2.768 1 85.44 11 GLY B CA 1
ATOM 2651 C C . GLY B 1 11 ? -8.766 19.812 -3.08 1 85.44 11 GLY B C 1
ATOM 2652 O O . GLY B 1 11 ? -9.164 19.656 -4.234 1 85.44 11 GLY B O 1
ATOM 2653 N N . THR B 1 12 ? -9.594 20.062 -2.082 1 81.75 12 THR B N 1
ATOM 2654 C CA . THR B 1 12 ? -11.031 19.953 -2.279 1 81.75 12 THR B CA 1
ATOM 2655 C C . THR B 1 12 ? -11.695 21.328 -2.217 1 81.75 12 THR B C 1
ATOM 2657 O O . THR B 1 12 ? -12.688 21.578 -2.906 1 81.75 12 THR B O 1
ATOM 2660 N N . LYS B 1 13 ? -11.164 22.219 -1.391 1 90.31 13 LYS B N 1
ATOM 2661 C CA . LYS B 1 13 ? -11.781 23.516 -1.219 1 90.31 13 LYS B CA 1
ATOM 2662 C C . LYS B 1 13 ? -10.75 24.578 -0.85 1 90.31 13 LYS B C 1
ATOM 2664 O O . LYS B 1 13 ? -9.617 24.25 -0.484 1 90.31 13 LYS B O 1
ATOM 2669 N N . THR B 1 14 ? -11.188 25.766 -0.964 1 96.25 14 THR B N 1
ATOM 2670 C CA . THR B 1 14 ? -10.461 26.953 -0.513 1 96.25 14 THR B CA 1
ATOM 2671 C C . THR B 1 14 ? -11.312 27.781 0.442 1 96.25 14 THR B C 1
ATOM 2673 O O . THR B 1 14 ? -12.508 27.984 0.202 1 96.25 14 THR B O 1
ATOM 2676 N N . GLU B 1 15 ? -10.727 28.156 1.517 1 96.62 15 GLU B N 1
ATOM 2677 C CA . GLU B 1 15 ? -11.414 28.984 2.5 1 96.62 15 GLU B CA 1
ATOM 2678 C C . GLU B 1 15 ? -10.609 30.25 2.818 1 96.62 15 GLU B C 1
ATOM 2680 O O . GLU B 1 15 ? -9.383 30.188 2.971 1 96.62 15 GLU B O 1
ATOM 2685 N N . ALA B 1 16 ? -11.281 31.359 2.854 1 97.06 16 ALA B N 1
ATOM 2686 C CA . ALA B 1 16 ? -10.68 32.625 3.213 1 97.06 16 ALA B CA 1
ATOM 2687 C C . ALA B 1 16 ? -11.367 33.219 4.441 1 97.06 16 ALA B C 1
ATOM 2689 O O . ALA B 1 16 ? -12.586 33.156 4.582 1 97.06 16 ALA B O 1
ATOM 2690 N N . VAL B 1 17 ? -10.562 33.75 5.309 1 96.81 17 VAL B N 1
ATOM 2691 C CA . VAL B 1 17 ? -11.07 34.375 6.52 1 96.81 17 VAL B CA 1
ATOM 2692 C C . VAL B 1 17 ? -10.445 35.781 6.664 1 96.81 17 VAL B C 1
ATOM 2694 O O . VAL B 1 17 ? -9.25 35.969 6.41 1 96.81 17 VAL B O 1
ATOM 2697 N N . ILE B 1 18 ? -11.258 36.781 7.043 1 96.06 18 ILE B N 1
ATOM 2698 C CA . ILE B 1 18 ? -10.789 38.156 7.242 1 96.06 18 ILE B CA 1
ATOM 2699 C C . ILE B 1 18 ? -10.961 38.531 8.703 1 96.06 18 ILE B C 1
ATOM 2701 O O . ILE B 1 18 ? -12.062 38.438 9.258 1 96.06 18 ILE B O 1
ATOM 2705 N N . LEU B 1 19 ? -9.883 38.938 9.305 1 95.44 19 LEU B N 1
ATOM 2706 C CA . LEU B 1 19 ? -9.906 39.5 10.656 1 95.44 19 LEU B CA 1
ATOM 2707 C C . LEU B 1 19 ? -9.75 41.031 10.617 1 95.44 19 LEU B C 1
ATOM 2709 O O . LEU B 1 19 ? -9.039 41.562 9.766 1 95.44 19 LEU B O 1
ATOM 2713 N N . ASN B 1 20 ? -10.383 41.719 11.602 1 93.62 20 ASN B N 1
ATOM 2714 C CA . ASN B 1 20 ? -10.102 43.156 11.797 1 93.62 20 ASN B CA 1
ATOM 2715 C C . ASN B 1 20 ? -9.07 43.375 12.898 1 93.62 20 ASN B C 1
ATOM 2717 O O . ASN B 1 20 ? -8.492 42.406 13.414 1 93.62 20 ASN B O 1
ATOM 2721 N N . GLU B 1 21 ? -8.773 44.625 13.234 1 92.75 21 GLU B N 1
ATOM 2722 C CA . GLU B 1 21 ? -7.73 44.969 14.195 1 92.75 21 GLU B CA 1
ATOM 2723 C C . GLU B 1 21 ? -8.062 44.469 15.594 1 92.75 21 GLU B C 1
ATOM 2725 O O . GLU B 1 21 ? -7.18 44.312 16.438 1 92.75 21 GLU B O 1
ATOM 2730 N N . LYS B 1 22 ? -9.344 44.156 15.836 1 93.88 22 LYS B N 1
ATOM 2731 C CA . LYS B 1 22 ? -9.766 43.688 17.156 1 93.88 22 LYS B CA 1
ATOM 2732 C C . LYS B 1 22 ? -9.75 42.188 17.219 1 93.88 22 LYS B C 1
ATOM 2734 O O . LYS B 1 22 ? -10.156 41.594 18.234 1 93.88 22 LYS B O 1
ATOM 2739 N N . GLY B 1 23 ? -9.297 41.5 16.188 1 93.56 23 GLY B N 1
ATOM 2740 C CA . GLY B 1 23 ? -9.234 40.062 16.172 1 93.56 23 GLY B CA 1
ATOM 2741 C C . GLY B 1 23 ? -10.586 39.406 15.922 1 93.56 23 GLY B C 1
ATOM 2742 O O . GLY B 1 23 ? -10.773 38.219 16.234 1 93.56 23 GLY B O 1
ATOM 2743 N N . GLU B 1 24 ? -11.523 40.188 15.367 1 93.62 24 GLU B N 1
ATOM 2744 C CA . GLU B 1 24 ? -12.852 39.656 15.062 1 93.62 24 GLU B CA 1
ATOM 2745 C C . GLU B 1 24 ? -12.945 39.188 13.609 1 93.62 24 GLU B C 1
ATOM 2747 O O . GLU B 1 24 ? -12.367 39.812 12.719 1 93.62 24 GLU B O 1
ATOM 2752 N N . ILE B 1 25 ? -13.711 38.125 13.406 1 94.69 25 ILE B N 1
ATOM 2753 C CA . ILE B 1 25 ? -13.969 37.656 12.055 1 94.69 25 ILE B CA 1
ATOM 2754 C C . ILE B 1 25 ? -14.984 38.562 11.367 1 94.69 25 ILE B C 1
ATOM 2756 O O . ILE B 1 25 ? -16.109 38.719 11.852 1 94.69 25 ILE B O 1
ATOM 2760 N N . VAL B 1 26 ? -14.648 39.094 10.25 1 92.25 26 VAL B N 1
ATOM 2761 C CA . VAL B 1 26 ? -15.555 40.031 9.578 1 92.25 26 VAL B CA 1
ATOM 2762 C C . VAL B 1 26 ? -15.984 39.438 8.234 1 92.25 26 VAL B C 1
ATOM 2764 O O . VAL B 1 26 ? -16.859 40 7.562 1 92.25 26 VAL B O 1
ATOM 2767 N N . GLY B 1 27 ? -15.383 38.312 7.879 1 92.81 27 GLY B N 1
ATOM 2768 C CA . GLY B 1 27 ? -15.766 37.656 6.629 1 92.81 27 GLY B CA 1
ATOM 2769 C C . GLY B 1 27 ? -15.195 36.281 6.484 1 92.81 27 GLY B C 1
ATOM 2770 O O . GLY B 1 27 ? -14.062 36 6.887 1 92.81 27 GLY B O 1
ATOM 2771 N N . ILE B 1 28 ? -16 35.406 5.906 1 94.94 28 ILE B N 1
ATOM 2772 C CA . ILE B 1 28 ? -15.602 34.062 5.555 1 94.94 28 ILE B CA 1
ATOM 2773 C C . ILE B 1 28 ? -16.094 33.719 4.148 1 94.94 28 ILE B C 1
ATOM 2775 O O . ILE B 1 28 ? -17.234 34.031 3.785 1 94.94 28 ILE B O 1
ATOM 2779 N N . GLY B 1 29 ? -15.188 33.219 3.324 1 94.69 29 GLY B N 1
ATOM 2780 C CA . GLY B 1 29 ? -15.547 32.781 1.98 1 94.69 29 GLY B CA 1
ATOM 2781 C C . GLY B 1 29 ? -14.984 31.422 1.61 1 94.69 29 GLY B C 1
ATOM 2782 O O . GLY B 1 29 ? -13.922 31.031 2.092 1 94.69 29 GLY B O 1
ATOM 2783 N N . ARG B 1 30 ? -15.75 30.719 0.764 1 95.31 30 ARG B N 1
ATOM 2784 C CA . ARG B 1 30 ? -15.32 29.406 0.308 1 95.31 30 ARG B CA 1
ATOM 2785 C C . ARG B 1 30 ? -15.453 29.266 -1.205 1 95.31 30 ARG B C 1
ATOM 2787 O O . ARG B 1 30 ? -16.297 29.938 -1.817 1 95.31 30 ARG B O 1
ATOM 2794 N N . SER B 1 31 ? -14.602 28.5 -1.741 1 96.19 31 SER B N 1
ATOM 2795 C CA . SER B 1 31 ? -14.625 28.203 -3.17 1 96.19 31 SER B CA 1
ATOM 2796 C C . SER B 1 31 ? -14.125 26.781 -3.449 1 96.19 31 SER B C 1
ATOM 2798 O O . SER B 1 31 ? -14.195 25.906 -2.584 1 96.19 31 SER B O 1
ATOM 2800 N N . GLY B 1 32 ? -13.711 26.547 -4.711 1 92.94 32 GLY B N 1
ATOM 2801 C CA . GLY B 1 32 ? -13.305 25.219 -5.129 1 92.94 32 GLY B CA 1
ATOM 2802 C C . GLY B 1 32 ? -11.891 24.875 -4.703 1 92.94 32 GLY B C 1
ATOM 2803 O O . GLY B 1 32 ? -11.32 25.516 -3.826 1 92.94 32 GLY B O 1
ATOM 2804 N N . PRO B 1 33 ? -11.359 23.812 -5.355 1 93.31 33 PRO B N 1
ATOM 2805 C CA . PRO B 1 33 ? -10.016 23.359 -5.004 1 93.31 33 PRO B CA 1
ATOM 2806 C C . PRO B 1 33 ? -8.938 24.406 -5.262 1 93.31 33 PRO B C 1
ATOM 2808 O O . PRO B 1 33 ? -9.016 25.141 -6.258 1 93.31 33 PRO B O 1
ATOM 2811 N N . GLY B 1 34 ? -8 24.453 -4.352 1 94.19 34 GLY B N 1
ATOM 2812 C CA . GLY B 1 34 ? -6.973 25.469 -4.48 1 94.19 34 GLY B CA 1
ATOM 2813 C C . GLY B 1 34 ? -5.578 24.906 -4.625 1 94.19 34 GLY B C 1
ATOM 2814 O O . GLY B 1 34 ? -4.594 25.641 -4.629 1 94.19 34 GLY B O 1
ATOM 2815 N N . ASN B 1 35 ? -5.426 23.594 -4.656 1 92.38 35 ASN B N 1
ATOM 2816 C CA . ASN B 1 35 ? -4.129 22.953 -4.879 1 92.38 35 ASN B CA 1
ATOM 2817 C C . ASN B 1 35 ? -3.766 22.922 -6.359 1 92.38 35 ASN B C 1
ATOM 2819 O O . ASN B 1 35 ? -4.395 22.219 -7.145 1 92.38 35 ASN B O 1
ATOM 2823 N N . TYR B 1 36 ? -2.723 23.547 -6.695 1 92.19 36 TYR B N 1
ATOM 2824 C CA . TYR B 1 36 ? -2.338 23.719 -8.094 1 92.19 36 TYR B CA 1
ATOM 2825 C C . TYR B 1 36 ? -1.905 22.391 -8.695 1 92.19 36 TYR B C 1
ATOM 2827 O O . TYR B 1 36 ? -1.965 22.203 -9.914 1 92.19 36 TYR B O 1
ATOM 2835 N N . GLU B 1 37 ? -1.469 21.469 -7.922 1 88.44 37 GLU B N 1
ATOM 2836 C CA . GLU B 1 37 ? -0.962 20.203 -8.422 1 88.44 37 GLU B CA 1
ATOM 2837 C C . GLU B 1 37 ? -2.074 19.375 -9.055 1 88.44 37 GLU B C 1
ATOM 2839 O O . GLU B 1 37 ? -1.828 18.609 -9.984 1 88.44 37 GLU B O 1
ATOM 2844 N N . GLY B 1 38 ? -3.193 19.594 -8.617 1 85.75 38 GLY B N 1
ATOM 2845 C CA . GLY B 1 38 ? -4.312 18.797 -9.109 1 85.75 38 GLY B CA 1
ATOM 2846 C C . GLY B 1 38 ? -5.059 19.469 -10.25 1 85.75 38 GLY B C 1
ATOM 2847 O O . GLY B 1 38 ? -5.57 18.781 -11.141 1 85.75 38 GLY B O 1
ATOM 2848 N N . ILE B 1 39 ? -5.094 20.781 -10.273 1 90.75 39 ILE B N 1
ATOM 2849 C CA . ILE B 1 39 ? -6.035 21.422 -11.18 1 90.75 39 ILE B CA 1
ATOM 2850 C C . ILE B 1 39 ? -5.301 22.469 -12.031 1 90.75 39 ILE B C 1
ATOM 2852 O O . ILE B 1 39 ? -5.898 23.094 -12.914 1 90.75 39 ILE B O 1
ATOM 2856 N N . GLY B 1 40 ? -4.074 22.656 -11.766 1 93.94 40 GLY B N 1
ATOM 2857 C CA . GLY B 1 40 ? -3.32 23.688 -12.461 1 93.94 40 GLY B CA 1
ATOM 2858 C C . GLY B 1 40 ? -3.307 25.016 -11.719 1 93.94 40 GLY B C 1
ATOM 2859 O O . GLY B 1 40 ? -4.254 25.344 -11 1 93.94 40 GLY B O 1
ATOM 2860 N N . ILE B 1 41 ? -2.316 25.797 -11.977 1 95.12 41 ILE B N 1
ATOM 2861 C CA . ILE B 1 41 ? -2.064 27.016 -11.203 1 95.12 41 ILE B CA 1
ATOM 2862 C C . ILE B 1 41 ? -3.111 28.078 -11.539 1 95.12 41 ILE B C 1
ATOM 2864 O O . ILE B 1 41 ? -3.551 28.828 -10.664 1 95.12 41 ILE B O 1
ATOM 2868 N N . GLU B 1 42 ? -3.52 28.172 -12.719 1 96.56 42 GLU B N 1
ATOM 2869 C CA . GLU B 1 42 ? -4.477 29.203 -13.117 1 96.56 42 GLU B CA 1
ATOM 2870 C C . GLU B 1 42 ? -5.836 28.969 -12.461 1 96.56 42 GLU B C 1
ATOM 2872 O O . GLU B 1 42 ? -6.445 29.906 -11.938 1 96.56 42 GLU B O 1
ATOM 2877 N N . GLU B 1 43 ? -6.242 27.734 -12.508 1 96.88 43 GLU B N 1
ATOM 2878 C CA . GLU B 1 43 ? -7.508 27.406 -11.859 1 96.88 43 GLU B CA 1
ATOM 2879 C C . GLU B 1 43 ? -7.422 27.578 -10.352 1 96.88 43 GLU B C 1
ATOM 2881 O O . GLU B 1 43 ? -8.375 28.031 -9.711 1 96.88 43 GLU B O 1
ATOM 2886 N N . ALA B 1 44 ? -6.363 27.203 -9.797 1 97 44 ALA B N 1
ATOM 2887 C CA . ALA B 1 44 ? -6.148 27.391 -8.359 1 97 44 ALA B CA 1
ATOM 2888 C C . ALA B 1 44 ? -6.25 28.875 -7.977 1 97 44 ALA B C 1
ATOM 2890 O O . ALA B 1 44 ? -6.949 29.219 -7.023 1 97 44 ALA B O 1
ATOM 2891 N N . LYS B 1 45 ? -5.645 29.688 -8.742 1 97.31 45 LYS B N 1
ATOM 2892 C CA . LYS B 1 45 ? -5.656 31.125 -8.477 1 97.31 45 LYS B CA 1
ATOM 2893 C C . LYS B 1 45 ? -7.074 31.672 -8.547 1 97.31 45 LYS B C 1
ATOM 2895 O O . LYS B 1 45 ? -7.453 32.531 -7.734 1 97.31 45 LYS B O 1
ATOM 2900 N N . LYS B 1 46 ? -7.766 31.203 -9.516 1 97.69 46 LYS B N 1
ATOM 2901 C CA . LYS B 1 46 ? -9.156 31.625 -9.625 1 97.69 46 LYS B CA 1
ATOM 2902 C C . LYS B 1 46 ? -9.938 31.297 -8.352 1 97.69 46 LYS B C 1
ATOM 2904 O O . LYS B 1 46 ? -10.727 32.125 -7.871 1 97.69 46 LYS B O 1
ATOM 2909 N N . ASN B 1 47 ? -9.68 30.188 -7.828 1 97.62 47 ASN B N 1
ATOM 2910 C CA . ASN B 1 47 ? -10.383 29.75 -6.625 1 97.62 47 ASN B CA 1
ATOM 2911 C C . ASN B 1 47 ? -9.914 30.516 -5.395 1 97.62 47 ASN B C 1
ATOM 2913 O O . ASN B 1 47 ? -10.703 30.781 -4.48 1 97.62 47 ASN B O 1
ATOM 2917 N N . TRP B 1 48 ? -8.602 30.859 -5.352 1 97.81 48 TRP B N 1
ATOM 2918 C CA . TRP B 1 48 ? -8.117 31.703 -4.27 1 97.81 48 TRP B CA 1
ATOM 2919 C C . TRP B 1 48 ? -8.859 33.031 -4.254 1 97.81 48 TRP B C 1
ATOM 2921 O O . TRP B 1 48 ? -9.391 33.438 -3.219 1 97.81 48 TRP B O 1
ATOM 2931 N N . ILE B 1 49 ? -8.938 33.594 -5.453 1 96.44 49 ILE B N 1
ATOM 2932 C CA . ILE B 1 49 ? -9.539 34.906 -5.605 1 96.44 49 ILE B CA 1
ATOM 2933 C C . ILE B 1 49 ? -11.031 34.844 -5.289 1 96.44 49 ILE B C 1
ATOM 2935 O O . ILE B 1 49 ? -11.562 35.719 -4.598 1 96.44 49 ILE B O 1
ATOM 2939 N N . ASP B 1 50 ? -11.602 33.781 -5.766 1 97.06 50 ASP B N 1
ATOM 2940 C CA . ASP B 1 50 ? -13.039 33.625 -5.539 1 97.06 50 ASP B CA 1
ATOM 2941 C C . ASP B 1 50 ? -13.352 33.531 -4.047 1 97.06 50 ASP B C 1
ATOM 2943 O O . ASP B 1 50 ? -14.297 34.188 -3.57 1 97.06 50 ASP B O 1
ATOM 2947 N N . ALA B 1 51 ? -12.625 32.781 -3.291 1 96.81 51 ALA B N 1
ATOM 2948 C CA . ALA B 1 51 ? -12.828 32.656 -1.85 1 96.81 51 ALA B CA 1
ATOM 2949 C C . ALA B 1 51 ? -12.625 34 -1.153 1 96.81 51 ALA B C 1
ATOM 2951 O O . ALA B 1 51 ? -13.375 34.375 -0.242 1 96.81 51 ALA B O 1
ATOM 2952 N N . ILE B 1 52 ? -11.633 34.75 -1.591 1 96.19 52 ILE B N 1
ATOM 2953 C CA . ILE B 1 52 ? -11.305 36.031 -0.994 1 96.19 52 ILE B CA 1
ATOM 2954 C C . ILE B 1 52 ? -12.43 37.031 -1.266 1 96.19 52 ILE B C 1
ATOM 2956 O O . ILE B 1 52 ? -12.859 37.75 -0.363 1 96.19 52 ILE B O 1
ATOM 2960 N N . GLU B 1 53 ? -12.914 37.062 -2.516 1 94.81 53 GLU B N 1
ATOM 2961 C CA . GLU B 1 53 ? -13.992 37.969 -2.877 1 94.81 53 GLU B CA 1
ATOM 2962 C C . GLU B 1 53 ? -15.266 37.656 -2.102 1 94.81 53 GLU B C 1
ATOM 2964 O O . GLU B 1 53 ? -15.977 38.562 -1.667 1 94.81 53 GLU B O 1
ATOM 2969 N N . LYS B 1 54 ? -15.531 36.438 -1.938 1 94.19 54 LYS B N 1
ATOM 2970 C CA . LYS B 1 54 ? -16.688 36.031 -1.162 1 94.19 54 LYS B CA 1
ATOM 2971 C C . LYS B 1 54 ? -16.547 36.406 0.304 1 94.19 54 LYS B C 1
ATOM 2973 O O . LYS B 1 54 ? -17.531 36.75 0.962 1 94.19 54 LYS B O 1
ATOM 2978 N N . ALA B 1 55 ? -15.359 36.312 0.807 1 94.62 55 ALA B N 1
ATOM 2979 C CA . ALA B 1 55 ? -15.102 36.719 2.186 1 94.62 55 ALA B CA 1
ATOM 2980 C C . ALA B 1 55 ? -15.297 38.219 2.357 1 94.62 55 ALA B C 1
ATOM 2982 O O . ALA B 1 55 ? -15.781 38.688 3.396 1 94.62 55 ALA B O 1
ATOM 2983 N N . LYS B 1 56 ? -14.891 39 1.38 1 93.31 56 LYS B N 1
ATOM 2984 C CA . LYS B 1 56 ? -15.055 40.438 1.438 1 93.31 56 LYS B CA 1
ATOM 2985 C C . LYS B 1 56 ? -16.531 40.844 1.516 1 93.31 56 LYS B C 1
ATOM 2987 O O . LYS B 1 56 ? -16.891 41.781 2.211 1 93.31 56 LYS B O 1
ATOM 2992 N N . GLY B 1 57 ? -17.359 40.031 0.797 1 85.69 57 GLY B N 1
ATOM 2993 C CA . GLY B 1 57 ? -18.781 40.312 0.794 1 85.69 57 GLY B CA 1
ATOM 2994 C C . GLY B 1 57 ? -19.062 41.781 0.516 1 85.69 57 GLY B C 1
ATOM 2995 O O . GLY B 1 57 ? -18.578 42.344 -0.469 1 85.69 57 GLY B O 1
ATOM 2996 N N . PRO B 1 58 ? -19.797 42.312 1.547 1 77.75 58 PRO B N 1
ATOM 2997 C CA . PRO B 1 58 ? -20.188 43.719 1.372 1 77.75 58 PRO B CA 1
ATOM 2998 C C . PRO B 1 58 ? -19.031 44.688 1.64 1 77.75 58 PRO B C 1
ATOM 3000 O O . PRO B 1 58 ? -19.125 45.875 1.294 1 77.75 58 PRO B O 1
ATOM 3003 N N . LEU B 1 59 ? -18.062 44.25 2.408 1 75.12 59 LEU B N 1
ATOM 3004 C CA . LEU B 1 59 ? -16.906 45.094 2.684 1 75.12 59 LEU B CA 1
ATOM 3005 C C . LEU B 1 59 ? -16.141 45.406 1.4 1 75.12 59 LEU B C 1
ATOM 3007 O O . LEU B 1 59 ? -14.914 45.281 1.354 1 75.12 59 LEU B O 1
ATOM 3011 N N . LYS B 1 60 ? -16.797 46.062 0.414 1 68.31 60 LYS B N 1
ATOM 3012 C CA . LYS B 1 60 ? -16.203 46.344 -0.889 1 68.31 60 LYS B CA 1
ATOM 3013 C C . LYS B 1 60 ? -14.969 47.219 -0.751 1 68.31 60 LYS B C 1
ATOM 3015 O O . LYS B 1 60 ? -14.875 48.031 0.182 1 68.31 60 LYS B O 1
ATOM 3020 N N . ASN B 1 61 ? -13.867 46.969 -1.348 1 73.06 61 ASN B N 1
ATOM 3021 C CA . ASN B 1 61 ? -12.68 47.781 -1.528 1 73.06 61 ASN B CA 1
ATOM 3022 C C . ASN B 1 61 ? -11.758 47.719 -0.313 1 73.06 61 ASN B C 1
ATOM 3024 O O . ASN B 1 61 ? -11.234 48.75 0.134 1 73.06 61 ASN B O 1
ATOM 3028 N N . ILE B 1 62 ? -11.773 46.562 0.344 1 81.56 62 ILE B N 1
ATOM 3029 C CA . ILE B 1 62 ? -10.82 46.406 1.442 1 81.56 62 ILE B CA 1
ATOM 3030 C C . ILE B 1 62 ? -9.438 46.062 0.888 1 81.56 62 ILE B C 1
ATOM 3032 O O . ILE B 1 62 ? -9.32 45.344 -0.107 1 81.56 62 ILE B O 1
ATOM 3036 N N . GLU B 1 63 ? -8.531 46.781 1.459 1 83.38 63 GLU B N 1
ATOM 3037 C CA . GLU B 1 63 ? -7.129 46.469 1.215 1 83.38 63 GLU B CA 1
ATOM 3038 C C . GLU B 1 63 ? -6.523 45.719 2.395 1 83.38 63 GLU B C 1
ATOM 3040 O O . GLU B 1 63 ? -6.719 46.094 3.551 1 83.38 63 GLU B O 1
ATOM 3045 N N . PHE B 1 64 ? -5.848 44.688 2.127 1 93.31 64 PHE B N 1
ATOM 3046 C CA . PHE B 1 64 ? -5.223 43.906 3.191 1 93.31 64 PHE B CA 1
ATOM 3047 C C . PHE B 1 64 ? -3.793 44.375 3.436 1 93.31 64 PHE B C 1
ATOM 3049 O O . PHE B 1 64 ? -2.994 44.469 2.5 1 93.31 64 PHE B O 1
ATOM 3056 N N . ASP B 1 65 ? -3.529 44.688 4.688 1 89.19 65 ASP B N 1
ATOM 3057 C CA . ASP B 1 65 ? -2.152 45.031 5.035 1 89.19 65 ASP B CA 1
ATOM 3058 C C . ASP B 1 65 ? -1.254 43.781 4.988 1 89.19 65 ASP B C 1
ATOM 3060 O O . ASP B 1 65 ? -0.137 43.844 4.469 1 89.19 65 ASP B O 1
ATOM 3064 N N . PHE B 1 66 ? -1.815 42.75 5.59 1 95.88 66 PHE B N 1
ATOM 3065 C CA . PHE B 1 66 ? -1.07 41.5 5.621 1 95.88 66 PHE B CA 1
ATOM 3066 C C . PHE B 1 66 ? -1.97 40.312 5.254 1 95.88 66 PHE B C 1
ATOM 3068 O O . PHE B 1 66 ? -3.148 40.312 5.613 1 95.88 66 PHE B O 1
ATOM 3075 N N . ALA B 1 67 ? -1.42 39.375 4.531 1 97.94 67 ALA B N 1
ATOM 3076 C CA . ALA B 1 67 ? -2.131 38.156 4.184 1 97.94 67 ALA B CA 1
ATOM 3077 C C . ALA B 1 67 ? -1.24 36.938 4.379 1 97.94 67 ALA B C 1
ATOM 3079 O O . ALA B 1 67 ? -0.015 37 4.273 1 97.94 67 ALA B O 1
ATOM 3080 N N . CYS B 1 68 ? -1.848 35.875 4.777 1 98.31 68 CYS B N 1
ATOM 3081 C CA . CYS B 1 68 ? -1.174 34.594 4.82 1 98.31 68 CYS B CA 1
ATOM 3082 C C . CYS B 1 68 ? -1.915 33.562 3.973 1 98.31 68 CYS B C 1
ATOM 3084 O O . CYS B 1 68 ? -3.119 33.344 4.145 1 98.31 68 CYS B O 1
ATOM 3086 N N . PHE B 1 69 ? -1.175 32.969 3.064 1 98 69 PHE B N 1
ATOM 3087 C CA . PHE B 1 69 ? -1.721 31.922 2.207 1 98 69 PHE B CA 1
ATOM 3088 C C . PHE B 1 69 ? -1.181 30.547 2.611 1 98 69 PHE B C 1
ATOM 3090 O O . PHE B 1 69 ? -0.003 30.25 2.4 1 98 69 PHE B O 1
ATOM 3097 N N . GLY B 1 70 ? -2.043 29.734 3.268 1 97.62 70 GLY B N 1
ATOM 3098 C CA . GLY B 1 70 ? -1.734 28.328 3.459 1 97.62 70 GLY B CA 1
ATOM 3099 C C . GLY B 1 70 ? -2.104 27.469 2.264 1 97.62 70 GLY B C 1
ATOM 3100 O O . GLY B 1 70 ? -3.279 27.172 2.049 1 97.62 70 GLY B O 1
ATOM 3101 N N . LEU B 1 71 ? -1.144 27.016 1.566 1 95.5 71 LEU B N 1
ATOM 3102 C CA . LEU B 1 71 ? -1.396 26.391 0.27 1 95.5 71 LEU B CA 1
ATOM 3103 C C . LEU B 1 71 ? -0.935 24.938 0.264 1 95.5 71 LEU B C 1
ATOM 3105 O O . LEU B 1 71 ? 0.252 24.672 0.451 1 95.5 71 LEU B O 1
ATOM 3109 N N . ALA B 1 72 ? -1.913 24.047 -0.02 1 90.19 72 ALA B N 1
ATOM 3110 C CA . ALA B 1 72 ? -1.516 22.672 -0.321 1 90.19 72 ALA B CA 1
ATOM 3111 C C . ALA B 1 72 ? -0.583 22.625 -1.528 1 90.19 72 ALA B C 1
ATOM 3113 O O . ALA B 1 72 ? -0.771 23.359 -2.496 1 90.19 72 ALA B O 1
ATOM 3114 N N . GLY B 1 73 ? 0.427 21.75 -1.462 1 88.19 73 GLY B N 1
ATOM 3115 C CA . GLY B 1 73 ? 1.377 21.641 -2.557 1 88.19 73 GLY B CA 1
ATOM 3116 C C . GLY B 1 73 ? 2.637 22.453 -2.336 1 88.19 73 GLY B C 1
ATOM 3117 O O . GLY B 1 73 ? 3.59 22.359 -3.113 1 88.19 73 GLY B O 1
ATOM 3118 N N . ALA B 1 74 ? 2.592 23.375 -1.364 1 92 74 ALA B N 1
ATOM 3119 C CA . ALA B 1 74 ? 3.816 24.062 -0.966 1 92 74 ALA B CA 1
ATOM 3120 C C . ALA B 1 74 ? 4.703 23.156 -0.115 1 92 74 ALA B C 1
ATOM 3122 O O . ALA B 1 74 ? 4.762 23.297 1.108 1 92 74 ALA B O 1
ATOM 3123 N N . ASP B 1 75 ? 5.453 22.328 -0.725 1 87.12 75 ASP B N 1
ATOM 3124 C CA . ASP B 1 75 ? 6.133 21.25 -0.008 1 87.12 75 ASP B CA 1
ATOM 3125 C C . ASP B 1 75 ? 7.648 21.422 -0.075 1 87.12 75 ASP B C 1
ATOM 3127 O O . ASP B 1 75 ? 8.344 21.266 0.932 1 87.12 75 ASP B O 1
ATOM 3131 N N . PHE B 1 76 ? 8.148 21.766 -1.255 1 87.19 76 PHE B N 1
ATOM 3132 C CA . PHE B 1 76 ? 9.578 21.891 -1.475 1 87.19 76 PHE B CA 1
ATOM 3133 C C . PHE B 1 76 ? 9.953 23.344 -1.743 1 87.19 76 PHE B C 1
ATOM 3135 O O . PHE B 1 76 ? 9.094 24.172 -2.055 1 87.19 76 PHE B O 1
ATOM 3142 N N . PRO B 1 77 ? 11.195 23.672 -1.559 1 87.94 77 PRO B N 1
ATOM 3143 C CA . PRO B 1 77 ? 11.625 25.062 -1.755 1 87.94 77 PRO B CA 1
ATOM 3144 C C . PRO B 1 77 ? 11.203 25.609 -3.113 1 87.94 77 PRO B C 1
ATOM 3146 O O . PRO B 1 77 ? 10.797 26.781 -3.207 1 87.94 77 PRO B O 1
ATOM 3149 N N . GLU B 1 78 ? 11.227 24.75 -4.027 1 90.31 78 GLU B N 1
ATOM 3150 C CA . GLU B 1 78 ? 10.867 25.188 -5.375 1 90.31 78 GLU B CA 1
ATOM 3151 C C . GLU B 1 78 ? 9.391 25.531 -5.461 1 90.31 78 GLU B C 1
ATOM 3153 O O . GLU B 1 78 ? 9 26.453 -6.191 1 90.31 78 GLU B O 1
ATOM 3158 N N . ASP B 1 79 ? 8.594 24.844 -4.734 1 91.5 79 ASP B N 1
ATOM 3159 C CA . ASP B 1 79 ? 7.164 25.141 -4.699 1 91.5 79 ASP B CA 1
ATOM 3160 C C . ASP B 1 79 ? 6.898 26.516 -4.098 1 91.5 79 ASP B C 1
ATOM 3162 O O . ASP B 1 79 ? 6.059 27.266 -4.594 1 91.5 79 ASP B O 1
ATOM 3166 N N . PHE B 1 80 ? 7.602 26.844 -3.062 1 93.75 80 PHE B N 1
ATOM 3167 C CA . PHE B 1 80 ? 7.43 28.125 -2.379 1 93.75 80 PHE B CA 1
ATOM 3168 C C . PHE B 1 80 ? 7.801 29.281 -3.297 1 93.75 80 PHE B C 1
ATOM 3170 O O . PHE B 1 80 ? 7.078 30.281 -3.369 1 93.75 80 PHE B O 1
ATOM 3177 N N . VAL B 1 81 ? 8.883 29.125 -3.971 1 95 81 VAL B N 1
ATOM 3178 C CA . VAL B 1 81 ? 9.336 30.172 -4.879 1 95 81 VAL B CA 1
ATOM 3179 C C . VAL B 1 81 ? 8.266 30.438 -5.938 1 95 81 VAL B C 1
ATOM 3181 O O . VAL B 1 81 ? 7.895 31.594 -6.184 1 95 81 VAL B O 1
ATOM 3184 N N . MET B 1 82 ? 7.773 29.406 -6.445 1 95.19 82 MET B N 1
ATOM 3185 C CA . MET B 1 82 ? 6.758 29.516 -7.488 1 95.19 82 MET B CA 1
ATOM 3186 C C . MET B 1 82 ? 5.469 30.109 -6.926 1 95.19 82 MET B C 1
ATOM 3188 O O . MET B 1 82 ? 4.906 31.047 -7.5 1 95.19 82 MET B O 1
ATOM 3192 N N . LEU B 1 83 ? 5.043 29.641 -5.832 1 96.06 83 LEU B N 1
ATOM 3193 C CA . LEU B 1 83 ? 3.768 30.062 -5.25 1 96.06 83 LEU B CA 1
ATOM 3194 C C . LEU B 1 83 ? 3.848 31.484 -4.727 1 96.06 83 LEU B C 1
ATOM 3196 O O . LEU B 1 83 ? 2.869 32.25 -4.793 1 96.06 83 LEU B O 1
ATOM 3200 N N . GLU B 1 84 ? 4.988 31.859 -4.168 1 96.5 84 GLU B N 1
ATOM 3201 C CA . GLU B 1 84 ? 5.191 33.219 -3.717 1 96.5 84 GLU B CA 1
ATOM 3202 C C . GLU B 1 84 ? 5.098 34.219 -4.883 1 96.5 84 GLU B C 1
ATOM 3204 O O . GLU B 1 84 ? 4.535 35.281 -4.742 1 96.5 84 GLU B O 1
ATOM 3209 N N . LYS B 1 85 ? 5.676 33.812 -5.992 1 96.94 85 LYS B N 1
ATOM 3210 C CA . LYS B 1 85 ? 5.57 34.625 -7.188 1 96.94 85 LYS B CA 1
ATOM 3211 C C . LYS B 1 85 ? 4.117 34.781 -7.633 1 96.94 85 LYS B C 1
ATOM 3213 O O . LYS B 1 85 ? 3.658 35.875 -7.934 1 96.94 85 LYS B O 1
ATOM 3218 N N . GLU B 1 86 ? 3.418 33.688 -7.676 1 96.56 86 GLU B N 1
ATOM 3219 C CA . GLU B 1 86 ? 2.031 33.688 -8.125 1 96.56 86 GLU B CA 1
ATOM 3220 C C . GLU B 1 86 ? 1.145 34.5 -7.203 1 96.56 86 GLU B C 1
ATOM 3222 O O . GLU B 1 86 ? 0.292 35.25 -7.672 1 96.56 86 GLU B O 1
ATOM 3227 N N . VAL B 1 87 ? 1.326 34.375 -5.922 1 96.44 87 VAL B N 1
ATOM 3228 C CA . VAL B 1 87 ? 0.555 35.125 -4.945 1 96.44 87 VAL B CA 1
ATOM 3229 C C . VAL B 1 87 ? 0.903 36.625 -5.059 1 96.44 87 VAL B C 1
ATOM 3231 O O . VAL B 1 87 ? 0.02 37.469 -4.992 1 96.44 87 VAL B O 1
ATOM 3234 N N . GLY B 1 88 ? 2.16 36.875 -5.18 1 95.69 88 GLY B N 1
ATOM 3235 C CA . GLY B 1 88 ? 2.613 38.25 -5.348 1 95.69 88 GLY B CA 1
ATOM 3236 C C . GLY B 1 88 ? 1.983 38.938 -6.539 1 95.69 88 GLY B C 1
ATOM 3237 O O . GLY B 1 88 ? 1.604 40.125 -6.453 1 95.69 88 GLY B O 1
ATOM 3238 N N . ASP B 1 89 ? 1.894 38.219 -7.582 1 95.5 89 ASP B N 1
ATOM 3239 C CA . ASP B 1 89 ? 1.351 38.781 -8.828 1 95.5 89 ASP B CA 1
ATOM 3240 C C . ASP B 1 89 ? -0.117 39.156 -8.664 1 95.5 89 ASP B C 1
ATOM 3242 O O . ASP B 1 89 ? -0.634 39.969 -9.414 1 95.5 89 ASP B O 1
ATOM 3246 N N . LEU B 1 90 ? -0.792 38.594 -7.758 1 93.56 90 LEU B N 1
ATOM 3247 C CA . LEU B 1 90 ? -2.205 38.875 -7.543 1 93.56 90 LEU B CA 1
ATOM 3248 C C . LEU B 1 90 ? -2.383 40.219 -6.875 1 93.56 90 LEU B C 1
ATOM 3250 O O . LEU B 1 90 ? -3.467 40.812 -6.926 1 93.56 90 LEU B O 1
ATOM 3254 N N . SER B 1 91 ? -1.386 40.688 -6.152 1 93.12 91 SER B N 1
ATOM 3255 C CA . SER B 1 91 ? -1.375 42 -5.504 1 93.12 91 SER B CA 1
ATOM 3256 C C . SER B 1 91 ? -2.576 42.188 -4.582 1 93.12 91 SER B C 1
ATOM 3258 O O . SER B 1 91 ? -3.252 43.219 -4.613 1 93.12 91 SER B O 1
ATOM 3260 N N . ILE B 1 92 ? -2.809 41.156 -3.797 1 92.81 92 ILE B N 1
ATOM 3261 C CA . ILE B 1 92 ? -3.975 41.094 -2.922 1 92.81 92 ILE B CA 1
ATOM 3262 C C . ILE B 1 92 ? -3.695 41.906 -1.65 1 92.81 92 ILE B C 1
ATOM 3264 O O . ILE B 1 92 ? -4.578 42.594 -1.133 1 92.81 92 ILE B O 1
ATOM 3268 N N . ALA B 1 93 ? -2.486 41.844 -1.173 1 94.81 93 ALA B N 1
ATOM 3269 C CA . ALA B 1 93 ? -2.104 42.5 0.082 1 94.81 93 ALA B CA 1
ATOM 3270 C C . ALA B 1 93 ? -0.785 43.25 -0.068 1 94.81 93 ALA B C 1
ATOM 3272 O O . ALA B 1 93 ? -0.002 42.969 -0.979 1 94.81 93 ALA B O 1
ATOM 3273 N N . LYS B 1 94 ? -0.624 44.188 0.825 1 93.12 94 LYS B N 1
ATOM 3274 C CA . LYS B 1 94 ? 0.642 44.906 0.821 1 93.12 94 LYS B CA 1
ATOM 3275 C C . LYS B 1 94 ? 1.814 43.969 1.104 1 93.12 94 LYS B C 1
ATOM 3277 O O . LYS B 1 94 ? 2.857 44.062 0.452 1 93.12 94 LYS B O 1
ATOM 3282 N N . GLU B 1 95 ? 1.676 43.188 2.111 1 95.69 95 GLU B N 1
ATOM 3283 C CA . GLU B 1 95 ? 2.629 42.125 2.445 1 95.69 95 GLU B CA 1
ATOM 3284 C C . GLU B 1 95 ? 1.93 40.781 2.619 1 95.69 95 GLU B C 1
ATOM 3286 O O . GLU B 1 95 ? 0.773 40.719 3.043 1 95.69 95 GLU B O 1
ATOM 3291 N N . PHE B 1 96 ? 2.664 39.75 2.254 1 97 96 PHE B N 1
ATOM 3292 C CA . PHE B 1 96 ? 2.053 38.438 2.398 1 97 96 PHE B CA 1
ATOM 3293 C C . PHE B 1 96 ? 3.102 37.375 2.742 1 97 96 PHE B C 1
ATOM 3295 O O . PHE B 1 96 ? 4.301 37.625 2.584 1 97 96 PHE B O 1
ATOM 3302 N N . VAL B 1 97 ? 2.607 36.281 3.305 1 96.38 97 VAL B N 1
ATOM 3303 C CA . VAL B 1 97 ? 3.438 35.094 3.523 1 96.38 97 VAL B CA 1
ATOM 3304 C C . VAL B 1 97 ? 2.736 33.844 2.965 1 96.38 97 VAL B C 1
ATOM 3306 O O . VAL B 1 97 ? 1.505 33.781 2.959 1 96.38 97 VAL B O 1
ATOM 3309 N N . VAL B 1 98 ? 3.5 33 2.42 1 97.06 98 VAL B N 1
ATOM 3310 C CA . VAL B 1 98 ? 3.002 31.688 1.957 1 97.06 98 VAL B CA 1
ATOM 3311 C C . VAL B 1 98 ? 3.451 30.594 2.916 1 97.06 98 VAL B C 1
ATOM 3313 O O . VAL B 1 98 ? 4.625 30.531 3.295 1 97.06 98 VAL B O 1
ATOM 3316 N N . GLU B 1 99 ? 2.52 29.844 3.377 1 95.25 99 GLU B N 1
ATOM 3317 C CA . GLU B 1 99 ? 2.768 28.672 4.223 1 95.25 99 GLU B CA 1
ATOM 3318 C C . GLU B 1 99 ? 2.191 27.406 3.598 1 95.25 99 GLU B C 1
ATOM 3320 O O . GLU B 1 99 ? 1.362 27.484 2.688 1 95.25 99 GLU B O 1
ATOM 3325 N N . ASN B 1 100 ? 2.672 26.25 4.098 1 93.5 100 ASN B N 1
ATOM 3326 C CA . ASN B 1 100 ? 1.986 24.984 3.848 1 93.5 100 ASN B CA 1
ATOM 3327 C C . ASN B 1 100 ? 0.673 24.891 4.621 1 93.5 100 ASN B C 1
ATOM 3329 O O . ASN B 1 100 ? 0.414 25.719 5.508 1 93.5 100 ASN B O 1
ATOM 3333 N N . ASP B 1 101 ? -0.072 23.922 4.289 1 90.69 101 ASP B N 1
ATOM 3334 C CA . ASP B 1 101 ? -1.379 23.797 4.926 1 90.69 101 ASP B CA 1
ATOM 3335 C C . ASP B 1 101 ? -1.243 23.281 6.359 1 90.69 101 ASP B C 1
ATOM 3337 O O . ASP B 1 101 ? -2.115 23.531 7.195 1 90.69 101 ASP B O 1
ATOM 3341 N N . ALA B 1 102 ? -0.14 22.703 6.766 1 93.38 102 ALA B N 1
ATOM 3342 C CA . ALA B 1 102 ? 0.01 22.141 8.102 1 93.38 102 ALA B CA 1
ATOM 3343 C C . ALA B 1 102 ? 0.32 23.219 9.125 1 93.38 102 ALA B C 1
ATOM 3345 O O . ALA B 1 102 ? -0.309 23.281 10.188 1 93.38 102 ALA B O 1
ATOM 3346 N N . PRO B 1 103 ? 1.192 24.156 8.836 1 96.31 103 PRO B N 1
ATOM 3347 C CA . PRO B 1 103 ? 1.486 25.203 9.82 1 96.31 103 PRO B CA 1
ATOM 3348 C C . PRO B 1 103 ? 0.269 26.078 10.141 1 96.31 103 PRO B C 1
ATOM 3350 O O . PRO B 1 103 ? 0.057 26.438 11.305 1 96.31 103 PRO B O 1
ATOM 3353 N N . ILE B 1 104 ? -0.509 26.422 9.164 1 97.19 104 ILE B N 1
ATOM 3354 C CA . ILE B 1 104 ? -1.647 27.281 9.445 1 97.19 104 ILE B CA 1
ATOM 3355 C C . ILE B 1 104 ? -2.67 26.531 10.297 1 97.19 104 ILE B C 1
ATOM 3357 O O . ILE B 1 104 ? -3.363 27.125 11.125 1 97.19 104 ILE B O 1
ATOM 3361 N N . ALA B 1 105 ? -2.768 25.25 10.109 1 96.44 105 ALA B N 1
ATOM 3362 C CA . ALA B 1 105 ? -3.645 24.438 10.945 1 96.44 105 ALA B CA 1
ATOM 3363 C C . ALA B 1 105 ? -3.141 24.375 12.383 1 96.44 105 ALA B C 1
ATOM 3365 O O . ALA B 1 105 ? -3.93 24.453 13.328 1 96.44 105 ALA B O 1
ATOM 3366 N N . LEU B 1 106 ? -1.831 24.234 12.555 1 97.75 106 LEU B N 1
ATOM 3367 C CA . LEU B 1 106 ? -1.26 24.266 13.898 1 97.75 106 LEU B CA 1
ATOM 3368 C C . LEU B 1 106 ? -1.594 25.594 14.594 1 97.75 106 LEU B C 1
ATOM 3370 O O . LEU B 1 106 ? -2.021 25.594 15.75 1 97.75 106 LEU B O 1
ATOM 3374 N N . ARG B 1 107 ? -1.42 26.672 13.859 1 97.38 107 ARG B N 1
ATOM 3375 C CA . ARG B 1 107 ? -1.68 27.984 14.438 1 97.38 107 ARG B CA 1
ATOM 3376 C C . ARG B 1 107 ? -3.145 28.125 14.836 1 97.38 107 ARG B C 1
ATOM 3378 O O . ARG B 1 107 ? -3.461 28.766 15.836 1 97.38 107 ARG B O 1
ATOM 3385 N N . ALA B 1 108 ? -4.023 27.562 14.062 1 96.75 108 ALA B N 1
ATOM 3386 C CA . ALA B 1 108 ? -5.449 27.578 14.375 1 96.75 108 ALA B CA 1
ATOM 3387 C C . ALA B 1 108 ? -5.746 26.781 15.641 1 96.75 108 ALA B C 1
ATOM 3389 O O . ALA B 1 108 ? -6.703 27.078 16.359 1 96.75 108 ALA B O 1
ATOM 3390 N N . GLY B 1 109 ? -4.945 25.828 15.93 1 95.81 109 GLY B N 1
ATOM 3391 C CA . GLY B 1 109 ? -5.238 24.875 17 1 95.81 109 GLY B CA 1
ATOM 3392 C C . GLY B 1 109 ? -4.633 25.281 18.328 1 95.81 109 GLY B C 1
ATOM 3393 O O . GLY B 1 109 ? -4.863 24.625 19.344 1 95.81 109 GLY B O 1
ATOM 3394 N N . ASN B 1 110 ? -3.861 26.312 18.344 1 93.75 110 ASN B N 1
ATOM 3395 C CA . ASN B 1 110 ? -3.199 26.75 19.562 1 93.75 110 ASN B CA 1
ATOM 3396 C C . ASN B 1 110 ? -3.127 28.266 19.656 1 93.75 110 ASN B C 1
ATOM 3398 O O . ASN B 1 110 ? -3.012 28.953 18.641 1 93.75 110 ASN B O 1
ATOM 3402 N N . LYS B 1 111 ? -3.125 28.812 20.844 1 93.06 111 LYS B N 1
ATOM 3403 C CA . LYS B 1 111 ? -3.094 30.25 21.094 1 93.06 111 LYS B CA 1
ATOM 3404 C C . LYS B 1 111 ? -1.773 30.859 20.625 1 93.06 111 LYS B C 1
ATOM 3406 O O . LYS B 1 111 ? -1.738 32 20.172 1 93.06 111 LYS B O 1
ATOM 3411 N N . GLU B 1 112 ? -0.769 30.109 20.828 1 94 112 GLU B N 1
ATOM 3412 C CA . GLU B 1 112 ? 0.556 30.516 20.359 1 94 112 GLU B CA 1
ATOM 3413 C C . GLU B 1 112 ? 1.02 29.641 19.203 1 94 112 GLU B C 1
ATOM 3415 O O . GLU B 1 112 ? 0.606 28.484 19.078 1 94 112 GLU B O 1
ATOM 3420 N N . PHE B 1 113 ? 1.86 30.25 18.438 1 95.56 113 PHE B N 1
ATOM 3421 C CA . PHE B 1 113 ? 2.275 29.562 17.219 1 95.56 113 PHE B CA 1
ATOM 3422 C C . PHE B 1 113 ? 3.436 28.609 17.5 1 95.56 113 PHE B C 1
ATOM 3424 O O . PHE B 1 113 ? 4.547 28.828 17 1 95.56 113 PHE B O 1
ATOM 3431 N N . TRP B 1 114 ? 3.244 27.625 18.266 1 97.19 114 TRP B N 1
ATOM 3432 C CA . TRP B 1 114 ? 4.199 26.547 18.531 1 97.19 114 TRP B CA 1
ATOM 3433 C C . TRP B 1 114 ? 3.479 25.266 18.938 1 97.19 114 TRP B C 1
ATOM 3435 O O . TRP B 1 114 ? 2.273 25.281 19.203 1 97.19 114 TRP B O 1
ATOM 3445 N N . GLY B 1 115 ? 4.129 24.188 18.922 1 98.31 115 GLY B N 1
ATOM 3446 C CA . GLY B 1 115 ? 3.561 22.875 19.203 1 98.31 115 GLY B CA 1
ATOM 3447 C C . GLY B 1 115 ? 3.668 21.906 18.047 1 98.31 115 GLY B C 1
ATOM 3448 O O . GLY B 1 115 ? 4.559 22.047 17.203 1 98.31 115 GLY B O 1
ATOM 3449 N N . VAL B 1 116 ? 2.814 20.859 18.078 1 98.5 116 VAL B N 1
ATOM 3450 C CA . VAL B 1 116 ? 2.818 19.828 17.062 1 98.5 116 VAL B CA 1
ATOM 3451 C C . VAL B 1 116 ? 1.4 19.609 16.531 1 98.5 116 VAL B C 1
ATOM 3453 O O . VAL B 1 116 ? 0.427 19.781 17.266 1 98.5 116 VAL B O 1
ATOM 3456 N N . ILE B 1 117 ? 1.343 19.297 15.242 1 98.44 117 ILE B N 1
ATOM 3457 C CA . ILE B 1 117 ? 0.052 18.922 14.68 1 98.44 117 ILE B CA 1
ATOM 3458 C C . ILE B 1 117 ? 0.203 17.641 13.875 1 98.44 117 ILE B C 1
ATOM 3460 O O . ILE B 1 117 ? 1.195 17.453 13.164 1 98.44 117 ILE B O 1
ATOM 3464 N N . ILE B 1 118 ? -0.691 16.719 14.047 1 98.44 118 ILE B N 1
ATOM 3465 C CA . ILE B 1 118 ? -0.85 15.531 13.203 1 98.44 118 ILE B CA 1
ATOM 3466 C C . ILE B 1 118 ? -2.201 15.586 12.5 1 98.44 118 ILE B C 1
ATOM 3468 O O . ILE B 1 118 ? -3.236 15.789 13.133 1 98.44 118 ILE B O 1
ATOM 3472 N N . VAL B 1 119 ? -2.184 15.469 11.188 1 95.81 119 VAL B N 1
ATOM 3473 C CA . VAL B 1 119 ? -3.391 15.555 10.375 1 95.81 119 VAL B CA 1
ATOM 3474 C C . VAL B 1 119 ? -3.684 14.195 9.734 1 95.81 119 VAL B C 1
ATOM 3476 O O . VAL B 1 119 ? -2.816 13.609 9.078 1 95.81 119 VAL B O 1
ATOM 3479 N N . MET B 1 120 ? -4.875 1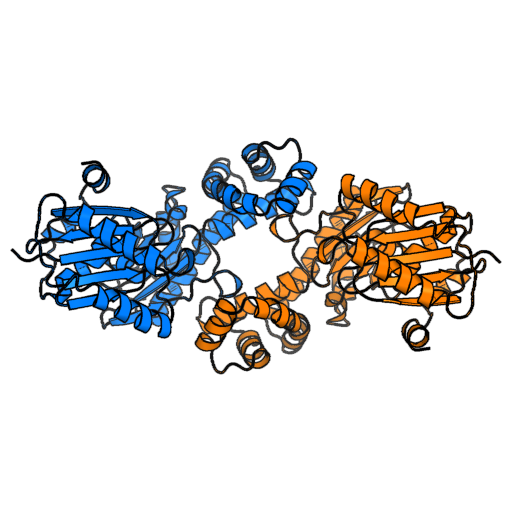3.656 9.953 1 95.19 120 MET B N 1
ATOM 3480 C CA . MET B 1 120 ? -5.32 12.445 9.258 1 95.19 120 MET B CA 1
ATOM 3481 C C . MET B 1 120 ? -6.676 12.672 8.594 1 95.19 120 MET B C 1
ATOM 3483 O O . MET B 1 120 ? -7.715 12.586 9.25 1 95.19 120 MET B O 1
ATOM 3487 N N . GLY B 1 121 ? -6.688 13.008 7.344 1 91.75 121 GLY B N 1
ATOM 3488 C CA . GLY B 1 121 ? -7.859 13.047 6.48 1 91.75 121 GLY B CA 1
ATOM 3489 C C . GLY B 1 121 ? -7.863 11.953 5.43 1 91.75 121 GLY B C 1
ATOM 3490 O O . GLY B 1 121 ? -7.977 10.773 5.762 1 91.75 121 GLY B O 1
ATOM 3491 N N . THR B 1 122 ? -7.57 12.43 4.172 1 87.75 122 THR B N 1
ATOM 3492 C CA . THR B 1 122 ? -7.332 11.414 3.15 1 87.75 122 THR B CA 1
ATOM 3493 C C . THR B 1 122 ? -5.984 10.734 3.367 1 87.75 122 THR B C 1
ATOM 3495 O O . THR B 1 122 ? -5.883 9.508 3.295 1 87.75 122 THR B O 1
ATOM 3498 N N . GLY B 1 123 ? -5.031 11.562 3.67 1 91.44 123 GLY B N 1
ATOM 3499 C CA . GLY B 1 123 ? -3.699 11.078 4.008 1 91.44 123 GLY B CA 1
ATOM 3500 C C . GLY B 1 123 ? -3.279 11.43 5.422 1 91.44 123 GLY B C 1
ATOM 3501 O O . GLY B 1 123 ? -4.125 11.617 6.301 1 91.44 123 GLY B O 1
ATOM 3502 N N . ASN B 1 124 ? -2.006 11.305 5.652 1 93.56 124 ASN B N 1
ATOM 3503 C CA . ASN B 1 124 ? -1.374 11.602 6.934 1 93.56 124 ASN B CA 1
ATOM 3504 C C . ASN B 1 124 ? -0.254 12.625 6.785 1 93.56 124 ASN B C 1
ATOM 3506 O O . ASN B 1 124 ? 0.496 12.594 5.809 1 93.56 124 ASN B O 1
ATOM 3510 N N . ASN B 1 125 ? -0.264 13.602 7.656 1 93.38 125 ASN B N 1
ATOM 3511 C CA . ASN B 1 125 ? 0.797 14.602 7.688 1 93.38 125 ASN B CA 1
ATOM 3512 C C . ASN B 1 125 ? 1.106 15.047 9.117 1 93.38 125 ASN B C 1
ATOM 3514 O O . ASN B 1 125 ? 0.321 14.797 10.031 1 93.38 125 ASN B O 1
ATOM 3518 N N . GLY B 1 126 ? 2.295 15.648 9.289 1 97 126 GLY B N 1
ATOM 3519 C CA . GLY B 1 126 ? 2.713 16.141 10.594 1 97 126 GLY B CA 1
ATOM 3520 C C . GLY B 1 126 ? 3.674 17.312 10.508 1 97 126 GLY B C 1
ATOM 3521 O O . GLY B 1 126 ? 4.504 17.375 9.594 1 97 126 GLY B O 1
ATOM 3522 N N . TYR B 1 127 ? 3.496 18.203 11.445 1 97.75 127 TYR B N 1
ATOM 3523 C CA . TYR B 1 127 ? 4.305 19.422 11.531 1 97.75 127 TYR B CA 1
ATOM 3524 C C . TYR B 1 127 ? 4.516 19.844 12.977 1 97.75 127 TYR B C 1
ATOM 3526 O O . TYR B 1 127 ? 3.633 19.656 13.82 1 97.75 127 TYR B O 1
ATOM 3534 N N . GLY B 1 128 ? 5.703 20.328 13.266 1 98.44 128 GLY B N 1
ATOM 3535 C CA . GLY B 1 128 ? 6 20.906 14.57 1 98.44 128 GLY B CA 1
ATOM 3536 C C . GLY B 1 128 ? 6.762 22.203 14.492 1 98.44 128 GLY B C 1
ATOM 3537 O O . GLY B 1 128 ? 7.453 22.469 13.508 1 98.44 128 GLY B O 1
ATOM 3538 N N . ARG B 1 129 ? 6.559 23 15.469 1 98.12 129 ARG B N 1
ATOM 3539 C CA . ARG B 1 129 ? 7.246 24.297 15.594 1 98.12 129 ARG B CA 1
ATOM 3540 C C . ARG B 1 129 ? 7.609 24.562 17.047 1 98.12 129 ARG B C 1
ATOM 3542 O O . ARG B 1 129 ? 6.754 24.484 17.938 1 98.12 129 ARG B O 1
ATOM 3549 N N . SER B 1 130 ? 8.82 24.891 17.25 1 98 130 SER B N 1
ATOM 3550 C CA . SER B 1 130 ? 9.273 25.234 18.594 1 98 130 SER B CA 1
ATOM 3551 C C . SER B 1 130 ? 8.992 26.703 18.922 1 98 130 SER B C 1
ATOM 3553 O O . SER B 1 130 ? 8.594 27.469 18.047 1 98 130 SER B O 1
ATOM 3555 N N . LYS B 1 131 ? 9.219 27.062 20.156 1 95.5 131 LYS B N 1
ATOM 3556 C CA . LYS B 1 131 ? 8.977 28.422 20.625 1 95.5 131 LYS B CA 1
ATOM 3557 C C . LYS B 1 131 ? 9.961 29.406 19.984 1 95.5 131 LYS B C 1
ATOM 3559 O O . LYS B 1 131 ? 9.633 30.578 19.781 1 95.5 131 LYS B O 1
ATOM 3564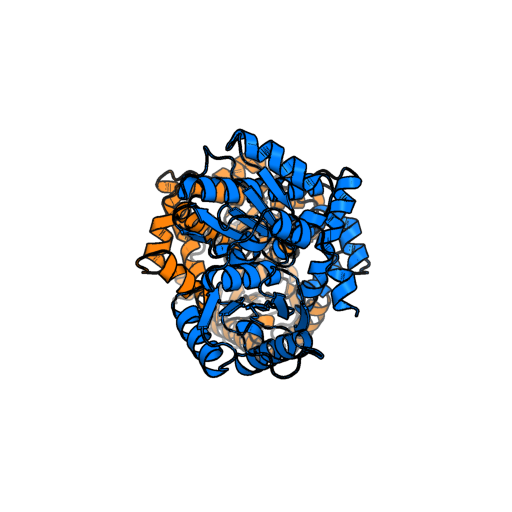 N N . ASP B 1 132 ? 11.102 28.906 19.609 1 95.31 132 ASP B N 1
ATOM 3565 C CA . ASP B 1 132 ? 12.133 29.766 19.031 1 95.31 132 ASP B CA 1
ATOM 3566 C C . ASP B 1 132 ? 12.023 29.812 17.516 1 95.31 132 ASP B C 1
ATOM 3568 O O . ASP B 1 132 ? 12.859 30.438 16.844 1 95.31 132 ASP B O 1
ATOM 3572 N N . GLY B 1 133 ? 11.07 29.125 16.953 1 94.44 133 GLY B N 1
ATOM 3573 C CA . GLY B 1 133 ? 10.781 29.266 15.531 1 94.44 133 GLY B CA 1
ATOM 3574 C C . GLY B 1 133 ? 11.305 28.109 14.703 1 94.44 133 GLY B C 1
ATOM 3575 O O . GLY B 1 133 ? 11.031 28.031 13.5 1 94.44 133 GLY B O 1
ATOM 3576 N N . ARG B 1 134 ? 12.156 27.188 15.328 1 96.31 134 ARG B N 1
ATOM 3577 C CA . ARG B 1 134 ? 12.562 26 14.602 1 96.31 134 ARG B CA 1
ATOM 3578 C C . ARG B 1 134 ? 11.352 25.125 14.25 1 96.31 134 ARG B C 1
ATOM 3580 O O . ARG B 1 134 ? 10.375 25.094 15 1 96.31 134 ARG B O 1
ATOM 3587 N N . TRP B 1 135 ? 11.375 24.484 13.078 1 97.06 135 TRP B N 1
ATOM 3588 C CA . TRP B 1 135 ? 10.234 23.656 12.703 1 97.06 135 TRP B CA 1
ATOM 3589 C C . TRP B 1 135 ? 10.695 22.422 11.93 1 97.06 135 TRP B C 1
ATOM 3591 O O . TRP B 1 135 ? 11.844 22.359 11.477 1 97.06 135 TRP B O 1
ATOM 3601 N N . TYR B 1 136 ? 9.867 21.391 11.898 1 97.06 136 TYR B N 1
ATOM 3602 C CA . TYR B 1 136 ? 10.039 20.188 11.109 1 97.06 136 TYR B CA 1
ATOM 3603 C C . TYR B 1 136 ? 8.711 19.703 10.555 1 97.06 136 TYR B C 1
ATOM 3605 O O . TYR B 1 136 ? 7.684 19.75 11.242 1 97.06 136 TYR B O 1
ATOM 3613 N N . ARG B 1 137 ? 8.766 19.328 9.352 1 96.12 137 ARG B N 1
ATOM 3614 C CA . ARG B 1 137 ? 7.582 18.781 8.695 1 96.12 137 ARG B CA 1
ATOM 3615 C C . ARG B 1 137 ? 7.887 17.453 8.039 1 96.12 137 ARG B C 1
ATOM 3617 O O . ARG B 1 137 ? 8.945 17.281 7.43 1 96.12 137 ARG B O 1
ATOM 3624 N N . TYR B 1 138 ? 7.039 16.484 8.25 1 96.12 138 TYR B N 1
ATOM 3625 C CA . TYR B 1 138 ? 7.152 15.25 7.48 1 96.12 138 TYR B CA 1
ATOM 3626 C C . TYR B 1 138 ? 6.797 15.477 6.016 1 96.12 138 TYR B C 1
ATOM 3628 O O . TYR B 1 138 ? 6.211 16.5 5.668 1 96.12 138 TYR B O 1
ATOM 3636 N N . PHE B 1 139 ? 7.125 14.539 5.164 1 92.38 139 PHE B N 1
ATOM 3637 C CA . PHE B 1 139 ? 6.859 14.703 3.74 1 92.38 139 PHE B CA 1
ATOM 3638 C C . PHE B 1 139 ? 5.363 14.617 3.459 1 92.38 139 PHE B C 1
ATOM 3640 O O . PHE B 1 139 ? 4.828 15.406 2.674 1 92.38 139 PHE B O 1
ATOM 3647 N N . GLY B 1 140 ? 4.723 13.625 4.215 1 92.19 140 GLY B N 1
ATOM 3648 C CA . GLY B 1 140 ? 3.281 13.516 4.066 1 92.19 140 GLY B CA 1
ATOM 3649 C C . GLY B 1 140 ? 2.855 13.109 2.668 1 92.19 140 GLY B C 1
ATOM 3650 O O . GLY B 1 140 ? 1.841 13.594 2.158 1 92.19 140 GLY B O 1
ATOM 3651 N N . GLU B 1 141 ? 3.602 12.305 2.02 1 90.62 141 GLU B N 1
ATOM 3652 C CA . GLU B 1 141 ? 3.355 12.023 0.607 1 90.62 141 GLU B CA 1
ATOM 3653 C C . GLU B 1 141 ? 2.965 10.562 0.394 1 90.62 141 GLU B C 1
ATOM 3655 O O . GLU B 1 141 ? 3.025 10.055 -0.729 1 90.62 141 GLU B O 1
ATOM 3660 N N . GLY B 1 142 ? 2.709 9.906 1.479 1 93.81 142 GLY B N 1
ATOM 3661 C CA . GLY B 1 142 ? 2.189 8.562 1.315 1 93.81 142 GLY B CA 1
ATOM 3662 C C . GLY B 1 142 ? 3.064 7.5 1.959 1 93.81 142 GLY B C 1
ATOM 3663 O O . GLY B 1 142 ? 4.066 7.82 2.604 1 93.81 142 GLY B O 1
ATOM 3664 N N . TYR B 1 143 ? 2.748 6.289 1.74 1 96 143 TYR B N 1
ATOM 3665 C CA . TYR B 1 143 ? 3.277 5.141 2.467 1 96 143 TYR B CA 1
ATOM 3666 C C . TYR B 1 143 ? 4.781 5.004 2.248 1 96 143 TYR B C 1
ATOM 3668 O O . TYR B 1 143 ? 5.543 4.859 3.207 1 96 143 TYR B O 1
ATOM 3676 N N . ILE B 1 144 ? 5.25 5.117 1.018 1 95.5 144 ILE B N 1
ATOM 3677 C CA . ILE B 1 144 ? 6.656 4.832 0.735 1 95.5 144 ILE B CA 1
ATOM 3678 C C . ILE B 1 144 ? 7.535 5.922 1.345 1 95.5 144 ILE B C 1
ATOM 3680 O O . ILE B 1 144 ? 8.75 5.75 1.469 1 95.5 144 ILE B O 1
ATOM 3684 N N . PHE B 1 145 ? 6.891 7.02 1.768 1 95.75 145 PHE B N 1
ATOM 3685 C CA . PHE B 1 145 ? 7.629 8.109 2.402 1 95.75 145 PHE B CA 1
ATOM 3686 C C . PHE B 1 145 ? 7.586 7.977 3.92 1 95.75 145 PHE B C 1
ATOM 3688 O O . PHE B 1 145 ? 7.961 8.906 4.641 1 95.75 145 PHE B O 1
ATOM 3695 N N . GLY B 1 146 ? 7.016 6.887 4.41 1 97.38 146 GLY B N 1
ATOM 3696 C CA . GLY B 1 146 ? 6.992 6.609 5.836 1 97.38 146 GLY B CA 1
ATOM 3697 C C . GLY B 1 146 ? 5.672 6.973 6.492 1 97.38 146 GLY B C 1
ATOM 3698 O O . GLY B 1 146 ? 5.555 6.945 7.719 1 97.38 146 GLY B O 1
ATOM 3699 N N . ASP B 1 147 ? 4.688 7.262 5.672 1 97.31 147 ASP B N 1
ATOM 3700 C CA . ASP B 1 147 ? 3.404 7.691 6.223 1 97.31 147 ASP B CA 1
ATOM 3701 C C . ASP B 1 147 ? 2.393 6.547 6.219 1 97.31 147 ASP B C 1
ATOM 3703 O O . ASP B 1 147 ? 2.34 5.758 5.273 1 97.31 147 ASP B O 1
ATOM 3707 N N . TRP B 1 148 ? 1.707 6.414 7.285 1 97.88 148 TRP B N 1
ATOM 3708 C CA . TRP B 1 148 ? 0.54 5.543 7.355 1 97.88 148 TRP B CA 1
ATOM 3709 C C . TRP B 1 148 ? -0.58 6.195 8.156 1 97.88 148 TRP B C 1
ATOM 3711 O O . TRP B 1 148 ? -0.338 6.754 9.234 1 97.88 148 TRP B O 1
ATOM 3721 N N . GLY B 1 149 ? -1.697 6.109 7.664 1 96.56 149 GLY B N 1
ATOM 3722 C CA . GLY B 1 149 ? -2.875 6.695 8.281 1 96.56 149 GLY B CA 1
ATOM 3723 C C . GLY B 1 149 ? -3.715 7.508 7.316 1 96.56 149 GLY B C 1
ATOM 3724 O O . GLY B 1 149 ? -3.299 7.758 6.184 1 96.56 149 GLY B O 1
ATOM 3725 N N . GLY B 1 150 ? -4.855 7.973 7.773 1 95.88 150 GLY B N 1
ATOM 3726 C CA . GLY B 1 150 ? -5.82 8.609 6.891 1 95.88 150 GLY B CA 1
ATOM 3727 C C . GLY B 1 150 ? -6.758 7.617 6.227 1 95.88 150 GLY B C 1
ATOM 3728 O O . GLY B 1 150 ? -6.637 6.406 6.426 1 95.88 150 GLY B O 1
ATOM 3729 N N . ALA B 1 151 ? -7.668 8.164 5.539 1 95.5 151 ALA B N 1
ATOM 3730 C CA . ALA B 1 151 ? -8.695 7.324 4.926 1 95.5 151 ALA B CA 1
ATOM 3731 C C . ALA B 1 151 ? -8.086 6.352 3.922 1 95.5 151 ALA B C 1
ATOM 3733 O O . ALA B 1 151 ? -8.531 5.203 3.814 1 95.5 151 ALA B O 1
ATOM 3734 N N . SER B 1 152 ? -7.117 6.773 3.203 1 94.69 152 SER B N 1
ATOM 3735 C CA . SER B 1 152 ? -6.5 5.934 2.184 1 94.69 152 SER B CA 1
ATOM 3736 C C . SER B 1 152 ? -5.906 4.672 2.795 1 94.69 152 SER B C 1
ATOM 3738 O O . SER B 1 152 ? -6.207 3.561 2.355 1 94.69 152 SER B O 1
ATOM 3740 N N . SER B 1 153 ? -5.086 4.812 3.852 1 97.5 153 SER B N 1
ATOM 3741 C CA . SER B 1 153 ? -4.477 3.664 4.516 1 97.5 153 SER B CA 1
ATOM 3742 C C . SER B 1 153 ? -5.531 2.787 5.184 1 97.5 153 SER B C 1
ATOM 3744 O O . SER B 1 153 ? -5.453 1.559 5.121 1 97.5 153 SER B O 1
ATOM 3746 N N . ILE B 1 154 ? -6.449 3.416 5.793 1 97.88 154 ILE B N 1
ATOM 3747 C CA . ILE B 1 154 ? -7.473 2.723 6.57 1 97.88 154 ILE B CA 1
ATOM 3748 C C . ILE B 1 154 ? -8.312 1.846 5.648 1 97.88 154 ILE B C 1
ATOM 3750 O O . ILE B 1 154 ? -8.531 0.665 5.93 1 97.88 154 ILE B O 1
ATOM 3754 N N . VAL B 1 155 ? -8.711 2.414 4.574 1 97.69 155 VAL B N 1
ATOM 3755 C CA . VAL B 1 155 ? -9.57 1.702 3.639 1 97.69 155 VAL B CA 1
ATOM 3756 C C . VAL B 1 155 ? -8.812 0.531 3.02 1 97.69 155 VAL B C 1
ATOM 3758 O O . VAL B 1 155 ? -9.383 -0.544 2.811 1 97.69 155 VAL B O 1
ATOM 3761 N N . GLN B 1 156 ? -7.574 0.724 2.686 1 97.75 156 GLN B N 1
ATOM 3762 C CA . GLN B 1 156 ? -6.758 -0.377 2.184 1 97.75 156 GLN B CA 1
ATOM 3763 C C . GLN B 1 156 ? -6.711 -1.528 3.186 1 97.75 156 GLN B C 1
ATOM 3765 O O . GLN B 1 156 ? -6.848 -2.693 2.807 1 97.75 156 GLN B O 1
ATOM 3770 N N . GLU B 1 157 ? -6.531 -1.174 4.465 1 98.56 157 GLU B N 1
ATOM 3771 C CA . GLU B 1 157 ? -6.492 -2.197 5.504 1 98.56 157 GLU B CA 1
ATOM 3772 C C . GLU B 1 157 ? -7.848 -2.889 5.652 1 98.56 157 GLU B C 1
ATOM 3774 O O . GLU B 1 157 ? -7.91 -4.094 5.895 1 98.56 157 GLU B O 1
ATOM 3779 N N . MET B 1 158 ? -8.883 -2.115 5.543 1 98.62 158 MET B N 1
ATOM 3780 C CA . MET B 1 158 ? -10.219 -2.689 5.637 1 98.62 158 MET B CA 1
ATOM 3781 C C . MET B 1 158 ? -10.469 -3.678 4.504 1 98.62 158 MET B C 1
ATOM 3783 O O . MET B 1 158 ? -10.961 -4.785 4.734 1 98.62 158 MET B O 1
ATOM 3787 N N . LEU B 1 159 ? -10.133 -3.285 3.311 1 98.25 159 LEU B N 1
ATOM 3788 C CA . LEU B 1 159 ? -10.305 -4.156 2.154 1 98.25 159 LEU B CA 1
ATOM 3789 C C . LEU B 1 159 ? -9.43 -5.395 2.268 1 98.25 159 LEU B C 1
ATOM 3791 O O . LEU B 1 159 ? -9.898 -6.52 2.066 1 98.25 159 LEU B O 1
ATOM 3795 N N . PHE B 1 160 ? -8.188 -5.184 2.627 1 98.62 160 PHE B N 1
ATOM 3796 C CA . PHE B 1 160 ? -7.242 -6.273 2.832 1 98.62 160 PHE B CA 1
ATOM 3797 C C . PHE B 1 160 ? -7.805 -7.301 3.807 1 98.62 160 PHE B C 1
ATOM 3799 O O . PHE B 1 160 ? -7.836 -8.492 3.504 1 98.62 160 PHE B O 1
ATOM 3806 N N . SER B 1 161 ? -8.266 -6.84 4.902 1 98.81 161 SER B N 1
ATOM 3807 C CA . SER B 1 161 ? -8.773 -7.707 5.961 1 98.81 161 SER B CA 1
ATOM 3808 C C . SER B 1 161 ? -10.07 -8.383 5.543 1 98.81 161 SER B C 1
ATOM 3810 O O . SER B 1 161 ? -10.305 -9.547 5.871 1 98.81 161 SER B O 1
ATOM 3812 N N . ALA B 1 162 ? -10.898 -7.68 4.832 1 98.75 162 ALA B N 1
ATOM 3813 C CA . ALA B 1 162 ? -12.172 -8.234 4.387 1 98.75 162 ALA B CA 1
ATOM 3814 C C . ALA B 1 162 ? -11.961 -9.367 3.387 1 98.75 162 ALA B C 1
ATOM 3816 O O . ALA B 1 162 ? -12.57 -10.43 3.502 1 98.75 162 ALA B O 1
ATOM 3817 N N . PHE B 1 163 ? -11.094 -9.164 2.451 1 98.44 163 PHE B N 1
ATOM 3818 C CA . PHE B 1 163 ? -10.805 -10.195 1.461 1 98.44 163 PHE B CA 1
ATOM 3819 C C . PHE B 1 163 ? -10.172 -11.414 2.119 1 98.44 163 PHE B C 1
ATOM 3821 O O . PHE B 1 163 ? -10.484 -12.555 1.755 1 98.44 163 PHE B O 1
ATOM 3828 N N . ARG B 1 164 ? -9.312 -11.164 3.115 1 98.5 164 ARG B N 1
ATOM 3829 C CA . ARG B 1 164 ? -8.68 -12.281 3.807 1 98.5 164 ARG B CA 1
ATOM 3830 C C . ARG B 1 164 ? -9.68 -13.016 4.695 1 98.5 164 ARG B C 1
ATOM 3832 O O . ARG B 1 164 ? -9.578 -14.234 4.867 1 98.5 164 ARG B O 1
ATOM 3839 N N . SER B 1 165 ? -10.562 -12.258 5.254 1 98.62 165 SER B N 1
ATOM 3840 C CA . SER B 1 165 ? -11.656 -12.898 5.977 1 98.62 165 SER B CA 1
ATOM 3841 C C . SER B 1 165 ? -12.461 -13.812 5.059 1 98.62 165 SER B C 1
ATOM 3843 O O . SER B 1 165 ? -12.844 -14.914 5.453 1 98.62 165 SER B O 1
ATOM 3845 N N . TYR B 1 166 ? -12.734 -13.414 3.857 1 98.12 166 TYR B N 1
ATOM 3846 C CA . TYR B 1 166 ? -13.492 -14.156 2.859 1 98.12 166 TYR B CA 1
ATOM 3847 C C . TYR B 1 166 ? -12.758 -15.43 2.451 1 98.12 166 TYR B C 1
ATOM 3849 O O . TYR B 1 166 ? -13.359 -16.5 2.391 1 98.12 166 TYR B O 1
ATOM 3857 N N . ASP B 1 167 ? -11.414 -15.32 2.203 1 97.44 167 ASP B N 1
ATOM 3858 C CA . ASP B 1 167 ? -10.75 -16.469 1.593 1 97.44 167 ASP B CA 1
ATOM 3859 C C . ASP B 1 167 ? -10.062 -17.328 2.65 1 97.44 167 ASP B C 1
ATOM 3861 O O . ASP B 1 167 ? -9.492 -18.375 2.332 1 97.44 167 ASP B O 1
ATOM 3865 N N . GLY B 1 168 ? -10.039 -16.859 3.883 1 97.38 168 GLY B N 1
ATOM 3866 C CA . GLY B 1 168 ? -9.578 -17.703 4.973 1 97.38 168 GLY B CA 1
ATOM 3867 C C . GLY B 1 168 ? -8.133 -17.453 5.359 1 97.38 168 GLY B C 1
ATOM 3868 O O . GLY B 1 168 ? -7.613 -18.078 6.281 1 97.38 168 GLY B O 1
ATOM 3869 N N . ARG B 1 169 ? -7.469 -16.469 4.75 1 97.56 169 ARG B N 1
ATOM 3870 C CA . ARG B 1 169 ? -6.07 -16.188 5.062 1 97.56 169 ARG B CA 1
ATOM 3871 C C . ARG B 1 169 ? -5.949 -15.32 6.312 1 97.56 169 ARG B C 1
ATOM 3873 O O . ARG B 1 169 ? -4.859 -15.164 6.863 1 97.56 169 ARG B O 1
ATOM 3880 N N . GLY B 1 170 ? -7.082 -14.773 6.727 1 97.69 170 GLY B N 1
ATOM 3881 C CA . GLY B 1 170 ? -7.09 -13.922 7.902 1 97.69 170 GLY B CA 1
ATOM 3882 C C . GLY B 1 170 ? -8.203 -14.25 8.875 1 97.69 170 GLY B C 1
ATOM 3883 O O . GLY B 1 170 ? -8.992 -15.172 8.633 1 97.69 170 GLY B O 1
ATOM 3884 N N . GLU B 1 171 ? -8.273 -13.508 9.977 1 97.88 171 GLU B N 1
ATOM 3885 C CA . GLU B 1 171 ? -9.312 -13.664 10.992 1 97.88 171 GLU B CA 1
ATOM 3886 C C . GLU B 1 171 ? -10.68 -13.258 10.453 1 97.88 171 GLU B C 1
ATOM 3888 O O . GLU B 1 171 ? -10.781 -12.32 9.664 1 97.88 171 GLU B O 1
ATOM 3893 N N . LYS B 1 172 ? -11.664 -14.023 10.852 1 98.31 172 LYS B N 1
ATOM 3894 C CA . LYS B 1 172 ? -13.016 -13.586 10.531 1 98.31 172 LYS B CA 1
ATOM 3895 C C . LYS B 1 172 ? -13.305 -12.211 11.117 1 98.31 172 LYS B C 1
ATOM 3897 O O . LYS B 1 172 ? -12.906 -11.914 12.25 1 98.31 172 LYS B O 1
ATOM 3902 N N . THR B 1 173 ? -14.008 -11.367 10.383 1 98.81 17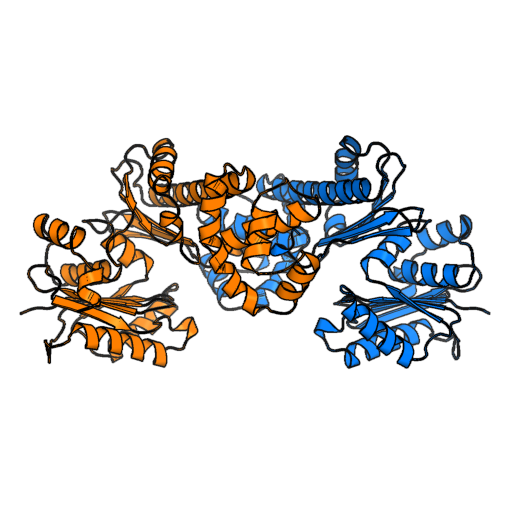3 THR B N 1
ATOM 3903 C CA . THR B 1 173 ? -14.289 -9.984 10.781 1 98.81 173 THR B CA 1
ATOM 3904 C C . THR B 1 173 ? -15.609 -9.516 10.188 1 98.81 173 THR B C 1
ATOM 3906 O O . THR B 1 173 ? -16 -9.938 9.094 1 98.81 173 THR B O 1
ATOM 3909 N N . VAL B 1 174 ? -16.234 -8.586 10.844 1 98.69 174 VAL B N 1
ATOM 3910 C CA . VAL B 1 174 ? -17.5 -8.031 10.367 1 98.69 174 VAL B CA 1
ATOM 3911 C C . VAL B 1 174 ? -17.25 -7.152 9.148 1 98.69 174 VAL B C 1
ATOM 3913 O O . VAL B 1 174 ? -18.172 -6.871 8.383 1 98.69 174 VAL B O 1
ATOM 3916 N N . LEU B 1 175 ? -16 -6.727 8.977 1 98.75 175 LEU B N 1
ATOM 3917 C CA . LEU B 1 175 ? -15.633 -5.934 7.809 1 98.75 175 LEU B CA 1
ATOM 3918 C C . LEU B 1 175 ? -15.977 -6.676 6.52 1 98.75 175 LEU B C 1
ATOM 3920 O O . LEU B 1 175 ? -16.25 -6.047 5.492 1 98.75 175 LEU B O 1
ATOM 3924 N N . GLU B 1 176 ? -15.922 -8.023 6.562 1 98.62 176 GLU B N 1
ATOM 3925 C CA . GLU B 1 176 ? -16.25 -8.828 5.387 1 98.62 176 GLU B CA 1
ATOM 3926 C C . GLU B 1 176 ? -17.625 -8.461 4.836 1 98.62 176 GLU B C 1
ATOM 3928 O O . GLU B 1 176 ? -17.75 -8.094 3.664 1 98.62 176 GLU B O 1
ATOM 3933 N N . GLU B 1 177 ? -18.594 -8.43 5.691 1 98.31 177 GLU B N 1
ATOM 3934 C CA . GLU B 1 177 ? -19.969 -8.125 5.281 1 98.31 177 GLU B CA 1
ATOM 3935 C C . GLU B 1 177 ? -20.141 -6.629 5.031 1 98.31 177 GLU B C 1
ATOM 3937 O O . GLU B 1 177 ? -20.859 -6.227 4.109 1 98.31 177 GLU B O 1
ATOM 3942 N N . MET B 1 178 ? -19.516 -5.777 5.797 1 98.25 178 MET B N 1
ATOM 3943 C CA . MET B 1 178 ? -19.656 -4.328 5.68 1 98.25 178 MET B CA 1
ATOM 3944 C C . MET B 1 178 ? -19.156 -3.842 4.328 1 98.25 178 MET B C 1
ATOM 3946 O O . MET B 1 178 ? -19.781 -2.998 3.689 1 98.25 178 MET B O 1
ATOM 3950 N N . VAL B 1 179 ? -18.031 -4.402 3.883 1 98 179 VAL B N 1
ATOM 3951 C CA . VAL B 1 179 ? -17.438 -4.008 2.609 1 98 179 VAL B CA 1
ATOM 3952 C C . VAL B 1 179 ? -18.344 -4.438 1.461 1 98 179 VAL B C 1
ATOM 3954 O O . VAL B 1 179 ? -18.594 -3.658 0.538 1 98 179 VAL B O 1
ATOM 3957 N N . LEU B 1 180 ? -18.812 -5.652 1.548 1 97.62 180 LEU B N 1
ATOM 3958 C CA . LEU B 1 180 ? -19.719 -6.145 0.517 1 97.62 180 LEU B CA 1
ATOM 3959 C C . LEU B 1 180 ? -20.969 -5.27 0.423 1 97.62 180 LEU B C 1
ATOM 3961 O O . LEU B 1 180 ? -21.391 -4.895 -0.674 1 97.62 180 LEU B O 1
ATOM 3965 N N . SER B 1 181 ? -21.547 -4.957 1.589 1 97.69 181 SER B N 1
ATOM 3966 C CA . SER B 1 181 ? -22.75 -4.141 1.659 1 97.69 181 SER B CA 1
ATOM 3967 C C . SER B 1 181 ? -22.484 -2.729 1.142 1 97.69 181 SER B C 1
ATOM 3969 O O . SER B 1 181 ? -23.328 -2.156 0.438 1 97.69 181 SER B O 1
ATOM 3971 N N . PHE B 1 182 ? -21.406 -2.141 1.485 1 97.56 182 PHE B N 1
ATOM 3972 C CA . PHE B 1 182 ? -21.047 -0.79 1.068 1 97.56 182 PHE B CA 1
ATOM 3973 C C . PHE B 1 182 ? -21.031 -0.681 -0.452 1 97.56 182 PHE B C 1
ATOM 3975 O O . PHE B 1 182 ? -21.5 0.306 -1.016 1 97.56 182 PHE B O 1
ATOM 3982 N N . PHE B 1 183 ? -20.5 -1.737 -1.114 1 96.5 183 PHE B N 1
ATOM 3983 C CA . PHE B 1 183 ? -20.359 -1.697 -2.566 1 96.5 183 PHE B CA 1
ATOM 3984 C C . PHE B 1 183 ? -21.625 -2.246 -3.236 1 96.5 183 PHE B C 1
ATOM 3986 O O . PHE B 1 183 ? -21.75 -2.174 -4.461 1 96.5 183 PHE B O 1
ATOM 3993 N N . GLY B 1 184 ? -22.5 -2.857 -2.48 1 96.25 184 GLY B N 1
ATOM 3994 C CA . GLY B 1 184 ? -23.719 -3.426 -3.014 1 96.25 184 GLY B CA 1
ATOM 3995 C C . GLY B 1 184 ? -23.484 -4.648 -3.879 1 96.25 184 GLY B C 1
ATOM 3996 O O . GLY B 1 184 ? -24.156 -4.828 -4.902 1 96.25 184 GLY B O 1
ATOM 3997 N N . GLU B 1 185 ? -22.5 -5.398 -3.549 1 95.19 185 GLU B N 1
ATOM 3998 C CA . GLU B 1 185 ? -22.188 -6.594 -4.32 1 95.19 185 GLU B CA 1
ATOM 3999 C C . GLU B 1 185 ? -22.688 -7.855 -3.617 1 95.19 185 GLU B C 1
ATOM 4001 O O . GLU B 1 185 ? -22.859 -7.859 -2.396 1 95.19 185 GLU B O 1
ATOM 4006 N N . LYS B 1 186 ? -22.922 -8.891 -4.352 1 94.69 186 LYS B N 1
ATOM 4007 C CA . LYS B 1 186 ? -23.5 -10.125 -3.826 1 94.69 186 LYS B CA 1
ATOM 4008 C C . LYS B 1 186 ? -22.422 -11.031 -3.236 1 94.69 186 LYS B C 1
ATOM 4010 O O . LYS B 1 186 ? -22.688 -11.812 -2.328 1 94.69 186 LYS B O 1
ATOM 4015 N N . ASP B 1 187 ? -21.266 -10.984 -3.836 1 96.06 187 ASP B N 1
ATOM 4016 C CA . ASP B 1 187 ? -20.172 -11.836 -3.361 1 96.06 187 ASP B CA 1
ATOM 4017 C C . ASP B 1 187 ? -18.812 -11.227 -3.701 1 96.06 187 ASP B C 1
ATOM 4019 O O . ASP B 1 187 ? -18.734 -10.18 -4.34 1 96.06 187 ASP B O 1
ATOM 4023 N N . TYR B 1 188 ? -17.781 -11.82 -3.205 1 96.06 188 TYR B N 1
ATOM 4024 C CA . TYR B 1 188 ? -16.438 -11.242 -3.281 1 96.06 188 TYR B CA 1
ATOM 4025 C C . TYR B 1 188 ? -15.844 -11.43 -4.672 1 96.06 188 TYR B C 1
ATOM 4027 O O . TYR B 1 188 ? -14.898 -10.727 -5.051 1 96.06 188 TYR B O 1
ATOM 4035 N N . ILE B 1 189 ? -16.312 -12.383 -5.469 1 93.75 189 ILE B N 1
ATOM 4036 C CA . ILE B 1 189 ? -15.867 -12.539 -6.848 1 93.75 189 ILE B CA 1
ATOM 4037 C C . ILE B 1 189 ? -16.297 -11.336 -7.672 1 93.75 189 ILE B C 1
ATOM 4039 O O . ILE B 1 189 ? -15.492 -10.727 -8.383 1 93.75 189 ILE B O 1
ATOM 4043 N N . ASN B 1 190 ? -17.562 -11.023 -7.488 1 94.06 190 ASN B N 1
ATOM 4044 C CA . ASN B 1 190 ? -18.078 -9.859 -8.195 1 94.06 190 ASN B CA 1
ATOM 4045 C C . ASN B 1 190 ? -17.438 -8.562 -7.707 1 94.06 190 ASN B C 1
ATOM 4047 O O . ASN B 1 190 ? -17.156 -7.664 -8.5 1 94.06 190 ASN B O 1
ATOM 4051 N N . LEU B 1 191 ? -17.219 -8.469 -6.414 1 95.38 191 LEU B N 1
ATOM 4052 C CA . LEU B 1 191 ? -16.562 -7.289 -5.863 1 95.38 191 LEU B CA 1
ATOM 4053 C C . LEU B 1 191 ? -15.148 -7.148 -6.418 1 95.38 191 LEU B C 1
ATOM 4055 O O . LEU B 1 191 ? -14.734 -6.055 -6.809 1 95.38 191 LEU B O 1
ATOM 4059 N N . ALA B 1 192 ? -14.422 -8.234 -6.477 1 94.38 192 ALA B N 1
ATOM 4060 C CA . ALA B 1 192 ? -13.055 -8.219 -6.992 1 94.38 192 ALA B CA 1
ATOM 4061 C C . ALA B 1 192 ? -13.023 -7.742 -8.445 1 94.38 192 ALA B C 1
ATOM 4063 O O . ALA B 1 192 ? -12.18 -6.922 -8.812 1 94.38 192 ALA B O 1
ATOM 4064 N N . LYS B 1 193 ? -13.93 -8.234 -9.203 1 91.38 193 LYS B N 1
ATOM 4065 C CA . LYS B 1 193 ? -14.023 -7.828 -10.602 1 91.38 193 LYS B CA 1
ATOM 4066 C C . LYS B 1 193 ? -14.258 -6.324 -10.727 1 91.38 193 LYS B C 1
ATOM 4068 O O . LYS B 1 193 ? -13.602 -5.648 -11.516 1 91.38 193 LYS B O 1
ATOM 4073 N N . ARG B 1 194 ? -15.172 -5.902 -9.938 1 92.5 194 ARG B N 1
ATOM 4074 C CA . ARG B 1 194 ? -15.523 -4.488 -9.945 1 92.5 194 ARG B CA 1
ATOM 4075 C C . ARG B 1 194 ? -14.328 -3.621 -9.578 1 92.5 194 ARG B C 1
ATOM 4077 O O . ARG B 1 194 ? -14.031 -2.637 -10.258 1 92.5 194 ARG B O 1
ATOM 4084 N N . LEU B 1 195 ? -13.602 -3.977 -8.492 1 92.81 195 LEU B N 1
ATOM 4085 C CA . LEU B 1 195 ? -12.461 -3.203 -8.023 1 92.81 195 LEU B CA 1
ATOM 4086 C C . LEU B 1 195 ? -11.305 -3.281 -9.008 1 92.81 195 LEU B C 1
ATOM 4088 O O . LEU B 1 195 ? -10.555 -2.318 -9.172 1 92.81 195 LEU B O 1
ATOM 4092 N N . TYR B 1 196 ? -11.156 -4.387 -9.625 1 89.44 196 TYR B N 1
ATOM 4093 C CA . TYR B 1 196 ? -10.039 -4.613 -10.531 1 89.44 196 TYR B CA 1
ATOM 4094 C C . TYR B 1 196 ? -10.219 -3.816 -11.82 1 89.44 196 TYR B C 1
ATOM 4096 O O . TYR B 1 196 ? -9.281 -3.18 -12.297 1 89.44 196 TYR B O 1
ATOM 4104 N N . TYR B 1 197 ? -11.383 -3.811 -12.367 1 86.31 197 TYR B N 1
ATOM 4105 C CA . TYR B 1 197 ? -11.594 -3.24 -13.695 1 86.31 197 TYR B CA 1
ATOM 4106 C C . TYR B 1 197 ? -11.953 -1.762 -13.594 1 86.31 197 TYR B C 1
ATOM 4108 O O . TYR B 1 197 ? -11.906 -1.038 -14.594 1 86.31 197 TYR B O 1
ATOM 4116 N N . ASN B 1 198 ? -12.336 -1.333 -12.438 1 87.19 198 ASN B N 1
ATOM 4117 C CA . ASN B 1 198 ? -12.766 0.054 -12.281 1 87.19 198 ASN B CA 1
ATOM 4118 C C . ASN B 1 198 ? -11.914 0.787 -11.25 1 87.19 198 ASN B C 1
ATOM 4120 O O . ASN B 1 198 ? -12.289 0.878 -10.078 1 87.19 198 ASN B O 1
ATOM 4124 N N . SER B 1 199 ? -10.945 1.467 -11.711 1 79.69 199 SER B N 1
ATOM 4125 C CA . SER B 1 199 ? -10.008 2.137 -10.82 1 79.69 199 SER B CA 1
ATOM 4126 C C . SER B 1 199 ? -10.68 3.281 -10.07 1 79.69 199 SER B C 1
ATOM 4128 O O . SER B 1 199 ? -10.242 3.658 -8.977 1 79.69 199 SER B O 1
ATOM 4130 N N . SER B 1 200 ? -11.711 3.818 -10.672 1 81.94 200 SER B N 1
ATOM 4131 C CA . SER B 1 200 ? -12.43 4.926 -10.055 1 81.94 200 SER B CA 1
ATOM 4132 C C . SER B 1 200 ? -13.133 4.477 -8.773 1 81.94 200 SER B C 1
ATOM 4134 O O . SER B 1 200 ? -13.508 5.309 -7.941 1 81.94 200 SER B O 1
ATOM 4136 N N . GLU B 1 201 ? -13.289 3.191 -8.664 1 83.62 201 GLU B N 1
ATOM 4137 C CA . GLU B 1 201 ? -13.961 2.645 -7.488 1 83.62 201 GLU B CA 1
ATOM 4138 C C . GLU B 1 201 ? -13.148 2.885 -6.223 1 83.62 201 GLU B C 1
ATOM 4140 O O . GLU B 1 201 ? -13.695 2.883 -5.117 1 83.62 201 GLU B O 1
ATOM 4145 N N . TYR B 1 202 ? -11.914 3.08 -6.418 1 80.25 202 TYR B N 1
ATOM 4146 C CA . TYR B 1 202 ? -11.086 3.324 -5.242 1 80.25 202 TYR B CA 1
ATOM 4147 C C . TYR B 1 202 ? -11.477 4.633 -4.562 1 80.25 202 TYR B C 1
ATOM 4149 O O . TYR B 1 202 ? -11.461 4.727 -3.332 1 80.25 202 TYR B O 1
ATOM 4157 N N . HIS B 1 203 ? -11.797 5.598 -5.324 1 83.75 203 HIS B N 1
ATOM 4158 C CA . HIS B 1 203 ? -12.25 6.855 -4.746 1 83.75 203 HIS B CA 1
ATOM 4159 C C . HIS B 1 203 ? -13.523 6.664 -3.938 1 83.75 203 HIS B C 1
ATOM 4161 O O . HIS B 1 203 ? -13.688 7.258 -2.867 1 83.75 203 HIS B O 1
ATOM 4167 N N . ARG B 1 204 ? -14.352 5.84 -4.492 1 88.06 204 ARG B N 1
ATOM 4168 C CA . ARG B 1 204 ? -15.578 5.508 -3.775 1 88.06 204 ARG B CA 1
ATOM 4169 C C . ARG B 1 204 ? -15.273 4.754 -2.484 1 88.06 204 ARG B C 1
ATOM 4171 O O . ARG B 1 204 ? -15.953 4.941 -1.474 1 88.06 204 ARG B O 1
ATOM 4178 N N . ALA B 1 205 ? -14.25 4.016 -2.508 1 92.69 205 ALA B N 1
ATOM 4179 C CA . ALA B 1 205 ? -13.883 3.174 -1.374 1 92.69 205 ALA B CA 1
ATOM 4180 C C . ALA B 1 205 ? -13.484 4.02 -0.168 1 92.69 205 ALA B C 1
ATOM 4182 O O . ALA B 1 205 ? -13.578 3.566 0.975 1 92.69 205 ALA B O 1
ATOM 4183 N N . LEU B 1 206 ? -13.086 5.227 -0.402 1 91 206 LEU B N 1
ATOM 4184 C CA . LEU B 1 206 ? -12.688 6.102 0.694 1 91 206 LEU B CA 1
ATOM 4185 C C . LEU B 1 206 ? -13.844 6.32 1.664 1 91 206 LEU B C 1
ATOM 4187 O O . LEU B 1 206 ? -13.625 6.586 2.848 1 91 206 LEU B O 1
ATOM 4191 N N . GLY B 1 207 ? -15.039 6.18 1.184 1 92.94 207 GLY B N 1
ATOM 4192 C CA . GLY B 1 207 ? -16.234 6.312 2.004 1 92.94 207 GLY B CA 1
ATOM 4193 C C . GLY B 1 207 ? -16.375 5.203 3.029 1 92.94 207 GLY B C 1
ATOM 4194 O O . GLY B 1 207 ? -17.188 5.305 3.951 1 92.94 207 GLY B O 1
ATOM 4195 N N . LEU B 1 208 ? -15.531 4.215 2.941 1 95.94 208 LEU B N 1
ATOM 4196 C CA . LEU B 1 208 ? -15.531 3.098 3.879 1 95.94 208 LEU B CA 1
ATOM 4197 C C . LEU B 1 208 ? -14.93 3.512 5.219 1 95.94 208 LEU B C 1
ATOM 4199 O O . LEU B 1 208 ? -15.203 2.883 6.246 1 95.94 208 LEU B O 1
ATOM 4203 N N . ALA B 1 209 ? -14.141 4.512 5.254 1 96.5 209 ALA B N 1
ATOM 4204 C CA . ALA B 1 209 ? -13.289 4.832 6.395 1 96.5 209 ALA B CA 1
ATOM 4205 C C . ALA B 1 209 ? -14.117 5.062 7.652 1 96.5 209 ALA B C 1
ATOM 4207 O O . ALA B 1 209 ? -13.828 4.5 8.711 1 96.5 209 ALA B O 1
ATOM 4208 N N . PRO B 1 210 ? -15.266 5.812 7.539 1 95.81 210 PRO B N 1
ATOM 4209 C CA . PRO B 1 210 ? -16.062 6.023 8.758 1 95.81 210 PRO B CA 1
ATOM 4210 C C . PRO B 1 210 ? -16.656 4.73 9.305 1 95.81 210 PRO B C 1
ATOM 4212 O O . PRO B 1 210 ? -16.891 4.613 10.508 1 95.81 210 PRO B O 1
ATOM 4215 N N . LEU B 1 211 ? -16.844 3.773 8.477 1 97.69 211 LEU B N 1
ATOM 4216 C CA . LEU B 1 211 ? -17.484 2.52 8.867 1 97.69 211 LEU B CA 1
ATOM 4217 C C . LEU B 1 211 ? -16.547 1.696 9.75 1 97.69 211 LEU B C 1
ATOM 4219 O O . LEU B 1 211 ? -17 0.78 10.445 1 97.69 211 LEU B O 1
ATOM 4223 N N . LEU B 1 212 ? -15.273 2.008 9.727 1 98.5 212 LEU B N 1
ATOM 4224 C CA . LEU B 1 212 ? -14.336 1.343 10.625 1 98.5 212 LEU B CA 1
ATOM 4225 C C . LEU B 1 212 ? -14.781 1.478 12.078 1 98.5 212 LEU B C 1
ATOM 4227 O O . LEU B 1 212 ? -14.719 0.513 12.844 1 98.5 212 LEU B O 1
ATOM 4231 N N . PHE B 1 213 ? -15.203 2.617 12.469 1 98.31 213 PHE B N 1
ATOM 4232 C CA . PHE B 1 213 ? -15.539 2.904 13.852 1 98.31 213 PHE B CA 1
ATOM 4233 C C . PHE B 1 213 ? -16.844 2.223 14.242 1 98.31 213 PHE B C 1
ATOM 4235 O O . PHE B 1 213 ? -17.062 1.896 15.406 1 98.31 213 PHE B O 1
ATOM 4242 N N . GLU B 1 214 ? -17.75 1.969 13.25 1 98.25 214 GLU B N 1
ATOM 4243 C CA . GLU B 1 214 ? -18.938 1.148 13.508 1 98.25 214 GLU B CA 1
ATOM 4244 C C . GLU B 1 214 ? -18.547 -0.289 13.844 1 98.25 214 GLU B C 1
ATOM 4246 O O . GLU B 1 214 ? -19.109 -0.899 14.742 1 98.25 214 GLU B O 1
ATOM 4251 N N . ALA B 1 215 ? -17.578 -0.801 13.117 1 98.62 215 ALA B N 1
ATOM 4252 C CA . ALA B 1 215 ? -17.094 -2.148 13.383 1 98.62 215 ALA B CA 1
ATOM 4253 C C . ALA B 1 215 ? -16.453 -2.236 14.766 1 98.62 215 ALA B C 1
ATOM 4255 O O . ALA B 1 215 ? -16.609 -3.246 15.461 1 98.62 215 ALA B O 1
ATOM 4256 N N . VAL B 1 216 ? -15.742 -1.22 15.188 1 98.44 216 VAL B N 1
ATOM 4257 C CA . VAL B 1 216 ? -15.133 -1.166 16.516 1 98.44 216 VAL B CA 1
ATOM 4258 C C . VAL B 1 216 ? -16.219 -1.199 17.578 1 98.44 216 VAL B C 1
ATOM 4260 O O . VAL B 1 216 ? -16.094 -1.919 18.578 1 98.44 216 VAL B O 1
ATOM 4263 N N . LYS B 1 217 ? -17.281 -0.458 17.344 1 97.94 217 LYS B N 1
ATOM 4264 C CA . LYS B 1 217 ? -18.391 -0.431 18.281 1 97.94 217 LYS B CA 1
ATOM 4265 C C . LYS B 1 217 ? -19 -1.822 18.453 1 97.94 217 LYS B C 1
ATOM 4267 O O . LYS B 1 217 ? -19.484 -2.156 19.547 1 97.94 217 LYS B O 1
ATOM 4272 N N . MET B 1 218 ? -18.891 -2.6 17.469 1 98.12 218 MET B N 1
ATOM 4273 C CA . MET B 1 218 ? -19.438 -3.953 17.484 1 98.12 218 MET B CA 1
ATOM 4274 C C . MET B 1 218 ? -18.453 -4.922 18.141 1 98.12 218 MET B C 1
ATOM 4276 O O . MET B 1 218 ? -18.734 -6.117 18.25 1 98.12 218 MET B O 1
ATOM 4280 N N . GLY B 1 219 ? -17.266 -4.445 18.5 1 98.19 219 GLY B N 1
ATOM 4281 C CA . GLY B 1 219 ? -16.297 -5.266 19.188 1 98.19 219 GLY B CA 1
ATOM 4282 C C . GLY B 1 219 ? -15.438 -6.098 18.266 1 98.19 219 GLY B C 1
ATOM 4283 O O . GLY B 1 219 ? -14.836 -7.09 18.688 1 98.19 219 GLY B O 1
ATOM 4284 N N . ASP B 1 220 ? -15.359 -5.742 17.016 1 98.69 220 ASP B N 1
ATOM 4285 C CA . ASP B 1 220 ? -14.586 -6.504 16.047 1 98.69 220 ASP B CA 1
ATOM 4286 C C . ASP B 1 220 ? -13.086 -6.352 16.297 1 98.69 220 ASP B C 1
ATOM 4288 O O . ASP B 1 220 ? -12.547 -5.242 16.234 1 98.69 220 ASP B O 1
ATOM 4292 N N . LYS B 1 221 ? -12.383 -7.438 16.469 1 98.75 221 LYS B N 1
ATOM 4293 C CA . LYS B 1 221 ? -10.977 -7.414 16.875 1 98.75 221 LYS B CA 1
ATOM 4294 C C . LYS B 1 221 ? -10.086 -6.875 15.758 1 98.75 221 LYS B C 1
ATOM 4296 O O . LYS B 1 221 ? -9.102 -6.188 16.031 1 98.75 221 LYS B O 1
ATOM 4301 N N . VAL B 1 222 ? -10.438 -7.191 14.508 1 98.81 222 VAL B N 1
ATOM 4302 C CA . VAL B 1 222 ? -9.648 -6.723 13.375 1 98.81 222 VAL B CA 1
ATOM 4303 C C . VAL B 1 222 ? -9.773 -5.207 13.25 1 98.81 222 VAL B C 1
ATOM 4305 O O . VAL B 1 222 ? -8.773 -4.508 13.086 1 98.81 222 VAL B O 1
ATOM 4308 N N . ALA B 1 223 ? -10.953 -4.699 13.375 1 98.81 223 ALA B N 1
ATOM 4309 C CA . ALA B 1 223 ? -11.195 -3.262 13.312 1 98.81 223 ALA B CA 1
ATOM 4310 C C . ALA B 1 223 ? -10.484 -2.537 14.453 1 98.81 223 ALA B C 1
ATOM 4312 O O . ALA B 1 223 ? -9.898 -1.472 14.25 1 98.81 223 ALA B O 1
ATOM 4313 N N . ILE B 1 224 ? -10.516 -3.123 15.609 1 98.75 224 ILE B N 1
ATOM 4314 C CA . ILE B 1 224 ? -9.875 -2.539 16.781 1 98.75 224 ILE B CA 1
ATOM 4315 C C . ILE B 1 224 ? -8.367 -2.422 16.547 1 98.75 224 ILE B C 1
ATOM 4317 O O . ILE B 1 224 ? -7.762 -1.397 16.875 1 98.75 224 ILE B O 1
ATOM 4321 N N . ARG B 1 225 ? -7.77 -3.404 15.945 1 98.75 225 ARG B N 1
ATOM 4322 C CA . ARG B 1 225 ? -6.34 -3.373 15.664 1 98.75 225 ARG B CA 1
ATOM 4323 C C . ARG B 1 225 ? -6.004 -2.266 14.672 1 98.75 225 ARG B C 1
ATOM 4325 O O . ARG B 1 225 ? -4.945 -1.641 14.766 1 98.75 225 ARG B O 1
ATOM 4332 N N . ILE B 1 226 ? -6.895 -2.033 13.703 1 98.75 226 ILE B N 1
ATOM 4333 C CA . ILE B 1 226 ? -6.664 -0.961 12.742 1 98.75 226 ILE B CA 1
ATOM 4334 C C . ILE B 1 226 ? -6.699 0.388 13.453 1 98.75 226 ILE B C 1
ATOM 4336 O O . ILE B 1 226 ? -5.844 1.245 13.219 1 98.75 226 ILE B O 1
ATOM 4340 N N . VAL B 1 227 ? -7.605 0.58 14.391 1 98.69 227 VAL B N 1
ATOM 4341 C CA . VAL B 1 227 ? -7.723 1.831 15.133 1 98.69 227 VAL B CA 1
ATOM 4342 C C . VAL B 1 227 ? -6.523 1.989 16.078 1 98.69 227 VAL B C 1
ATOM 4344 O O . VAL B 1 227 ? -6.012 3.096 16.25 1 98.69 227 VAL B O 1
ATOM 4347 N N . GLU B 1 228 ? -6.102 0.884 16.656 1 98.75 228 GLU B N 1
ATOM 4348 C CA . GLU B 1 228 ? -4.898 0.929 17.484 1 98.75 228 GLU B CA 1
ATOM 4349 C C . GLU B 1 228 ? -3.695 1.411 16.688 1 98.75 228 GLU B C 1
ATOM 4351 O O . GLU B 1 228 ? -2.861 2.162 17.203 1 98.75 228 GLU B O 1
ATOM 4356 N N . ARG B 1 229 ? -3.658 1.015 15.453 1 98.69 229 ARG B N 1
ATOM 4357 C CA . ARG B 1 229 ? -2.559 1.472 14.609 1 98.69 229 ARG B CA 1
ATOM 4358 C C . ARG B 1 229 ? -2.68 2.963 14.312 1 98.69 229 ARG B C 1
ATOM 4360 O O . ARG B 1 229 ? -1.673 3.668 14.227 1 98.69 229 ARG B O 1
ATOM 4367 N N . ILE B 1 230 ? -3.889 3.486 14.125 1 98.62 230 ILE B N 1
ATOM 4368 C CA . ILE B 1 230 ? -4.117 4.918 13.969 1 98.62 230 ILE B CA 1
ATOM 4369 C C . ILE B 1 230 ? -3.525 5.668 15.156 1 98.62 230 ILE B C 1
ATOM 4371 O O . ILE B 1 230 ? -2.789 6.645 14.984 1 98.62 230 ILE B O 1
ATOM 4375 N N . VAL B 1 231 ? -3.809 5.129 16.344 1 98.75 231 VAL B N 1
ATOM 4376 C CA . VAL B 1 231 ? -3.328 5.742 17.578 1 98.75 231 VAL B CA 1
ATOM 4377 C C . VAL B 1 231 ? -1.806 5.66 17.641 1 98.75 231 VAL B C 1
ATOM 4379 O O . VAL B 1 231 ? -1.134 6.656 17.906 1 98.75 231 VAL B O 1
ATOM 4382 N N . ASP B 1 232 ? -1.298 4.5 17.344 1 98.75 232 ASP B N 1
ATOM 4383 C CA . ASP B 1 232 ? 0.146 4.293 17.406 1 98.75 232 ASP B CA 1
ATOM 4384 C C . ASP B 1 232 ? 0.875 5.246 16.453 1 98.75 232 ASP B C 1
ATOM 4386 O O . ASP B 1 232 ? 1.879 5.852 16.828 1 98.75 232 ASP B O 1
ATOM 4390 N N . GLU B 1 233 ? 0.364 5.363 15.25 1 98.69 233 GLU B N 1
ATOM 4391 C CA . GLU B 1 233 ? 0.996 6.215 14.25 1 98.69 233 GLU B CA 1
ATOM 4392 C C . GLU B 1 233 ? 0.932 7.684 14.656 1 98.69 233 GLU B C 1
ATOM 4394 O O . GLU B 1 233 ? 1.872 8.445 14.414 1 98.69 233 GLU B O 1
ATOM 4399 N N . THR B 1 234 ? -0.168 8.094 15.234 1 98.75 234 THR B N 1
ATOM 4400 C CA . THR B 1 234 ? -0.303 9.461 15.734 1 98.75 234 THR B CA 1
ATOM 4401 C C . THR B 1 234 ? 0.71 9.734 16.844 1 98.75 234 THR B C 1
ATOM 4403 O O . THR B 1 234 ? 1.407 10.75 16.812 1 98.75 234 THR B O 1
ATOM 4406 N N . VAL B 1 235 ? 0.825 8.797 17.734 1 98.75 235 VAL B N 1
ATOM 4407 C CA . VAL B 1 235 ? 1.691 8.938 18.906 1 98.75 235 VAL B CA 1
ATOM 4408 C C . VAL B 1 235 ? 3.152 8.961 18.469 1 98.75 235 VAL B C 1
ATOM 4410 O O . VAL B 1 235 ? 3.926 9.812 18.906 1 98.75 235 VAL B O 1
ATOM 4413 N N . ILE B 1 236 ? 3.502 8.078 17.578 1 98.44 236 ILE B N 1
ATOM 4414 C CA . ILE B 1 236 ? 4.879 7.988 17.094 1 98.44 236 ILE B CA 1
ATOM 4415 C C . ILE B 1 236 ? 5.27 9.289 16.406 1 98.44 236 ILE B C 1
ATOM 4417 O O . ILE B 1 236 ? 6.352 9.828 16.641 1 98.44 236 ILE B O 1
ATOM 4421 N N . SER B 1 237 ? 4.422 9.805 15.594 1 98.62 237 SER B N 1
ATOM 4422 C CA . SER B 1 237 ? 4.703 11.016 14.828 1 98.62 237 SER B CA 1
ATOM 4423 C C . SER B 1 237 ? 4.797 12.234 15.75 1 98.62 237 SER B C 1
ATOM 4425 O O . SER B 1 237 ? 5.723 13.039 15.625 1 98.62 237 SER B O 1
ATOM 4427 N N . ALA B 1 238 ? 3.832 12.328 16.656 1 98.69 238 ALA B N 1
ATOM 4428 C CA . ALA B 1 238 ? 3.826 13.461 17.578 1 98.69 238 ALA B CA 1
ATOM 4429 C C . ALA B 1 238 ? 5.051 13.43 18.5 1 98.69 238 ALA B C 1
ATOM 4431 O O . ALA B 1 238 ? 5.73 14.445 18.672 1 98.69 238 ALA B O 1
ATOM 4432 N N . TYR B 1 239 ? 5.316 12.281 19.078 1 98.62 239 TYR B N 1
ATOM 4433 C CA . TYR B 1 239 ? 6.457 12.109 19.969 1 98.62 239 TYR B CA 1
ATOM 4434 C C . TYR B 1 239 ? 7.758 12.492 19.266 1 98.62 239 TYR B C 1
ATOM 4436 O O . TYR B 1 239 ? 8.586 13.211 19.828 1 98.62 239 TYR B O 1
ATOM 4444 N N . ASN B 1 240 ? 7.895 11.992 18.078 1 98.5 240 ASN B N 1
ATOM 4445 C CA . ASN B 1 240 ? 9.125 12.258 17.344 1 98.5 240 ASN B CA 1
ATOM 4446 C C . ASN B 1 240 ? 9.289 13.742 17.031 1 98.5 240 ASN B C 1
ATOM 4448 O O . ASN B 1 240 ? 10.398 14.273 17.109 1 98.5 240 ASN B O 1
ATOM 4452 N N . LEU B 1 241 ? 8.242 14.414 16.656 1 98.62 241 LEU B N 1
ATOM 4453 C CA . LEU B 1 241 ? 8.297 15.852 16.422 1 98.62 241 LEU B CA 1
ATOM 4454 C C . LEU B 1 241 ? 8.68 16.594 17.688 1 98.62 241 LEU B C 1
ATOM 4456 O O . LEU B 1 241 ? 9.516 17.5 17.656 1 98.62 241 LEU B O 1
ATOM 4460 N N . MET B 1 242 ? 8.07 16.188 18.797 1 98.5 242 MET B N 1
ATOM 4461 C CA . MET B 1 242 ? 8.391 16.828 20.078 1 98.5 242 MET B CA 1
ATOM 4462 C C . MET B 1 242 ? 9.852 16.609 20.453 1 98.5 242 MET B C 1
ATOM 4464 O O . MET B 1 242 ? 10.516 17.516 20.953 1 98.5 242 MET B O 1
ATOM 4468 N N . LYS B 1 243 ? 10.305 15.469 20.188 1 98.19 243 LYS B N 1
ATOM 4469 C CA . LYS B 1 243 ? 11.695 15.141 20.484 1 98.19 243 LYS B CA 1
ATOM 4470 C C . LYS B 1 243 ? 12.641 15.977 19.625 1 98.19 243 LYS B C 1
ATOM 4472 O O . LYS B 1 243 ? 13.586 16.578 20.141 1 98.19 243 LYS B O 1
ATOM 4477 N N . LYS B 1 244 ? 12.398 16.094 18.391 1 97.75 244 LYS B N 1
ATOM 4478 C CA . LYS B 1 244 ? 13.234 16.812 17.453 1 97.75 244 LYS B CA 1
ATOM 4479 C C . LYS B 1 244 ? 13.281 18.297 17.781 1 97.75 244 LYS B C 1
ATOM 4481 O O . LYS B 1 244 ? 14.258 18.984 17.453 1 97.75 244 LYS B O 1
ATOM 4486 N N . LEU B 1 245 ? 12.227 18.797 18.375 1 98.25 245 LEU B N 1
ATOM 4487 C CA . LEU B 1 245 ? 12.086 20.234 18.562 1 98.25 245 LEU B CA 1
ATOM 4488 C C . LEU B 1 245 ? 12.258 20.594 20.031 1 98.25 245 LEU B C 1
ATOM 4490 O O . LEU B 1 245 ? 11.953 21.719 20.438 1 98.25 245 LEU B O 1
ATOM 4494 N N . ASP B 1 246 ? 12.68 19.609 20.875 1 97.5 246 ASP B N 1
ATOM 4495 C CA . ASP B 1 246 ? 12.969 19.797 22.297 1 97.5 246 ASP B CA 1
ATOM 4496 C C . ASP B 1 246 ? 11.734 20.297 23.047 1 97.5 246 ASP B C 1
ATOM 4498 O O . ASP B 1 246 ? 11.805 21.266 23.797 1 97.5 246 ASP B O 1
ATOM 4502 N N . LEU B 1 247 ? 10.648 19.578 22.797 1 97.81 247 LEU B N 1
ATOM 4503 C CA . LEU B 1 247 ? 9.383 20.016 23.375 1 97.81 247 LEU B CA 1
ATOM 4504 C C . LEU B 1 247 ? 8.859 18.984 24.375 1 97.81 247 LEU B C 1
ATOM 4506 O O . LEU B 1 247 ? 7.738 19.109 24.859 1 97.81 247 LEU B O 1
ATOM 4510 N N . LEU B 1 248 ? 9.617 18 24.719 1 96.75 248 LEU B N 1
ATOM 4511 C CA . LEU B 1 248 ? 9.148 16.891 25.531 1 96.75 248 LEU B CA 1
ATOM 4512 C C . LEU B 1 248 ? 8.914 17.312 26.969 1 96.75 248 LEU B C 1
ATOM 4514 O O . LEU B 1 248 ? 8.102 16.719 27.688 1 96.75 248 LEU B O 1
ATOM 4518 N N . ASN B 1 249 ? 9.531 18.328 27.375 1 94.12 249 ASN B N 1
ATOM 4519 C CA . ASN B 1 249 ? 9.461 18.734 28.781 1 94.12 249 ASN B CA 1
ATOM 4520 C C . ASN B 1 249 ? 8.555 19.953 28.953 1 94.12 249 ASN B C 1
ATOM 4522 O O . ASN B 1 249 ? 8.586 20.594 30 1 94.12 249 ASN B O 1
ATOM 4526 N N . GLU B 1 250 ? 7.781 20.234 27.969 1 93.75 250 GLU B N 1
ATOM 4527 C CA . GLU B 1 250 ? 6.828 21.328 27.984 1 93.75 250 GLU B CA 1
ATOM 4528 C C . GLU B 1 250 ? 5.391 20.828 27.984 1 93.75 250 GLU B C 1
ATOM 4530 O O . GLU B 1 250 ? 5.145 19.656 27.672 1 93.75 250 GLU B O 1
ATOM 45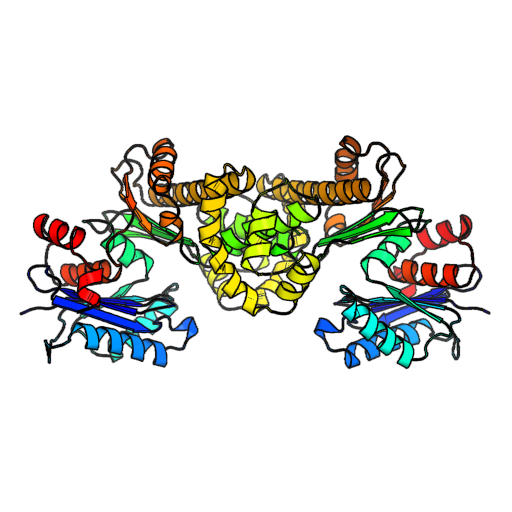35 N N . GLU B 1 251 ? 4.547 21.719 28.453 1 96.5 251 GLU B N 1
ATOM 4536 C CA . GLU B 1 251 ? 3.141 21.453 28.172 1 96.5 251 GLU B CA 1
ATOM 4537 C C . GLU B 1 251 ? 2.818 21.672 26.688 1 96.5 251 GLU B C 1
ATOM 4539 O O . GLU B 1 251 ? 2.135 22.641 26.344 1 96.5 251 GLU B O 1
ATOM 4544 N N . THR B 1 252 ? 3.322 20.797 25.906 1 97.75 252 THR B N 1
ATOM 4545 C CA . THR B 1 252 ? 3.283 20.969 24.453 1 97.75 252 THR B CA 1
ATOM 4546 C C . THR B 1 252 ? 1.885 20.672 23.922 1 97.75 252 THR B C 1
ATOM 4548 O O . THR B 1 252 ? 1.337 19.594 24.141 1 97.75 252 THR B O 1
ATOM 4551 N N . PRO B 1 253 ? 1.276 21.641 23.25 1 98.12 253 PRO B N 1
ATOM 4552 C CA . PRO B 1 253 ? 0.03 21.328 22.547 1 98.12 253 PRO B CA 1
ATOM 4553 C C . PRO B 1 253 ? 0.24 20.375 21.359 1 98.12 253 PRO B C 1
ATOM 4555 O O . PRO B 1 253 ? 1.129 20.609 20.531 1 98.12 253 PRO B O 1
ATOM 4558 N N . VAL B 1 254 ? -0.517 19.328 21.328 1 98.62 254 VAL B N 1
ATOM 4559 C CA . VAL B 1 254 ? -0.555 18.391 20.219 1 98.62 254 VAL B CA 1
ATOM 4560 C C . VAL B 1 254 ? -1.919 18.453 19.531 1 98.62 254 VAL B C 1
ATOM 4562 O O . VAL B 1 254 ? -2.861 17.766 19.938 1 98.62 254 VAL B O 1
ATOM 4565 N N . VAL B 1 255 ? -1.912 19.188 18.453 1 98.5 255 VAL B N 1
ATOM 4566 C CA . VAL B 1 255 ? -3.156 19.391 17.719 1 98.5 255 VAL B CA 1
ATOM 4567 C C . VAL B 1 255 ? -3.412 18.203 16.797 1 98.5 255 VAL B C 1
ATOM 4569 O O . VAL B 1 255 ? -2.5 17.734 16.109 1 98.5 255 VAL B O 1
ATOM 4572 N N . ILE B 1 256 ? -4.617 17.641 16.844 1 98.38 256 ILE B N 1
ATOM 4573 C CA . ILE B 1 256 ? -5.012 16.609 15.898 1 98.38 256 ILE B CA 1
ATOM 4574 C C . ILE B 1 256 ? -6.148 17.125 15.023 1 98.38 256 ILE B C 1
ATOM 4576 O O . ILE B 1 256 ? -7.102 17.719 15.516 1 98.38 256 ILE B O 1
ATOM 4580 N N . ALA B 1 257 ? -5.941 16.953 13.711 1 96 257 ALA B N 1
ATOM 4581 C CA . ALA B 1 257 ? -6.91 17.438 12.734 1 96 257 ALA B CA 1
ATOM 4582 C C . ALA B 1 257 ? -7.195 16.375 11.672 1 96 257 ALA B C 1
ATOM 4584 O O . ALA B 1 257 ? -6.352 15.523 11.391 1 96 257 ALA B O 1
ATOM 4585 N N . GLY B 1 258 ? -8.422 16.469 11.086 1 93.38 258 GLY B N 1
ATOM 4586 C CA . GLY B 1 258 ? -8.828 15.523 10.047 1 93.38 258 GLY B CA 1
ATOM 4587 C C . GLY B 1 258 ? -10.031 14.688 10.438 1 93.38 258 GLY B C 1
ATOM 4588 O O . GLY B 1 258 ? -10.297 14.484 11.625 1 93.38 258 GLY B O 1
ATOM 4589 N N . SER B 1 259 ? -10.633 14.133 9.469 1 92.94 259 SER B N 1
ATOM 4590 C CA . SER B 1 259 ? -11.922 13.469 9.656 1 92.94 259 SER B CA 1
ATOM 4591 C C . SER B 1 259 ? -11.758 12.164 10.43 1 92.94 259 SER B C 1
ATOM 4593 O O . SER B 1 259 ? -12.688 11.719 11.109 1 92.94 259 SER B O 1
ATOM 4595 N N . ILE B 1 260 ? -10.617 11.57 10.375 1 96.19 260 ILE B N 1
ATOM 4596 C CA . ILE B 1 260 ? -10.406 10.289 11.023 1 96.19 260 ILE B CA 1
ATOM 4597 C C . ILE B 1 260 ? -10.57 10.438 12.539 1 96.19 260 ILE B C 1
ATOM 4599 O O . ILE B 1 260 ? -11.164 9.586 13.195 1 96.19 260 ILE B O 1
ATOM 4603 N N . TYR B 1 261 ? -10.117 11.547 13.078 1 97 261 TYR B N 1
ATOM 4604 C CA . TYR B 1 261 ? -10.117 11.75 14.523 1 97 261 TYR B CA 1
ATOM 4605 C C . TYR B 1 261 ? -11.531 12.039 15.031 1 97 261 TYR B C 1
ATOM 4607 O O . TYR B 1 261 ? -11.773 12.031 16.234 1 97 261 TYR B O 1
ATOM 4615 N N . LYS B 1 262 ? -12.414 12.242 14.125 1 94.69 262 LYS B N 1
ATOM 4616 C CA . LYS B 1 262 ? -13.812 12.492 14.484 1 94.69 262 LYS B CA 1
ATOM 4617 C C . LYS B 1 262 ? -14.625 11.195 14.469 1 94.69 262 LYS B C 1
ATOM 4619 O O . LYS B 1 262 ? -15.828 11.211 14.711 1 94.69 262 LYS B O 1
ATOM 4624 N N . GLY B 1 263 ? -14.016 10.133 14.195 1 94.25 263 GLY B N 1
ATOM 4625 C CA . GLY B 1 263 ? -14.695 8.859 14.039 1 94.25 263 GLY B CA 1
ATOM 4626 C C . GLY B 1 263 ? -15.258 8.32 15.344 1 94.25 263 GLY B C 1
ATOM 4627 O O . GLY B 1 263 ? -16.203 7.531 15.336 1 94.25 263 GLY B O 1
ATOM 4628 N N . ALA B 1 264 ? -14.617 8.711 16.469 1 95.62 264 ALA B N 1
ATOM 4629 C CA . ALA B 1 264 ? -15.094 8.328 17.797 1 95.62 264 ALA B CA 1
ATOM 4630 C C . ALA B 1 264 ? -14.75 9.398 18.844 1 95.62 264 ALA B C 1
ATOM 4632 O O . ALA B 1 264 ? -13.641 9.945 18.828 1 95.62 264 ALA B O 1
ATOM 4633 N N . ALA B 1 265 ? -15.633 9.57 19.734 1 95.88 265 ALA B N 1
ATOM 4634 C CA . ALA B 1 265 ? -15.453 10.609 20.75 1 95.88 265 ALA B CA 1
ATOM 4635 C C . ALA B 1 265 ? -14.297 10.273 21.688 1 95.88 265 ALA B C 1
ATOM 4637 O O . ALA B 1 265 ? -13.648 11.172 22.234 1 95.88 265 ALA B O 1
ATOM 4638 N N . TRP B 1 266 ? -14.023 9.023 21.828 1 97.44 266 TRP B N 1
ATOM 4639 C CA . TRP B 1 266 ? -13.016 8.57 22.781 1 97.44 266 TRP B CA 1
ATOM 4640 C C . TRP B 1 266 ? -11.625 8.609 22.156 1 97.44 266 TRP B C 1
ATOM 4642 O O . TRP B 1 266 ? -10.625 8.469 22.859 1 97.44 266 TRP B O 1
ATOM 4652 N N . LEU B 1 267 ? -11.5 8.781 20.875 1 97.94 267 LEU B N 1
ATOM 4653 C CA . LEU B 1 267 ? -10.242 8.609 20.156 1 97.94 267 LEU B CA 1
ATOM 4654 C C . LEU B 1 267 ? -9.203 9.617 20.609 1 97.94 267 LEU B C 1
ATOM 4656 O O . LEU B 1 267 ? -8.062 9.25 20.922 1 97.94 267 LEU B O 1
ATOM 4660 N N . PRO B 1 268 ? -9.508 10.953 20.797 1 98.06 268 PRO B N 1
ATOM 4661 C CA . PRO B 1 268 ? -8.516 11.906 21.297 1 98.06 268 PRO B CA 1
ATOM 4662 C C . PRO B 1 268 ? -7.992 11.555 22.688 1 98.06 268 PRO B C 1
ATOM 4664 O O . PRO B 1 268 ? -6.797 11.703 22.953 1 98.06 268 PRO B O 1
ATOM 4667 N N . GLU B 1 269 ? -8.852 11.125 23.5 1 98.06 269 GLU B N 1
ATOM 4668 C CA . GLU B 1 269 ? -8.453 10.734 24.844 1 98.06 269 GLU B CA 1
ATOM 4669 C C . GLU B 1 269 ? -7.512 9.539 24.828 1 98.06 269 GLU B C 1
ATOM 4671 O O . GLU B 1 269 ? -6.566 9.461 25.609 1 98.06 269 GLU B O 1
ATOM 4676 N N . TYR B 1 270 ? -7.809 8.602 23.984 1 98.56 270 TYR B N 1
ATOM 4677 C CA . TYR B 1 270 ? -6.945 7.438 23.828 1 98.56 270 TYR B CA 1
ATOM 4678 C C . TYR B 1 270 ? -5.555 7.852 23.359 1 98.56 270 TYR B C 1
ATOM 4680 O O . TYR B 1 270 ? -4.551 7.383 23.891 1 98.56 270 TYR B O 1
ATOM 4688 N N . ILE B 1 271 ? -5.477 8.75 22.469 1 98.75 271 ILE B N 1
ATOM 4689 C CA . ILE B 1 271 ? -4.211 9.25 21.938 1 98.75 271 ILE B CA 1
ATOM 4690 C C . ILE B 1 271 ? -3.447 9.969 23.047 1 98.75 271 ILE B C 1
ATOM 4692 O O . ILE B 1 271 ? -2.244 9.758 23.219 1 98.75 271 ILE B O 1
ATOM 4696 N N . GLN B 1 272 ? -4.137 10.789 23.812 1 98.31 272 GLN B N 1
ATOM 4697 C CA . GLN B 1 272 ? -3.521 11.531 24.922 1 98.31 272 GLN B CA 1
ATOM 4698 C C . GLN B 1 272 ? -2.92 10.578 25.953 1 98.31 272 GLN B C 1
ATOM 4700 O O . GLN B 1 272 ? -1.775 10.758 26.375 1 98.31 272 GLN B O 1
ATOM 4705 N N . ALA B 1 273 ? -3.713 9.594 26.344 1 98.5 273 ALA B N 1
ATOM 4706 C CA . ALA B 1 273 ? -3.273 8.648 27.359 1 98.5 273 ALA B CA 1
ATOM 4707 C C . ALA B 1 273 ? -2.01 7.914 26.922 1 98.5 273 ALA B C 1
ATOM 4709 O O . ALA B 1 273 ? -1.069 7.754 27.703 1 98.5 273 ALA B O 1
ATOM 4710 N N . LYS B 1 274 ? -2.01 7.527 25.719 1 98.56 274 LYS B N 1
ATOM 4711 C CA . LYS B 1 274 ? -0.854 6.789 25.219 1 98.56 274 LYS B CA 1
ATOM 4712 C C . LYS B 1 274 ? 0.351 7.707 25.047 1 98.56 274 LYS B C 1
ATOM 4714 O O . LYS B 1 274 ? 1.48 7.328 25.359 1 98.56 274 LYS B O 1
ATOM 4719 N N . LEU B 1 275 ? 0.129 8.883 24.484 1 98.5 275 LEU B N 1
ATOM 4720 C CA . LEU B 1 275 ? 1.209 9.828 24.234 1 98.5 275 LEU B CA 1
ATOM 4721 C C . LEU B 1 275 ? 1.868 10.273 25.531 1 98.5 275 LEU B C 1
ATOM 4723 O O . LEU B 1 275 ? 3.074 10.531 25.562 1 98.5 275 LEU B O 1
ATOM 4727 N N . ARG B 1 276 ? 1.173 10.328 26.641 1 97.62 276 ARG B N 1
ATOM 4728 C CA . ARG B 1 276 ? 1.661 10.812 27.922 1 97.62 276 ARG B CA 1
ATOM 4729 C C . ARG B 1 276 ? 2.693 9.859 28.516 1 97.62 276 ARG B C 1
ATOM 4731 O O . ARG B 1 276 ? 3.494 10.258 29.359 1 97.62 276 ARG B O 1
ATOM 4738 N N . VAL B 1 277 ? 2.688 8.617 28.062 1 97.12 277 VAL B N 1
ATOM 4739 C CA . VAL B 1 277 ? 3.707 7.664 28.484 1 97.12 277 VAL B CA 1
ATOM 4740 C C . VAL B 1 277 ? 5.09 8.172 28.094 1 97.12 277 VAL B C 1
ATOM 4742 O O . VAL B 1 277 ? 6.066 7.969 28.828 1 97.12 277 VAL B O 1
ATOM 4745 N N . TYR B 1 278 ? 5.148 8.883 27.016 1 95.19 278 TYR B N 1
ATOM 4746 C CA . TYR B 1 278 ? 6.422 9.344 26.469 1 95.19 278 TYR B CA 1
ATOM 4747 C C . TYR B 1 278 ? 6.613 10.836 26.719 1 95.19 278 TYR B C 1
ATOM 4749 O O . TYR B 1 278 ? 7.746 11.32 26.781 1 95.19 278 TYR B O 1
ATOM 4757 N N . ALA B 1 279 ? 5.523 11.555 26.719 1 97 279 ALA B N 1
ATOM 4758 C CA . ALA B 1 279 ? 5.488 13 26.922 1 97 279 ALA B CA 1
ATOM 4759 C C . ALA B 1 279 ? 4.426 13.383 27.938 1 97 279 ALA B C 1
ATOM 4761 O O . ALA B 1 279 ? 3.332 13.82 27.578 1 97 279 ALA B O 1
ATOM 4762 N N . GLU B 1 280 ? 4.773 13.367 29.141 1 96.5 280 GLU B N 1
ATOM 4763 C CA . GLU B 1 280 ? 3.848 13.414 30.266 1 96.5 280 GLU B CA 1
ATOM 4764 C C . GLU B 1 280 ? 3.035 14.711 30.25 1 96.5 280 GLU B C 1
ATOM 4766 O O . GLU B 1 280 ? 1.852 14.703 30.594 1 96.5 280 GLU B O 1
ATOM 4771 N N . ARG B 1 281 ? 3.607 15.766 29.828 1 97 281 ARG B N 1
ATOM 4772 C CA . ARG B 1 281 ? 2.979 17.062 30.016 1 97 281 ARG B CA 1
ATOM 4773 C C . ARG B 1 281 ? 2.227 17.5 28.75 1 97 281 ARG B C 1
ATOM 4775 O O . ARG B 1 281 ? 1.618 18.562 28.719 1 97 281 ARG B O 1
ATOM 4782 N N . CYS B 1 282 ? 2.258 16.672 27.734 1 97.25 282 CYS B N 1
ATOM 4783 C CA . CYS B 1 282 ? 1.631 17.062 26.484 1 97.25 282 CYS B CA 1
ATOM 4784 C C . CYS B 1 282 ? 0.127 17.25 26.656 1 97.25 282 CYS B C 1
ATOM 4786 O O . CYS B 1 282 ? -0.457 16.734 27.609 1 97.25 282 CYS B O 1
ATOM 4788 N N . ARG B 1 283 ? -0.448 18.016 25.781 1 97.31 283 ARG B N 1
ATOM 4789 C CA . ARG B 1 283 ? -1.89 18.234 25.75 1 97.31 283 ARG B CA 1
ATOM 4790 C C . ARG B 1 283 ? -2.439 18.031 24.344 1 97.31 283 ARG B C 1
ATOM 4792 O O . ARG B 1 283 ? -2.184 18.844 23.453 1 97.31 283 ARG B O 1
ATOM 4799 N N . VAL B 1 284 ? -3.268 16.984 24.172 1 98.25 284 VAL B N 1
ATOM 4800 C CA . VAL B 1 284 ? -3.877 16.734 22.875 1 98.25 284 VAL B CA 1
ATOM 4801 C C . VAL B 1 284 ? -5.082 17.641 22.672 1 98.25 284 VAL B C 1
ATOM 4803 O O . VAL B 1 284 ? -5.949 17.734 23.547 1 98.25 284 VAL B O 1
ATOM 4806 N N . VAL B 1 285 ? -5.121 18.297 21.516 1 97.19 285 VAL B N 1
ATOM 4807 C CA . VAL B 1 285 ? -6.141 19.297 21.219 1 97.19 285 VAL B CA 1
ATOM 4808 C C . VAL B 1 285 ? -6.793 18.984 19.875 1 97.19 285 VAL B C 1
ATOM 4810 O O . VAL B 1 285 ? -6.234 19.312 18.812 1 97.19 285 VAL B O 1
ATOM 4813 N N . PRO B 1 286 ? -8.023 18.469 19.844 1 96.94 286 PRO B N 1
ATOM 4814 C CA . PRO B 1 286 ? -8.734 18.375 18.562 1 96.94 286 PRO B CA 1
ATOM 4815 C C . PRO B 1 286 ? -9.008 19.734 17.938 1 96.94 286 PRO B C 1
ATOM 4817 O O . PRO B 1 286 ? -9.547 20.625 18.609 1 96.94 286 PRO B O 1
ATOM 4820 N N . LEU B 1 287 ? -8.641 19.875 16.75 1 95.81 287 LEU B N 1
ATOM 4821 C CA . LEU B 1 287 ? -8.828 21.141 16.062 1 95.81 287 LEU B CA 1
ATOM 4822 C C . LEU B 1 287 ? -10.305 21.422 15.82 1 95.81 287 LEU B C 1
ATOM 4824 O O . LEU B 1 287 ? -11.016 20.594 15.25 1 95.81 287 LEU B O 1
ATOM 4828 N N . LYS B 1 288 ? -10.727 22.531 16.172 1 90.88 288 LYS B N 1
ATOM 4829 C CA . LYS B 1 288 ? -12.141 22.859 15.984 1 90.88 288 LYS B CA 1
ATOM 4830 C C . LYS B 1 288 ? -12.305 24.125 15.141 1 90.88 288 LYS B C 1
ATOM 4832 O O . LYS B 1 288 ? -13.414 24.438 14.703 1 90.88 288 LYS B O 1
ATOM 4837 N N . ILE B 1 289 ? -11.195 24.859 15.039 1 92.31 289 ILE B N 1
ATOM 4838 C CA . ILE B 1 289 ? -11.156 26.094 14.273 1 92.31 289 ILE B CA 1
ATOM 4839 C C . ILE B 1 289 ? -10.594 25.828 12.883 1 92.31 289 ILE B C 1
ATOM 4841 O O . ILE B 1 289 ? -9.648 25.062 12.727 1 92.31 289 ILE B O 1
ATOM 4845 N N . PRO B 1 290 ? -11.242 26.453 11.852 1 93.94 290 PRO B N 1
ATOM 4846 C CA . PRO B 1 290 ? -10.695 26.234 10.508 1 93.94 290 PRO B CA 1
ATOM 4847 C C . PRO B 1 290 ? -9.25 26.703 10.367 1 93.94 290 PRO B C 1
ATOM 4849 O O . PRO B 1 290 ? -8.891 27.766 10.906 1 93.94 290 PRO B O 1
ATOM 4852 N N . PRO B 1 291 ? -8.484 25.984 9.617 1 96.31 291 PRO B N 1
ATOM 4853 C CA . PRO B 1 291 ? -7.086 26.359 9.406 1 96.31 291 PRO B CA 1
ATOM 4854 C C . PRO B 1 291 ? -6.938 27.766 8.836 1 96.31 291 PRO B C 1
ATOM 4856 O O . PRO B 1 291 ? -5.949 28.453 9.109 1 96.31 291 PRO B O 1
ATOM 4859 N N . ALA B 1 292 ? -7.945 28.25 8.125 1 97.06 292 ALA B N 1
ATOM 4860 C CA . ALA B 1 292 ? -7.898 29.594 7.559 1 97.06 292 ALA B CA 1
ATOM 4861 C C . ALA B 1 292 ? -7.781 30.641 8.656 1 97.06 292 ALA B C 1
ATOM 4863 O O . ALA B 1 292 ? -7.172 31.688 8.453 1 97.06 292 ALA B O 1
ATOM 4864 N N . VAL B 1 293 ? -8.367 30.344 9.75 1 97.06 293 VAL B N 1
ATOM 4865 C CA . VAL B 1 293 ? -8.242 31.25 10.883 1 97.06 293 VAL B CA 1
ATOM 4866 C C . VAL B 1 293 ? -6.789 31.312 11.344 1 97.06 293 VAL B C 1
ATOM 4868 O O . VAL B 1 293 ? -6.285 32.375 11.695 1 97.06 293 VAL B O 1
ATOM 4871 N N . GLY B 1 294 ? -6.117 30.141 11.359 1 97.62 294 GLY B N 1
ATOM 4872 C CA . GLY B 1 294 ? -4.691 30.125 11.656 1 97.62 294 GLY B CA 1
ATOM 4873 C C . GLY B 1 294 ? -3.873 30.984 10.711 1 97.62 294 GLY B C 1
ATOM 4874 O O . GLY B 1 294 ? -2.979 31.719 11.148 1 97.62 294 GLY B O 1
ATOM 4875 N N . ALA B 1 295 ? -4.191 30.906 9.484 1 98.12 295 ALA B N 1
ATOM 4876 C CA . ALA B 1 295 ? -3.535 31.75 8.484 1 98.12 295 ALA B CA 1
ATOM 4877 C C . ALA B 1 295 ? -3.781 33.219 8.773 1 98.12 295 ALA B C 1
ATOM 4879 O O . ALA B 1 295 ? -2.852 34.031 8.742 1 98.12 295 ALA B O 1
ATOM 4880 N N . ALA B 1 296 ? -5.008 33.594 9.07 1 97.5 296 ALA B N 1
ATOM 4881 C CA . ALA B 1 296 ? -5.359 34.969 9.375 1 97.5 296 ALA B CA 1
ATOM 4882 C C . ALA B 1 296 ? -4.617 35.469 10.609 1 97.5 296 ALA B C 1
ATOM 4884 O O . ALA B 1 296 ? -4.203 36.625 10.672 1 97.5 296 ALA B O 1
ATOM 4885 N N . LEU B 1 297 ? -4.453 34.594 11.523 1 97.5 297 LEU B N 1
ATOM 4886 C CA . LEU B 1 297 ? -3.744 34.969 12.75 1 97.5 297 LEU B CA 1
ATOM 4887 C C . LEU B 1 297 ? -2.266 35.219 12.469 1 97.5 297 LEU B C 1
ATOM 4889 O O . LEU B 1 297 ? -1.659 36.094 13.047 1 97.5 297 LEU B O 1
ATOM 4893 N N . ILE B 1 298 ? -1.702 34.406 11.633 1 97.38 298 ILE B N 1
ATOM 4894 C CA . ILE B 1 298 ? -0.317 34.625 11.234 1 97.38 298 ILE B CA 1
ATOM 4895 C C . ILE B 1 298 ? -0.173 36 10.586 1 97.38 298 ILE B C 1
ATOM 4897 O O . ILE B 1 298 ? 0.755 36.75 10.898 1 97.38 298 ILE B O 1
ATOM 4901 N N . ALA B 1 299 ? -1.069 36.344 9.703 1 97.44 299 ALA B N 1
ATOM 4902 C CA . ALA B 1 299 ? -1.089 37.656 9.086 1 97.44 299 ALA B CA 1
ATOM 4903 C C . ALA B 1 299 ? -1.261 38.75 10.125 1 97.44 299 ALA B C 1
ATOM 4905 O O . ALA B 1 299 ? -0.583 39.781 10.07 1 97.44 299 ALA B O 1
ATOM 4906 N N . TYR B 1 300 ? -2.16 38.5 11.039 1 96.62 300 TYR B N 1
ATOM 4907 C CA . TYR B 1 300 ? -2.459 39.438 12.133 1 96.62 300 TYR B CA 1
ATOM 4908 C C . TYR B 1 300 ? -1.21 39.75 12.945 1 96.62 300 TYR B C 1
ATOM 4910 O O . TYR B 1 300 ? -0.912 40.906 13.227 1 96.62 300 TYR B O 1
ATOM 4918 N N . GLU B 1 301 ? -0.47 38.75 13.227 1 95.81 301 GLU B N 1
ATOM 4919 C CA . GLU B 1 301 ? 0.747 38.875 14.023 1 95.81 301 GLU B CA 1
ATOM 4920 C C . GLU B 1 301 ? 1.863 39.531 13.219 1 95.81 301 GLU B C 1
ATOM 4922 O O . GLU B 1 301 ? 2.656 40.312 13.766 1 95.81 301 GLU B O 1
ATOM 4927 N N . LYS B 1 302 ? 1.964 39.25 12.023 1 93.62 302 LYS B N 1
ATOM 4928 C CA . LYS B 1 302 ? 2.943 39.875 11.156 1 93.62 302 LYS B CA 1
ATOM 4929 C C . LYS B 1 302 ? 2.691 41.375 11.07 1 93.62 302 LYS B C 1
ATOM 4931 O O . LYS B 1 302 ? 3.623 42.156 10.875 1 93.62 302 LYS B O 1
ATOM 4936 N N . GLY B 1 303 ? 1.481 41.688 11.172 1 91.69 303 GLY B N 1
ATOM 4937 C CA . GLY B 1 303 ? 1.104 43.094 11.172 1 91.69 303 GLY B CA 1
ATOM 4938 C C . GLY B 1 303 ? 1.439 43.812 12.469 1 91.69 303 GLY B C 1
ATOM 4939 O O . GLY B 1 303 ? 1.239 45.031 12.594 1 91.69 303 GLY B O 1
ATOM 4940 N N . GLY B 1 304 ? 1.928 43.094 13.461 1 92.75 304 GLY B N 1
ATOM 4941 C CA . GLY B 1 304 ? 2.365 43.688 14.727 1 92.75 304 GLY B CA 1
ATOM 4942 C C . GLY B 1 304 ? 1.309 43.625 15.812 1 92.75 304 GLY B C 1
ATOM 4943 O O . GLY B 1 304 ? 1.45 44.25 16.859 1 92.75 304 GLY B O 1
ATOM 4944 N N . TYR B 1 305 ? 0.271 42.875 15.492 1 93.94 305 TYR B N 1
ATOM 4945 C CA . TYR B 1 305 ? -0.805 42.781 16.469 1 93.94 305 TYR B CA 1
ATOM 4946 C C . TYR B 1 305 ? -0.607 41.562 17.375 1 93.94 305 TYR B C 1
ATOM 4948 O O . TYR B 1 305 ? -0.006 40.562 16.969 1 93.94 305 TYR B O 1
ATOM 4956 N N . ILE B 1 306 ? -1.154 41.656 18.578 1 92.81 306 ILE B N 1
ATOM 4957 C CA . ILE B 1 306 ? -0.998 40.625 19.578 1 92.81 306 ILE B CA 1
ATOM 4958 C C . ILE B 1 306 ? -2.352 39.969 19.875 1 92.81 306 ILE B C 1
ATOM 4960 O O . ILE B 1 306 ? -3.34 40.688 20.109 1 92.81 306 ILE B O 1
ATOM 4964 N N . LEU B 1 307 ? -2.365 38.75 19.797 1 94.19 307 LEU B N 1
ATOM 4965 C CA . LEU B 1 307 ? -3.578 38 20.141 1 94.19 307 LEU B CA 1
ATOM 4966 C C . LEU B 1 307 ? -3.76 37.938 21.641 1 94.19 307 LEU B C 1
ATOM 4968 O O . LEU B 1 307 ? -2.949 37.312 22.344 1 94.19 307 LEU B O 1
ATOM 4972 N N . THR B 1 308 ? -4.852 38.531 22.156 1 94.44 308 THR B N 1
ATOM 4973 C CA . THR B 1 308 ? -5.129 38.5 23.578 1 94.44 308 THR B CA 1
ATOM 4974 C C . THR B 1 308 ? -5.914 37.219 23.938 1 94.44 308 THR B C 1
ATOM 4976 O O . THR B 1 308 ? -6.445 36.562 23.062 1 94.44 308 THR B O 1
ATOM 4979 N N . GLU B 1 309 ? -5.965 36.969 25.188 1 94.94 309 GLU B N 1
ATOM 4980 C CA . GLU B 1 309 ? -6.727 35.844 25.688 1 94.94 309 GLU B CA 1
ATOM 4981 C C . GLU B 1 309 ? -8.203 35.938 25.312 1 94.94 309 GLU B C 1
ATOM 4983 O O . GLU B 1 309 ? -8.836 34.938 24.953 1 94.94 309 GLU B O 1
ATOM 4988 N N . ASP B 1 310 ? -8.695 37.125 25.406 1 94.56 310 ASP B N 1
ATOM 4989 C CA . ASP B 1 310 ? -10.102 37.375 25.078 1 94.56 310 ASP B CA 1
ATOM 4990 C C . ASP B 1 310 ? -10.375 37.125 23.594 1 94.56 310 ASP B C 1
ATOM 4992 O O . ASP B 1 310 ? -11.398 36.531 23.234 1 94.56 310 ASP B O 1
ATOM 4996 N N . MET B 1 311 ? -9.492 37.562 22.797 1 94.31 311 MET B N 1
ATOM 4997 C CA . MET B 1 311 ? -9.609 37.375 21.359 1 94.31 311 MET B CA 1
ATOM 4998 C C . MET B 1 311 ? -9.57 35.875 21.016 1 94.31 311 MET B C 1
ATOM 5000 O O . MET B 1 311 ? -10.359 35.406 20.203 1 94.31 311 MET B O 1
ATOM 5004 N N . TRP B 1 312 ? -8.641 35.156 21.656 1 94.88 312 TRP B N 1
ATOM 5005 C CA . TRP B 1 312 ? -8.508 33.719 21.422 1 94.88 312 TRP B CA 1
ATOM 5006 C C . TRP B 1 312 ? -9.781 33 21.828 1 94.88 312 TRP B C 1
ATOM 5008 O O . TRP B 1 312 ? -10.266 32.125 21.094 1 94.88 312 TRP B O 1
ATOM 5018 N N . SER B 1 313 ? -10.305 33.344 23 1 95.06 313 SER B N 1
ATOM 5019 C CA . SER B 1 313 ? -11.539 32.719 23.469 1 95.06 313 SER B CA 1
ATOM 5020 C C . SER B 1 313 ? -12.688 32.969 22.5 1 95.06 313 SER B C 1
ATOM 5022 O O . SER B 1 313 ? -13.5 32.062 22.25 1 95.06 313 SER B O 1
ATOM 5024 N N . TYR B 1 314 ? -12.758 34.188 22 1 94.31 314 TYR B N 1
ATOM 5025 C CA . TYR B 1 314 ? -13.766 34.531 21 1 94.31 314 TYR B CA 1
ATOM 5026 C C . TYR B 1 314 ? -13.641 33.656 19.766 1 94.31 314 TYR B C 1
ATOM 5028 O O . TYR B 1 314 ? -14.617 33.062 19.312 1 94.31 314 TYR B O 1
ATOM 5036 N N . LEU B 1 315 ? -12.461 33.5 19.219 1 94.56 315 LEU B N 1
ATOM 5037 C CA . LEU B 1 315 ? -12.227 32.719 18 1 94.56 315 LEU B CA 1
ATOM 5038 C C . LEU B 1 315 ? -12.492 31.25 18.219 1 94.56 315 LEU B C 1
ATOM 5040 O O . LEU B 1 315 ? -13.031 30.562 17.344 1 94.56 315 LEU B O 1
ATOM 5044 N N . TRP B 1 316 ? -12.078 30.75 19.391 1 92.81 316 TRP B N 1
ATOM 5045 C CA . TRP B 1 316 ? -12.203 29.344 19.734 1 92.81 316 TRP B CA 1
ATOM 5046 C C . TRP B 1 316 ? -13.672 28.938 19.859 1 92.81 316 TRP B C 1
ATOM 5048 O O . TRP B 1 316 ? -14.031 27.797 19.562 1 92.81 316 TRP B O 1
ATOM 5058 N N . ASP B 1 317 ? -14.555 29.891 20.25 1 92 317 ASP B N 1
ATOM 5059 C CA . ASP B 1 317 ? -15.961 29.578 20.516 1 92 317 ASP B CA 1
ATOM 5060 C C . ASP B 1 317 ? -16.859 30.078 19.375 1 92 317 ASP B C 1
ATOM 5062 O O . ASP B 1 317 ? -18.078 29.938 19.438 1 92 317 ASP B O 1
ATOM 5066 N N . PHE B 1 318 ? -16.25 30.688 18.391 1 90.25 318 PHE B N 1
ATOM 5067 C CA . PHE B 1 318 ? -17 31.234 17.266 1 90.25 318 PHE B CA 1
ATOM 5068 C C . PHE B 1 318 ? -17.719 30.141 16.5 1 90.25 318 PHE B C 1
ATOM 5070 O O . PHE B 1 318 ? -17.172 29.047 16.312 1 90.25 318 PHE B O 1
ATOM 5077 N N . ASP B 1 319 ? -18.953 30.312 16.094 1 87.62 319 ASP B N 1
ATOM 5078 C CA . ASP B 1 319 ? -19.719 29.359 15.297 1 87.62 319 ASP B CA 1
ATOM 5079 C C . ASP B 1 319 ? -19.422 29.516 13.812 1 87.62 319 ASP B C 1
ATOM 5081 O O . ASP B 1 319 ? -20.172 30.156 13.086 1 87.62 319 ASP B O 1
ATOM 5085 N N . TYR B 1 320 ? -18.453 28.859 13.352 1 85.31 320 TYR B N 1
ATOM 5086 C CA . TYR B 1 320 ? -17.953 29 11.984 1 85.31 320 TYR B CA 1
ATOM 5087 C C . TYR B 1 320 ? -18.969 28.453 10.977 1 85.31 320 TYR B C 1
ATOM 5089 O O . TYR B 1 320 ? -19.094 28.984 9.867 1 85.31 320 TYR B O 1
ATOM 5097 N N . ASN B 1 321 ? -19.703 27.469 11.312 1 78.5 321 ASN B N 1
ATOM 5098 C CA . ASN B 1 321 ? -20.672 26.859 10.414 1 78.5 321 ASN B CA 1
ATOM 5099 C C . ASN B 1 321 ? -21.828 27.812 10.102 1 78.5 321 ASN B C 1
ATOM 5101 O O . ASN B 1 321 ? -22.281 27.891 8.961 1 78.5 321 ASN B O 1
ATOM 5105 N N . SER B 1 322 ? -22.266 28.531 11.102 1 76.12 322 SER B N 1
ATOM 5106 C CA . SER B 1 322 ? -23.375 29.484 10.922 1 76.12 322 SER B CA 1
ATOM 5107 C C . SER B 1 322 ? -22.922 30.688 10.117 1 76.12 322 SER B C 1
ATOM 5109 O O . SER B 1 322 ? -23.719 31.281 9.375 1 76.12 322 SER B O 1
ATOM 5111 N N . ALA B 1 323 ? -21.688 30.984 10.117 1 74.81 323 ALA B N 1
ATOM 5112 C CA . ALA B 1 323 ? -21.172 32.188 9.445 1 74.81 323 ALA B CA 1
ATOM 5113 C C . ALA B 1 323 ? -21 31.938 7.945 1 74.81 323 ALA B C 1
ATOM 5115 O O . ALA B 1 323 ? -21.141 32.875 7.145 1 74.81 323 ALA B O 1
ATOM 5116 N N . ILE B 1 324 ? -20.688 30.797 7.531 1 69 324 ILE B N 1
ATOM 5117 C CA . ILE B 1 324 ? -20.516 30.438 6.129 1 69 324 ILE B CA 1
ATOM 5118 C C . ILE B 1 324 ? -21.875 30.406 5.43 1 69 324 ILE B C 1
ATOM 5120 O O . ILE B 1 324 ? -21.969 30.703 4.234 1 69 324 ILE B O 1
ATOM 5124 N N . ARG B 1 325 ? -22.922 30.031 6.082 1 60.34 325 ARG B N 1
ATOM 5125 C CA . ARG B 1 325 ? -24.266 29.891 5.523 1 60.34 325 ARG B CA 1
ATOM 5126 C C . ARG B 1 325 ? -24.922 31.266 5.328 1 60.34 325 ARG B C 1
ATOM 5128 O O . ARG B 1 325 ? -25.875 31.391 4.562 1 60.34 325 ARG B O 1
ATOM 5135 N N . SER B 1 326 ? -24.375 32.219 5.973 1 50.59 326 SER B N 1
ATOM 5136 C CA . SER B 1 326 ? -24.984 33.562 5.895 1 50.59 326 SER B CA 1
ATOM 5137 C C . SER B 1 326 ? -24.359 34.375 4.766 1 50.59 326 SER B C 1
ATOM 5139 O O . SER B 1 326 ? -23.156 34.25 4.492 1 50.59 326 SER B O 1
#

Nearest PDB structures (foldseek):
  2e2o-assembly1_A  TM=8.089E-01  e=2.823E-23  Sulfurisphaera tokodaii
  2ch5-assembly2_D  TM=8.035E-01  e=2.174E-21  Homo sapiens
  2ch5-assembly1_A  TM=8.058E-01  e=4.530E-21  Homo sapiens
  2ch6-assembly1_D  TM=8.331E-01  e=2.569E-19  Homo sapiens
  1zc6-assembly1_A  TM=7.971E-01  e=1.193E-15  Chromobacterium violaceum ATCC 12472

Organism: Dictyoglomus thermophilum (strain ATCC 35947 / DSM 3960 / H-6-12) (NCBI:txid309799)

Foldseek 3Di:
DAKFKFWQAAQAKIKIWIADLVLDTQFIFMFGHQACVVPHNVVNVVRRVRGVVRRCVPVPPDEHAEFEYAYAPCQDPVSLVVVVVSVVVVNRYPYYYYHHLQQLLCLLQDQDSFFKEWEAAQWTWIKGAAPVGDIDIQRRPDVVSPTAHHLLNQLVLLVVQLVCLQVVVHDPFPSVVVVCVLVVHDDVVVVVVCVVVDVVVSVVSSVCLLCLLVRVVVVTPSSVVSLVVNLVRLLVRRLVRCVVRVNLADQGEYEYYYDNCVSDPCSQVSSLVVNCVRRVNYDYTYRDADSSSSRRVVRSVVVVRRQDPVSSVCRRPPDPVVRHVD/DAKFKFWQAAQAKIKIWIADLVLDTQFIFMFGHQACVVPHNVVNVVRRVRRVVRRCVPVPPDEHAEFEYAYAPCQDPVSLVVVVVVVVVVNRYPYYYYHHLQQLLCLLQDQDSFFKEWEAAQWTWIKGAAPVGDIDIQRRPDVVSPTAHHLLNLLVLLVVQLVCLQVVVHDPFPSVVVVCVLVVHDDVVVVCVCVVVDVVVSVVSSVCLLCLLVRVVVVTPSSVVSLVVNLVRLLVRRLVRCVVRVNLADQGEYEYYYDNCVSDPCSQVSSLVVNCVRRVNYDYTYRDADSSSSRRVVRSVVVVRRQDPVSSVCRRPPDPVVRHVD

Radius of gyration: 29.74 Å; Cα contacts (8 Å, |Δi|>4): 1364; chains: 2; bounding box: 49×92×70 Å

pLDDT: mean 94.46, std 5.85, range [50.47, 98.81]

InterPro domains:
  IPR002731 ATPase, BadF/BadG/BcrA/BcrD type [PF01869] (5-299)
  IPR043129 ATPase, nucleotide binding domain [SSF53067] (1-109)
  IPR043129 ATPase, nucleotide binding domain [SSF53067] (115-313)
  IPR052519 Eukaryotic-type N-acetylglucosamine Kinase [PTHR43190] (3-301)

Secondary structure (DSSP, 8-state):
--EEEEEEE-SS-EEEEEEETTS-EEEEEEES---HHHH-HHHHHHHHHHHHHHHHTT-TTPPEEEEEEEETT--SHHHHHHHHHHHHHHT-EEEEEEE-HHHHHHHHHSSSS-EEEEEESSSEEEEEE-TTS-EEE---S-GGGT---HHHHHHHHHHHHHHHHHHTSS---THHHHHHHHHT-SSHHHHHHHHHH-TTHHHHHGGGTTHHHHHHHTT-HHHHHHHHHHHHHHHHHHHHHHHHTT-TTS--EEEEESGGGGS-TTHHHHHHHHHTTT-TT-EEEE--S-HHHHHHHHHHHHTT----HHHHHHHHH--HHHHHH-/--EEEEEEE-SS-EEEEEEETTS-EEEEEEES---HHHH-HHHHHHHHHHHHHHHHTT-TTPPEEEEEEEETT--SHHHHHHHHHHHHHHT-EEEEEEE-HHHHHHHHHSSSS-EEEEEESSSEEEEEE-TTS-EEE---S-GGGT---HHHHHHHHHHHHHHHHHHTSS---THHHHHHHHHT-SSHHHHHHHHHH-TTHHHHHGGGTTHHHHHHHTT-HHHHHHHHHHHHHHHHHHHHHHHHTT-TTS--EEEEESGGGGS-TTHHHHHHHHHTTT-TT-EEEE--S-HHHHHHHHHHHHTT----HHHHHHHHH--HHHHHH-